Protein AF-V4J5V2-F1 (afdb_monomer)

Solvent-accessible surface area (backbone atoms only — not comparable to full-atom values): 31066 Å² total; per-residue (Å²): 124,78,88,76,58,56,73,91,75,52,97,64,97,74,84,90,82,85,83,85,65,70,58,47,59,83,60,54,62,60,52,34,39,66,46,9,18,59,68,19,64,22,86,40,26,43,93,72,20,24,18,54,57,75,36,84,37,62,94,78,51,59,70,66,56,38,56,50,29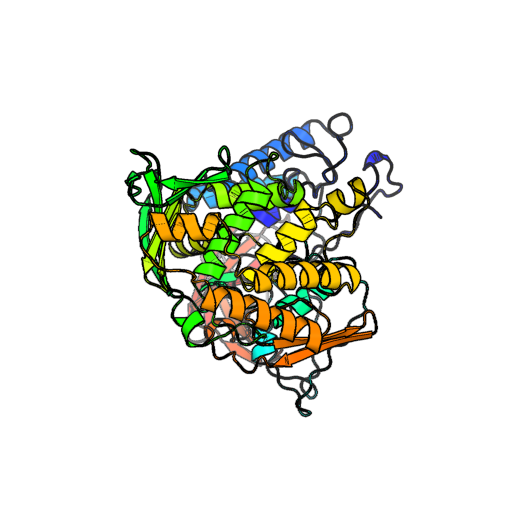,40,55,28,32,58,46,42,52,34,58,76,65,37,69,61,82,42,63,69,55,48,51,52,47,48,50,50,34,45,50,47,31,60,73,71,46,87,58,77,90,85,74,83,81,80,74,79,80,85,71,58,70,86,56,42,41,54,62,35,56,21,83,36,75,44,58,65,38,44,54,12,63,73,48,47,45,23,89,81,76,61,79,85,84,92,71,88,77,77,80,81,53,31,61,28,43,57,41,10,13,71,27,75,62,44,18,47,50,22,16,32,24,19,52,58,57,49,45,57,28,34,32,30,22,46,76,43,66,26,37,47,50,76,44,75,75,47,76,39,89,54,64,69,46,76,53,56,53,79,19,33,31,79,37,56,88,78,71,42,66,43,63,26,63,84,91,42,53,20,13,28,31,32,38,40,35,38,49,57,29,45,77,26,32,24,30,64,54,68,48,73,54,51,56,44,26,47,51,43,48,33,51,50,49,49,42,26,25,60,29,86,85,36,70,52,40,38,74,72,41,16,73,65,35,32,76,44,43,67,32,52,64,26,34,38,69,75,56,79,46,30,39,34,41,29,15,51,49,44,50,81,49,65,64,57,20,40,50,48,47,48,35,38,48,60,45,58,43,7,70,27,86,49,27,27,37,62,46,57,41,60,57,58,53,18,50,48,52,36,30,51,68,67,63,22,24,57,33,62,66,57,7,62,73,72,71,37,45,49,36,22,28,68,39,66,68,48,33,50,50,32,49,52,43,32,54,56,35,33,78,67,32,56,73,58,67,61,61,52,42,49,25,65,70,57,69,47,89,63,79,50,53,70,57,34,26,49,50,24,48,33,54,47,51,39,29,73,73,32,64,32,60,69,46,23,52,12,61,19,31,65,59,39,77,46,84,84,78,48,74,43,72,44,72,26,90,51,49,60,58,73,68,57,66,66,59,71,46,56,27,60,50,43,46,78,47,72,59,70,56,99,81,70,74,74,58,64,62,32,77,40,43,32,36,32,32,32,26,42,60,98,56,92,56,70,46,63,32,50,68,32,37,36,41,40,34,39,20,40,86,90,65,50,77,77,48,77,47,77,45,57,19,38,87,74,2,37,39,72,48,69,39,57,69,84,57,71,95,78,76,66,46,61,39,35,34,35,35,40,92,75,22,61,60,66,59,74,46,115

Secondary structure (DSSP, 8-state):
--TTS-GGG-S-S-----------TT--HHHHHHH-STTS-SSS--SS--BTTTB--GGGS-HHHHHHHHHHHHHHHHHHTT--SSHHHHHHHHHHHHHHHHHH-SS-------------TTT-B----BTTTBT-SHHHHHH-B-TTS---------------TTT---SHHHHHHHHHH---SEEE-TTT--EEESS-EEEEEEE-SSS-EEPPTTSEEEETTTTEEEEPPTT-EESEEEEEE-HHHHTT-B-TTSPBP-HHHHHHHHHHHHHHHS-TTSTT--HHHHHHHHHHHTTEEEEEE-SSSEEEEEES---SSHHHHHHHHHHHHH--TTSSTTTT----HHHHHHHHHHHHTTSEESSHHHHHHHT-EE--TT-HHHHHHHHHHHHHHHHHT---HHHHHHHHHH------HHHHHHHHHHHHHHHHHHS-----SSSEEEEEEETTTEEEEEE-TT--PPPPGGGGSPPEEEEEEEE--TT----TT-EEEEEEEEEETTS--EEE-SS-EEEEEEE-TTS-EEEEEEEE--TTSEEEEEPPTTPPSS--EEEEEEEBTTB-----B-

Sequence (578 aa):
MVYGMPPNETSWSVLVEAWGGTYGYYDWGLPASFYGAFFGNLPASDAYGLAWGIWNTTSMQEPQLFNELNIIDNLSVILAYSNFTSAEQYYKYVNIITYYGIVTAIRLGLAQGLVPIFVNSQMAQGLIPNFIEGLVTPFSYLTAKAPSGQLIIGVRHLARGSMNPVAGWTDAYSVATASGAFLPIDYSVPGNGYLVPVGITYKLVNISVNASIPVSTSALVFNATSMQVGHVPPGTYAKVDVIVNFAPLMQHDRFVDGQPITLADIIEQYLLTCNVSLNPSSPIYDPEAAAVYAPDVQLILGFRVINSTAIEIWSNNWWFDPTVAALGTIADFIGPLGYALPGGGMMPWPLYVAMSQVVAHGLAAWSRGVASEEQVHWLDLVNPTDVGNILKFLQQDAASAYIPAGLLQVQQLSGVQLVNSTFATQAYQDAINYINTYGNAVVGEGPFMLVSYQPPQYAKLVRNPYFNVSVPSVLAVPPIIYSVHLNLPLLGMVPAGGTLTGTVYGTVDGTNQTSTQSGVFVIAQFVSPEGAVLAQENVTSGADGSFTLTVPKSLTPGSYYVVLYAYTPDNILLNPAK

Radius of gyration: 25.86 Å; Cα contacts (8 Å, |Δi|>4): 1233; chains: 1; bounding box: 62×62×73 Å

Nearest PDB structures (foldseek):
  5jtw-assembly1_A  TM=5.787E-01  e=5.120E-01  Homo sapiens
  8fn9-assembly2_D  TM=5.410E-01  e=1.085E+00  Homo sapiens
  4h4n-assembly1_A  TM=5.887E-01  e=1.419E+00  Bacillus anthracis str. Ames
  5gni-assembly1_B  TM=4.444E-01  e=9.746E-01  Homo sapiens
  7y5r-assembly1_A  TM=4.760E-01  e=1.028E+00  Chelicerata

Mean predicted aligned error: 6.81 Å

Foldseek 3Di:
DCLPDQVVPDPDPDDDDDDAAADALLDLPVLCLQQAQQVLNASADEPRADNNRPHHCCVPDDPVSRVLNCLLVVLVVCVLLVVDQAPVRSVVSSVSSNVSSVVSCSDDDPDDDPPPPDDDCQAKDLFFQAPRLGRLALRNLVRIDGPVRDHDDDDDDDDDFFLDQQATCPDPVSQSVLRFLFDDQWFAQRFRNYIDGFLKDKDWPDAASDQDAFDDQLFWDQDLVVLAIDGQDPPGGFRTKMKMFNCLLQVQFDWLLRHGDWVLQQQLQQSLLSLQAPDPVRLQHDPLSNSQLVSLLVQWRGKADPATGMMMTGGRQHDNPSVCSHVSRVCNRRFSTQNDPPSTHTAQSLQSVLLSVCSSVLQEHCHPVVCVVSVHHNQHQQDLSNLVSSLVSLVVCLVVLDDDPRQVNSCVSNVYDGDDSVSSNVSSVSQNVQCVQQVGNSTYGGQWDFRYDDPPPDTDIDGRPRHGRDGDVSNSFAYKDKDKAKDAPPVNDADQQGKIKIFIWIDGPPDPDIATDFFKKKKKFWADPVGHGPDIDIDTAHPRRMDMDTRHNPDDPDDTDIWMFIGDSSHDPTDTDD

pLDDT: mean 89.4, std 10.05, range [47.69, 98.88]

Structure (mmCIF, N/CA/C/O backbone):
data_AF-V4J5V2-F1
#
_entry.id   AF-V4J5V2-F1
#
loop_
_atom_site.group_PDB
_atom_site.id
_atom_site.type_symbol
_atom_site.label_atom_id
_atom_site.label_alt_id
_atom_site.label_comp_id
_atom_site.label_asym_id
_atom_site.label_entity_id
_atom_site.label_seq_id
_atom_site.pdbx_PDB_ins_code
_atom_site.Cartn_x
_atom_site.Cartn_y
_atom_site.Cartn_z
_atom_site.occupancy
_atom_site.B_iso_or_equiv
_atom_site.auth_seq_id
_atom_site.auth_comp_id
_atom_site.auth_asym_id
_atom_site.auth_atom_id
_atom_site.pdbx_PDB_model_num
ATOM 1 N N . MET A 1 1 ? 25.811 -8.923 11.978 1.00 47.69 1 MET A N 1
ATOM 2 C CA . MET A 1 1 ? 24.708 -8.113 11.424 1.00 47.69 1 MET A CA 1
ATOM 3 C C . MET A 1 1 ? 25.364 -6.908 10.778 1.00 47.69 1 MET A C 1
ATOM 5 O O . MET A 1 1 ? 26.209 -6.322 11.438 1.00 47.69 1 MET A O 1
ATOM 9 N N . VAL A 1 2 ? 25.106 -6.630 9.500 1.00 61.91 2 VAL A N 1
ATOM 10 C CA . VAL A 1 2 ? 25.843 -5.593 8.750 1.00 61.91 2 VAL A CA 1
ATOM 11 C C . VAL A 1 2 ? 25.286 -4.198 9.051 1.00 61.91 2 VAL A C 1
ATOM 13 O O . VAL A 1 2 ? 26.046 -3.308 9.398 1.00 61.91 2 VAL A O 1
ATOM 16 N N . TYR A 1 3 ? 23.958 -4.065 9.075 1.00 64.94 3 TYR A N 1
ATOM 17 C CA . TYR A 1 3 ? 23.212 -2.822 9.324 1.00 64.94 3 TYR A CA 1
ATOM 18 C C . TYR A 1 3 ? 23.198 -2.342 10.794 1.00 64.94 3 TYR A C 1
ATOM 20 O O . TYR A 1 3 ? 22.227 -1.749 11.241 1.00 64.94 3 TYR A O 1
ATOM 28 N N . GLY A 1 4 ? 24.220 -2.659 11.594 1.00 63.06 4 GLY A N 1
ATOM 29 C CA . GLY A 1 4 ? 24.228 -2.373 13.042 1.00 63.06 4 GLY A CA 1
ATOM 30 C C . GLY A 1 4 ? 25.574 -1.934 13.613 1.00 63.06 4 GLY A C 1
ATOM 31 O O . GLY A 1 4 ? 25.736 -1.904 14.827 1.00 63.06 4 GLY A O 1
ATOM 32 N N . MET A 1 5 ? 26.548 -1.644 12.755 1.00 72.00 5 MET A N 1
ATOM 33 C CA . MET A 1 5 ? 27.856 -1.096 13.129 1.00 72.00 5 MET A CA 1
ATOM 34 C C . MET A 1 5 ? 28.158 0.092 12.212 1.00 72.00 5 MET A C 1
ATOM 36 O O . MET A 1 5 ? 27.489 0.206 11.192 1.00 72.00 5 MET A O 1
ATOM 40 N N . PRO A 1 6 ? 29.110 0.976 12.528 1.00 79.44 6 PRO A N 1
ATOM 41 C CA . PRO A 1 6 ? 29.580 1.995 11.589 1.00 79.44 6 PRO A CA 1
ATOM 42 C C . PRO A 1 6 ? 30.264 1.355 10.365 1.00 79.44 6 PRO A C 1
ATOM 44 O O . PRO A 1 6 ? 31.018 0.392 10.547 1.00 79.44 6 PRO A O 1
ATOM 47 N N . PRO A 1 7 ? 30.057 1.844 9.121 1.00 80.06 7 PRO A N 1
ATOM 48 C CA . PRO A 1 7 ? 30.630 1.210 7.924 1.00 80.06 7 PRO A CA 1
ATOM 49 C C . PRO A 1 7 ? 32.150 1.018 7.978 1.00 80.06 7 PRO A C 1
ATOM 51 O O . PRO A 1 7 ? 32.673 -0.028 7.586 1.00 80.06 7 PRO A O 1
ATOM 54 N N . ASN A 1 8 ? 32.851 1.996 8.544 1.00 79.31 8 ASN A N 1
ATOM 55 C CA . ASN A 1 8 ? 34.302 2.021 8.720 1.00 79.31 8 ASN A CA 1
ATOM 56 C C . ASN A 1 8 ? 34.832 1.075 9.810 1.00 79.31 8 ASN A C 1
ATOM 58 O O . ASN A 1 8 ? 36.040 0.871 9.897 1.00 79.31 8 ASN A O 1
ATOM 62 N N . GLU A 1 9 ? 33.957 0.534 10.655 1.00 83.06 9 GLU A N 1
ATOM 63 C CA . GLU A 1 9 ? 34.311 -0.425 11.707 1.00 83.06 9 GLU A CA 1
ATOM 64 C C . GLU A 1 9 ? 34.011 -1.868 11.287 1.00 83.06 9 GLU A C 1
ATOM 66 O O . GLU A 1 9 ? 34.252 -2.816 12.038 1.00 83.06 9 GLU A O 1
ATOM 71 N N . THR A 1 10 ? 33.497 -2.065 10.071 1.00 76.25 10 THR A N 1
ATOM 72 C CA . THR A 1 10 ? 33.261 -3.403 9.543 1.00 76.25 10 THR A CA 1
ATOM 73 C C . THR A 1 10 ? 34.571 -4.071 9.121 1.00 76.25 10 THR A C 1
ATOM 75 O O . THR A 1 10 ? 35.476 -3.457 8.564 1.00 76.25 10 THR A O 1
ATO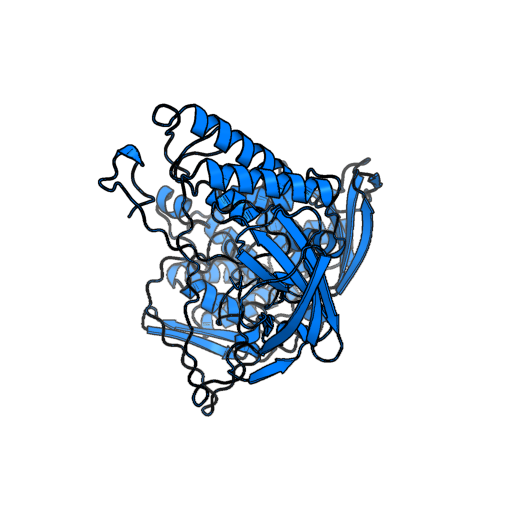M 78 N N . SER A 1 11 ? 34.681 -5.376 9.373 1.00 80.19 11 SER A N 1
ATOM 79 C CA . SER A 1 11 ? 35.852 -6.181 9.000 1.00 80.19 11 SER A CA 1
ATOM 80 C C . SER A 1 11 ? 35.818 -6.685 7.550 1.00 80.19 11 SER A C 1
ATOM 82 O O . SER A 1 11 ? 36.594 -7.572 7.195 1.00 80.19 11 SER A O 1
ATOM 84 N N . TRP A 1 12 ? 34.876 -6.212 6.733 1.00 74.75 12 TRP A N 1
ATOM 85 C CA . TRP A 1 12 ? 34.583 -6.756 5.407 1.00 74.75 12 TRP A CA 1
ATOM 86 C C . TRP A 1 12 ? 34.889 -5.708 4.341 1.00 74.75 12 TRP A C 1
ATOM 88 O O . TRP A 1 12 ? 34.506 -4.555 4.484 1.00 74.75 12 TRP A O 1
ATOM 98 N N . SER A 1 13 ? 35.542 -6.110 3.249 1.00 76.75 13 SER A N 1
ATOM 99 C CA . SER A 1 13 ? 35.800 -5.219 2.103 1.00 76.75 13 SER A CA 1
ATOM 100 C C . SER A 1 13 ? 34.725 -5.308 1.016 1.00 76.75 13 SER A C 1
ATOM 102 O O . SER A 1 13 ? 34.673 -4.455 0.138 1.00 76.75 13 SER A O 1
ATOM 104 N N . VAL A 1 14 ? 33.892 -6.354 1.050 1.00 77.94 14 VAL A N 1
ATOM 105 C CA . VAL A 1 14 ? 32.789 -6.589 0.112 1.00 77.94 14 VAL A CA 1
ATOM 106 C C . VAL A 1 14 ? 31.592 -7.102 0.900 1.00 77.94 14 VAL A C 1
ATOM 108 O O . VAL A 1 14 ? 31.720 -8.033 1.698 1.00 77.94 14 VAL A O 1
ATOM 111 N N . LEU A 1 15 ? 30.433 -6.507 0.642 1.00 77.50 15 LEU A N 1
ATOM 112 C CA . LEU A 1 15 ? 29.146 -6.937 1.161 1.00 77.50 15 LEU A CA 1
ATOM 113 C C . LEU A 1 15 ? 28.312 -7.497 0.009 1.00 77.50 15 LEU A C 1
ATOM 115 O O . LEU A 1 15 ? 28.133 -6.831 -1.006 1.00 77.50 15 LEU A O 1
ATOM 119 N N . VAL A 1 16 ? 27.789 -8.711 0.179 1.00 77.38 16 VAL A N 1
ATOM 120 C CA . VAL A 1 16 ? 26.764 -9.253 -0.717 1.00 77.38 16 VAL A CA 1
ATOM 121 C C . VAL A 1 16 ? 25.415 -9.027 -0.055 1.00 77.38 16 VAL A C 1
ATOM 123 O O . VAL A 1 16 ? 25.124 -9.617 0.986 1.00 77.38 16 VAL A O 1
ATOM 126 N N . GLU A 1 17 ? 24.613 -8.155 -0.652 1.00 74.88 17 GLU A N 1
ATOM 127 C CA . GLU A 1 17 ? 23.240 -7.896 -0.231 1.00 74.88 17 GLU A CA 1
ATOM 128 C C . GLU A 1 17 ? 22.271 -8.665 -1.132 1.00 74.88 17 GLU A C 1
ATOM 130 O O . GLU A 1 17 ? 22.503 -8.819 -2.332 1.00 74.88 17 GLU A O 1
ATOM 135 N N . ALA A 1 18 ? 21.176 -9.140 -0.548 1.00 71.44 18 ALA A N 1
ATOM 136 C CA . ALA A 1 18 ? 20.036 -9.658 -1.286 1.00 71.44 18 ALA A CA 1
ATOM 137 C C . ALA A 1 18 ? 18.828 -8.806 -0.906 1.00 71.44 18 ALA A C 1
ATOM 139 O O . ALA A 1 18 ? 18.354 -8.875 0.228 1.00 71.44 18 ALA A O 1
ATOM 140 N N . TRP A 1 19 ? 18.370 -7.993 -1.850 1.00 66.56 19 TRP A N 1
ATOM 141 C CA . TRP A 1 19 ? 17.182 -7.166 -1.697 1.00 66.56 19 TRP A CA 1
ATOM 142 C C . TRP A 1 19 ? 16.011 -7.859 -2.390 1.00 66.56 19 TRP A C 1
ATOM 144 O O . TRP A 1 19 ? 16.126 -8.278 -3.541 1.00 66.56 19 TRP A O 1
ATOM 154 N N . GLY A 1 20 ? 14.904 -8.015 -1.667 1.00 59.72 20 GLY A N 1
ATOM 155 C CA . GLY A 1 20 ? 13.596 -8.280 -2.262 1.00 59.72 20 GLY A CA 1
ATOM 156 C C . GLY A 1 20 ? 12.879 -6.948 -2.447 1.00 59.72 20 GLY A C 1
ATOM 157 O O . GLY A 1 20 ? 13.029 -6.064 -1.607 1.00 59.72 20 GLY A O 1
ATOM 158 N N . GLY A 1 21 ? 12.141 -6.785 -3.540 1.00 55.75 21 GLY A N 1
ATOM 159 C CA . GLY A 1 21 ? 11.439 -5.541 -3.820 1.00 55.75 21 GLY A CA 1
ATOM 160 C C . GLY A 1 21 ? 10.375 -5.718 -4.891 1.00 55.75 21 GLY A C 1
ATOM 161 O O . GLY A 1 21 ? 10.559 -6.463 -5.852 1.00 55.75 21 GLY A O 1
ATOM 162 N N . THR A 1 22 ? 9.275 -5.009 -4.685 1.00 59.44 22 THR A N 1
ATOM 163 C CA . THR A 1 22 ? 8.136 -4.907 -5.587 1.00 59.44 22 THR A CA 1
ATOM 164 C C . THR A 1 22 ? 8.516 -3.984 -6.746 1.00 59.44 22 THR A C 1
ATOM 166 O O . THR A 1 22 ? 8.637 -2.784 -6.542 1.00 59.44 22 THR A O 1
ATOM 169 N N . TYR A 1 23 ? 8.728 -4.520 -7.954 1.00 68.50 23 TYR A N 1
ATOM 170 C CA . TYR A 1 23 ? 8.938 -3.701 -9.155 1.00 68.50 23 TYR A CA 1
ATOM 171 C C . TYR A 1 23 ? 7.642 -2.974 -9.542 1.00 68.50 23 TYR A C 1
ATOM 173 O O . TYR A 1 23 ? 6.656 -3.616 -9.913 1.00 68.50 23 TYR A O 1
ATOM 181 N N . GLY A 1 24 ? 7.639 -1.644 -9.466 1.00 73.25 24 GLY A N 1
ATOM 182 C CA . GLY A 1 24 ? 6.516 -0.822 -9.923 1.00 73.25 24 GLY A CA 1
ATOM 183 C C . GLY A 1 24 ? 6.585 -0.494 -11.419 1.00 73.25 24 GLY A C 1
ATOM 184 O O . GLY A 1 24 ? 7.662 -0.452 -12.013 1.00 73.25 24 GLY A O 1
ATOM 185 N N . TYR A 1 25 ? 5.443 -0.184 -12.041 1.00 81.75 25 TYR A N 1
ATOM 186 C CA . TYR A 1 25 ? 5.426 0.302 -13.431 1.00 81.75 25 TYR A CA 1
ATOM 187 C C . TYR A 1 25 ? 6.135 1.663 -13.589 1.00 81.75 25 TYR A C 1
ATOM 189 O O . TYR A 1 25 ? 6.857 1.896 -14.558 1.00 81.75 25 TYR A O 1
ATOM 197 N N . TYR A 1 26 ? 5.954 2.560 -12.611 1.00 86.19 26 TYR A N 1
ATOM 198 C CA . TYR A 1 26 ? 6.655 3.843 -12.493 1.00 86.19 26 TYR A CA 1
ATOM 199 C C . TYR A 1 26 ? 7.559 3.830 -11.258 1.00 86.19 26 TYR A C 1
ATOM 201 O O . TYR A 1 26 ? 7.261 4.458 -10.246 1.00 86.19 26 TYR A O 1
ATOM 209 N N . ASP A 1 27 ? 8.665 3.093 -11.332 1.00 82.50 27 ASP A N 1
ATOM 210 C CA . ASP A 1 27 ? 9.524 2.871 -10.168 1.00 82.50 27 ASP A CA 1
ATOM 211 C C . ASP A 1 27 ? 10.752 3.789 -10.149 1.00 82.50 27 ASP A C 1
ATOM 213 O O . ASP A 1 27 ? 11.781 3.527 -10.774 1.00 82.50 27 ASP A O 1
ATOM 217 N N . TRP A 1 28 ? 10.630 4.899 -9.424 1.00 88.00 28 TRP A N 1
ATOM 218 C CA . TRP A 1 28 ? 11.773 5.735 -9.055 1.00 88.00 28 TRP A CA 1
ATOM 219 C C . TRP A 1 28 ? 12.369 5.349 -7.692 1.00 88.00 28 TRP A C 1
ATOM 221 O O . TRP A 1 28 ? 13.532 5.660 -7.420 1.00 88.00 28 TRP A O 1
ATOM 231 N N . GLY A 1 29 ? 11.576 4.684 -6.845 1.00 85.81 29 GLY A N 1
ATOM 232 C CA . GLY A 1 29 ? 11.907 4.376 -5.458 1.00 85.81 29 GLY A CA 1
ATOM 233 C C . GLY A 1 29 ? 13.026 3.347 -5.338 1.00 85.81 29 GLY A C 1
ATOM 234 O O . GLY A 1 29 ? 13.886 3.479 -4.467 1.00 85.81 29 GLY A O 1
ATOM 235 N N . LEU A 1 30 ? 13.092 2.363 -6.239 1.00 82.50 30 LEU A N 1
ATOM 236 C CA . LEU A 1 30 ? 14.195 1.399 -6.274 1.00 82.50 30 LEU A CA 1
ATOM 237 C C . LEU A 1 30 ? 15.545 2.069 -6.584 1.00 82.50 30 LEU A C 1
ATOM 239 O O . LEU A 1 30 ? 16.453 1.945 -5.760 1.00 82.50 30 LEU A O 1
ATOM 243 N N . PRO A 1 31 ? 15.717 2.827 -7.688 1.00 86.44 31 PRO A N 1
ATOM 244 C CA . PRO A 1 31 ? 16.944 3.589 -7.910 1.00 86.44 31 PRO A CA 1
ATOM 245 C C . PRO A 1 31 ? 17.305 4.510 -6.735 1.00 86.44 31 PRO A C 1
ATOM 247 O O . PRO A 1 31 ? 18.463 4.539 -6.321 1.00 86.44 31 PRO A O 1
ATOM 250 N N . ALA A 1 32 ? 16.326 5.214 -6.159 1.00 88.62 32 ALA A N 1
ATOM 251 C CA . ALA A 1 32 ? 16.546 6.105 -5.022 1.00 88.62 32 ALA A CA 1
ATOM 252 C C . ALA A 1 32 ? 16.991 5.360 -3.750 1.00 88.62 32 ALA A C 1
ATOM 254 O O . ALA A 1 32 ? 17.926 5.781 -3.083 1.00 88.62 32 ALA A O 1
ATOM 255 N N . SER A 1 33 ? 16.373 4.228 -3.416 1.00 84.00 33 SER A N 1
ATOM 256 C CA . SER A 1 33 ? 16.721 3.440 -2.223 1.00 84.00 33 SER A CA 1
ATOM 257 C C . SER A 1 33 ? 18.022 2.650 -2.381 1.00 84.00 33 SER A C 1
ATOM 259 O O . SER A 1 33 ? 18.732 2.403 -1.399 1.00 84.00 33 SER A O 1
ATOM 261 N N . PHE A 1 34 ? 18.361 2.252 -3.608 1.00 83.94 34 PHE A N 1
ATOM 262 C CA . PHE A 1 34 ? 19.594 1.529 -3.889 1.00 83.94 34 PHE A CA 1
ATOM 263 C C . PHE A 1 34 ? 20.800 2.447 -4.021 1.00 83.94 34 PHE A C 1
ATOM 265 O O . PHE A 1 34 ? 21.888 2.034 -3.621 1.00 83.94 34 PHE A O 1
ATOM 272 N N . TYR A 1 35 ? 20.627 3.661 -4.535 1.00 88.75 35 TYR A N 1
ATOM 273 C CA . TYR A 1 35 ? 21.740 4.554 -4.849 1.00 88.75 35 TYR A CA 1
ATOM 274 C C . TYR A 1 35 ? 21.732 5.884 -4.092 1.00 88.75 35 TYR A C 1
ATOM 276 O O . TYR A 1 35 ? 22.700 6.626 -4.214 1.00 88.75 35 TYR A O 1
ATOM 284 N N . GLY A 1 36 ? 20.709 6.159 -3.283 1.00 89.56 36 GLY A N 1
ATOM 285 C CA . GLY A 1 36 ? 20.589 7.340 -2.427 1.00 89.56 36 GLY A CA 1
ATOM 286 C C . GLY A 1 36 ? 20.605 7.014 -0.930 1.00 89.56 36 GLY A C 1
ATOM 287 O O . GLY A 1 36 ? 20.279 5.902 -0.500 1.00 89.56 36 GLY A O 1
ATOM 288 N N . ALA A 1 37 ? 21.042 7.976 -0.120 1.00 89.12 37 ALA A N 1
ATOM 289 C CA . ALA A 1 37 ? 21.047 7.905 1.337 1.00 89.12 37 ALA A CA 1
ATOM 290 C C . ALA A 1 37 ? 19.705 8.347 1.948 1.00 89.12 37 ALA A C 1
ATOM 292 O O . ALA A 1 37 ? 19.459 8.028 3.110 1.00 89.12 37 ALA A O 1
ATOM 293 N N . PHE A 1 38 ? 18.815 8.985 1.179 1.00 87.00 38 PHE A N 1
ATOM 294 C CA . PHE A 1 38 ? 17.488 9.456 1.603 1.00 87.00 38 PHE A CA 1
ATOM 295 C C . PHE A 1 38 ? 16.664 8.394 2.348 1.00 87.00 38 PHE A C 1
ATOM 297 O O . PHE A 1 38 ? 16.069 8.686 3.380 1.00 87.00 38 PHE A O 1
ATOM 304 N N . PHE A 1 39 ? 16.680 7.144 1.877 1.00 79.50 39 PHE A N 1
ATOM 305 C CA . PHE A 1 39 ? 15.971 6.029 2.523 1.00 79.50 39 PHE A CA 1
ATOM 306 C C . PHE A 1 39 ? 16.739 5.383 3.689 1.00 79.50 39 PHE A C 1
ATOM 308 O O . PHE A 1 39 ? 16.282 4.396 4.256 1.00 79.50 39 PHE A O 1
ATOM 315 N N . GLY A 1 40 ? 17.943 5.861 4.011 1.00 83.00 40 GLY A N 1
ATOM 316 C CA . GLY A 1 40 ? 18.799 5.282 5.048 1.00 83.00 40 GLY A CA 1
ATOM 317 C C . GLY A 1 40 ? 19.324 3.881 4.720 1.00 83.00 40 GLY A C 1
ATOM 318 O O . GLY A 1 40 ? 19.866 3.214 5.590 1.00 83.00 40 GLY A O 1
ATOM 319 N N . ASN A 1 41 ? 19.194 3.406 3.479 1.00 81.38 41 ASN A N 1
ATOM 320 C CA . ASN A 1 41 ? 19.585 2.045 3.100 1.00 81.38 41 ASN A CA 1
ATOM 321 C C . ASN A 1 41 ? 21.054 1.927 2.670 1.00 81.38 41 ASN A C 1
ATOM 323 O O . ASN A 1 41 ? 21.573 0.813 2.571 1.00 81.38 41 ASN A O 1
ATOM 327 N N . LEU A 1 42 ? 21.732 3.041 2.381 1.00 85.88 42 LEU A N 1
ATOM 328 C CA . LEU A 1 42 ? 23.111 3.050 1.893 1.00 85.88 42 LEU A CA 1
ATOM 329 C C . LEU A 1 42 ? 24.156 3.048 3.020 1.00 85.88 42 LEU A C 1
ATOM 331 O O . LEU A 1 42 ? 23.935 3.660 4.060 1.00 85.88 42 LEU A O 1
ATOM 335 N N . PRO A 1 43 ? 25.350 2.462 2.800 1.00 87.38 43 PRO A N 1
ATOM 336 C CA . PRO A 1 43 ? 26.503 2.585 3.696 1.00 87.38 43 PRO A CA 1
ATOM 337 C C . PRO A 1 43 ? 27.254 3.927 3.536 1.00 87.38 43 PRO A C 1
ATOM 339 O O . PRO A 1 43 ? 28.475 3.968 3.673 1.00 87.38 43 PRO A O 1
ATOM 342 N N . ALA A 1 44 ? 26.556 5.013 3.201 1.00 90.31 44 ALA A N 1
ATOM 343 C CA . ALA A 1 44 ? 27.122 6.344 2.989 1.00 90.31 44 ALA A CA 1
ATOM 344 C C . ALA A 1 44 ? 26.116 7.422 3.414 1.00 90.31 44 ALA A C 1
ATOM 346 O O . ALA A 1 44 ? 24.918 7.155 3.465 1.00 90.31 44 ALA A O 1
ATOM 347 N N . SER A 1 45 ? 26.610 8.620 3.728 1.00 91.94 45 SER A N 1
ATOM 348 C CA . SER A 1 45 ? 25.786 9.759 4.149 1.00 91.94 45 SER A CA 1
ATOM 349 C C . SER A 1 45 ? 25.781 10.847 3.088 1.00 91.94 45 SER A C 1
ATOM 351 O O . SER A 1 45 ? 26.744 10.994 2.330 1.00 91.94 45 SER A O 1
ATOM 353 N N . ASP A 1 46 ? 24.734 11.654 3.083 1.00 93.75 46 ASP A N 1
ATOM 354 C CA . ASP A 1 46 ? 24.657 12.876 2.295 1.00 93.75 46 ASP A CA 1
ATOM 355 C C . ASP A 1 46 ? 23.923 13.986 3.078 1.00 93.75 46 ASP A C 1
ATOM 357 O O . ASP A 1 46 ? 23.923 13.966 4.312 1.00 93.75 46 ASP A O 1
ATOM 361 N N . ALA A 1 47 ? 23.366 15.004 2.412 1.00 93.75 47 ALA A N 1
ATOM 362 C CA . ALA A 1 47 ? 22.606 16.045 3.109 1.00 93.75 47 ALA A CA 1
ATOM 363 C C . ALA A 1 47 ? 21.202 15.597 3.559 1.00 93.75 47 ALA A C 1
ATOM 365 O O . ALA A 1 47 ? 20.583 16.297 4.363 1.00 93.75 47 ALA A O 1
ATOM 366 N N . TYR A 1 48 ? 20.698 14.476 3.044 1.00 90.69 48 TYR A N 1
ATOM 367 C CA . TYR A 1 48 ? 19.337 13.986 3.252 1.00 90.69 48 TYR A CA 1
ATOM 368 C C . TYR A 1 48 ? 19.286 12.787 4.198 1.00 90.69 48 TYR A C 1
ATOM 370 O O . TYR A 1 48 ? 18.294 12.627 4.908 1.00 90.69 48 TYR A O 1
ATOM 378 N N . GLY A 1 49 ? 20.339 11.969 4.249 1.00 88.38 49 GLY A N 1
ATOM 379 C CA . GLY A 1 49 ? 20.361 10.760 5.062 1.00 88.38 49 GLY A CA 1
ATOM 380 C C . GLY A 1 49 ? 21.725 10.387 5.633 1.00 88.38 49 GLY A C 1
ATOM 381 O O . GLY A 1 49 ? 22.787 10.833 5.194 1.00 88.38 49 GLY A O 1
ATOM 382 N N . LEU A 1 50 ? 21.674 9.536 6.656 1.00 89.25 50 LEU A N 1
ATOM 383 C CA . LEU A 1 50 ? 22.841 8.945 7.304 1.00 89.25 50 LEU A CA 1
ATOM 384 C C . LEU A 1 50 ? 23.100 7.538 6.763 1.00 89.25 50 LEU A C 1
ATOM 386 O O . LEU A 1 50 ? 22.174 6.843 6.335 1.00 89.25 50 LEU A O 1
ATOM 390 N N . ALA A 1 51 ? 24.347 7.079 6.866 1.00 87.56 51 ALA A N 1
ATOM 391 C CA . ALA A 1 51 ? 24.694 5.711 6.516 1.00 87.56 51 ALA A CA 1
ATOM 392 C C . ALA A 1 51 ? 23.923 4.727 7.407 1.00 87.56 51 ALA A C 1
ATOM 394 O O . ALA A 1 51 ? 23.981 4.802 8.641 1.00 87.56 51 ALA A O 1
ATOM 395 N N . TRP A 1 52 ? 23.189 3.813 6.775 1.00 82.94 52 TRP A N 1
ATOM 396 C CA . TRP A 1 52 ? 22.264 2.880 7.428 1.00 82.94 52 TRP A CA 1
ATOM 397 C C . TRP A 1 52 ? 21.228 3.567 8.332 1.00 82.94 52 TRP A C 1
ATOM 399 O O . TRP A 1 52 ? 20.778 2.978 9.311 1.00 82.94 52 TRP A O 1
ATOM 409 N N . GLY A 1 53 ? 20.915 4.837 8.050 1.00 82.81 53 GLY A N 1
ATOM 410 C CA . GLY A 1 53 ? 20.010 5.677 8.835 1.00 82.81 53 GLY A CA 1
ATOM 411 C C . GLY A 1 53 ? 20.570 6.150 10.181 1.00 82.81 53 GLY A C 1
ATOM 412 O O . GLY A 1 53 ? 19.891 6.891 10.883 1.00 82.81 53 GLY A O 1
ATOM 413 N N . ILE A 1 54 ? 21.795 5.757 10.555 1.00 84.00 54 ILE A N 1
ATOM 414 C CA . ILE A 1 54 ? 22.307 5.924 11.928 1.00 84.00 54 ILE A CA 1
ATOM 415 C C . ILE A 1 54 ? 23.646 6.672 11.965 1.00 84.00 54 ILE A C 1
ATOM 417 O O . ILE A 1 54 ? 23.877 7.488 12.858 1.00 84.00 54 ILE A O 1
ATOM 421 N N . TRP A 1 55 ? 24.553 6.416 11.019 1.00 87.75 55 TRP A N 1
ATOM 422 C CA . TRP A 1 55 ? 25.948 6.852 11.130 1.00 87.75 55 TRP A CA 1
ATOM 423 C C . TRP A 1 55 ? 26.293 7.963 10.150 1.00 87.75 55 TRP A C 1
ATOM 425 O O . TRP A 1 55 ? 26.157 7.799 8.944 1.00 87.75 55 TRP A O 1
ATOM 435 N N . ASN A 1 56 ? 26.820 9.080 10.653 1.00 91.38 56 ASN A N 1
ATOM 436 C CA . ASN A 1 56 ? 27.329 10.142 9.791 1.00 91.38 56 ASN A CA 1
ATOM 437 C C . ASN A 1 56 ? 28.748 9.816 9.301 1.00 91.38 56 ASN A C 1
ATOM 439 O O . ASN A 1 56 ? 29.719 9.936 10.048 1.00 91.38 56 ASN A O 1
ATOM 443 N N . THR A 1 57 ? 28.861 9.443 8.030 1.00 90.19 57 THR A N 1
ATOM 444 C CA . THR A 1 57 ? 30.118 9.073 7.360 1.00 90.19 57 THR A CA 1
ATOM 445 C C . THR A 1 57 ? 30.691 10.180 6.482 1.00 90.19 57 THR A C 1
ATOM 447 O O . THR A 1 57 ? 31.675 9.948 5.784 1.00 90.19 57 THR A O 1
ATOM 450 N N . THR A 1 58 ? 30.121 11.389 6.510 1.00 91.31 58 THR A N 1
ATOM 451 C CA . THR A 1 58 ? 30.486 12.490 5.597 1.00 91.31 58 THR A CA 1
ATOM 452 C C . THR A 1 58 ? 31.983 12.812 5.616 1.00 91.31 58 THR A C 1
ATOM 454 O O . THR A 1 58 ? 32.582 13.057 4.576 1.00 91.31 58 THR A O 1
ATOM 457 N N . SER A 1 59 ? 32.617 12.778 6.792 1.00 89.88 59 SER A N 1
ATOM 458 C CA . SER A 1 59 ? 34.057 13.042 6.951 1.00 89.88 59 SER A CA 1
ATOM 459 C C . SER A 1 59 ? 34.961 11.877 6.530 1.00 89.88 59 SER A C 1
ATOM 461 O O . SER A 1 59 ? 36.181 12.027 6.519 1.00 89.88 59 SER A O 1
ATOM 463 N N . MET A 1 60 ? 34.378 10.718 6.222 1.00 86.38 60 MET A N 1
ATOM 464 C CA . MET A 1 60 ? 35.071 9.457 5.951 1.00 86.38 60 MET A CA 1
ATOM 465 C C . MET A 1 60 ? 34.946 8.993 4.498 1.00 86.38 60 MET A C 1
ATOM 467 O O . MET A 1 60 ? 35.586 8.015 4.118 1.00 86.38 60 MET A O 1
ATOM 471 N N . GLN A 1 61 ? 34.106 9.658 3.707 1.00 88.62 61 GLN A N 1
ATOM 472 C CA . GLN A 1 61 ? 33.830 9.314 2.318 1.00 88.62 61 GLN A CA 1
ATOM 473 C C . GLN A 1 61 ? 34.478 10.311 1.355 1.00 88.62 61 GLN A C 1
ATOM 475 O O . GLN A 1 61 ? 34.742 11.461 1.708 1.00 88.62 61 GLN A O 1
ATOM 480 N N . GLU A 1 62 ? 34.716 9.873 0.118 1.00 89.75 62 GLU A N 1
ATOM 481 C CA . GLU A 1 62 ? 35.234 10.747 -0.933 1.00 89.75 62 GLU A CA 1
ATOM 482 C C . GLU A 1 62 ? 34.284 11.940 -1.162 1.00 89.75 62 GLU A C 1
ATOM 484 O O . GLU A 1 62 ? 33.069 11.741 -1.285 1.00 89.75 62 GLU A O 1
ATOM 489 N N . PRO A 1 63 ? 34.790 13.184 -1.279 1.00 92.50 63 PRO A N 1
ATOM 490 C CA . PRO A 1 63 ? 33.937 14.352 -1.509 1.00 92.50 63 PRO A CA 1
ATOM 491 C C . PRO A 1 63 ? 33.077 14.235 -2.772 1.00 92.50 63 PRO A C 1
ATOM 493 O O . PRO A 1 63 ? 31.954 14.733 -2.812 1.00 92.50 63 PRO A O 1
ATOM 496 N N . GLN A 1 64 ? 33.593 13.561 -3.805 1.00 92.75 64 GLN A N 1
ATOM 497 C CA . GLN A 1 64 ? 32.839 13.293 -5.028 1.00 92.75 64 GLN A CA 1
ATOM 498 C C . GLN A 1 64 ? 31.603 12.436 -4.747 1.00 92.75 64 GLN A C 1
ATOM 500 O O . GLN A 1 64 ? 30.519 12.781 -5.207 1.00 92.75 64 GLN A O 1
ATOM 505 N N . LEU A 1 65 ? 31.752 11.384 -3.938 1.00 91.94 65 LEU A N 1
ATOM 506 C CA . LEU A 1 65 ? 30.645 10.513 -3.575 1.00 91.94 65 LEU A CA 1
ATOM 507 C C . LEU A 1 65 ? 29.539 11.294 -2.851 1.00 91.94 65 LEU A C 1
ATOM 509 O O . LEU A 1 65 ? 28.373 11.186 -3.212 1.00 91.94 65 LEU A O 1
ATOM 513 N N . PHE A 1 66 ? 29.900 12.137 -1.879 1.00 92.94 66 PHE A N 1
ATOM 514 C CA . PHE A 1 66 ? 28.927 12.998 -1.195 1.00 92.94 66 PHE A CA 1
ATOM 515 C C . PHE A 1 66 ? 28.150 13.888 -2.181 1.00 92.94 66 PHE A C 1
ATOM 517 O O . PHE A 1 66 ? 26.932 14.011 -2.085 1.00 92.94 66 PHE A O 1
ATOM 524 N N . ASN A 1 67 ? 28.832 14.497 -3.153 1.00 93.62 67 ASN A N 1
ATOM 525 C CA . ASN A 1 67 ? 28.182 15.356 -4.145 1.00 93.62 67 ASN A CA 1
ATOM 526 C C . ASN A 1 67 ? 27.246 14.579 -5.084 1.00 93.62 67 ASN A C 1
ATOM 528 O O . ASN A 1 67 ? 26.179 15.082 -5.422 1.00 93.62 67 ASN A O 1
ATOM 532 N N . GLU A 1 68 ? 27.629 13.374 -5.504 1.00 94.62 68 GLU A N 1
ATOM 533 C CA . GLU A 1 68 ? 26.820 12.531 -6.392 1.00 94.62 68 GLU A CA 1
ATOM 534 C C . GLU A 1 68 ? 25.568 11.989 -5.688 1.00 94.62 68 GLU A C 1
ATOM 536 O O . GLU A 1 68 ? 24.484 12.043 -6.269 1.00 94.62 68 GLU A O 1
ATOM 541 N N . LEU A 1 69 ? 25.682 11.575 -4.420 1.00 93.75 69 LEU A N 1
ATOM 542 C CA . LEU A 1 69 ? 24.525 11.189 -3.601 1.00 93.75 69 LEU A CA 1
ATOM 543 C C . LEU A 1 69 ? 23.536 12.346 -3.439 1.00 93.75 69 LEU A C 1
ATOM 545 O O . LEU A 1 69 ? 22.347 12.164 -3.673 1.00 93.75 69 LEU A O 1
ATOM 549 N N . ASN A 1 70 ? 24.029 13.564 -3.191 1.00 95.19 70 ASN A N 1
ATOM 550 C CA . ASN A 1 70 ? 23.157 14.738 -3.128 1.00 95.19 70 ASN A CA 1
ATOM 551 C C . ASN A 1 70 ? 22.425 15.013 -4.451 1.00 95.19 70 ASN A C 1
ATOM 553 O O . ASN A 1 70 ? 21.318 15.542 -4.426 1.00 95.19 70 ASN A O 1
ATOM 557 N N . ILE A 1 71 ? 23.007 14.694 -5.615 1.00 96.00 71 ILE A N 1
ATOM 558 C CA . ILE A 1 71 ? 22.286 14.809 -6.897 1.00 96.00 71 ILE A CA 1
ATOM 559 C C . ILE A 1 71 ? 21.139 13.799 -6.940 1.00 96.00 71 ILE A C 1
ATOM 561 O O . ILE A 1 71 ? 20.028 14.164 -7.331 1.00 96.00 71 ILE A O 1
ATOM 565 N N . ILE A 1 72 ? 21.412 12.554 -6.544 1.00 95.31 72 ILE A N 1
ATOM 566 C CA . ILE A 1 72 ? 20.418 11.481 -6.492 1.00 95.31 72 ILE A CA 1
ATOM 567 C C . ILE A 1 72 ? 19.277 11.880 -5.558 1.00 95.31 72 ILE A C 1
ATOM 569 O O . ILE A 1 72 ? 18.137 11.969 -6.006 1.00 95.31 72 ILE A O 1
ATOM 573 N N . ASP A 1 73 ? 19.573 12.201 -4.303 1.00 94.69 73 ASP A N 1
ATOM 574 C CA . ASP A 1 73 ? 18.544 12.403 -3.285 1.00 94.69 73 ASP A CA 1
ATOM 575 C C . ASP A 1 73 ? 17.763 13.702 -3.453 1.00 94.69 73 ASP A C 1
ATOM 577 O O . ASP A 1 73 ? 16.557 13.728 -3.208 1.00 94.69 73 ASP A O 1
ATOM 581 N N . ASN A 1 74 ? 18.375 14.752 -4.000 1.00 96.12 74 ASN A N 1
ATOM 582 C CA . ASN A 1 74 ? 17.634 15.963 -4.346 1.00 96.12 74 ASN A CA 1
ATOM 583 C C . ASN A 1 74 ? 16.581 15.685 -5.442 1.00 96.12 74 ASN A C 1
ATOM 585 O O . ASN A 1 74 ? 15.469 16.212 -5.388 1.00 96.12 74 ASN A O 1
ATOM 589 N N . LEU A 1 75 ? 16.888 14.812 -6.412 1.00 96.50 75 LEU A N 1
ATOM 590 C CA . LEU A 1 75 ? 15.911 14.355 -7.407 1.00 96.50 75 LEU A CA 1
ATOM 591 C C . LEU A 1 75 ? 14.906 13.352 -6.824 1.00 96.50 75 LEU A C 1
ATOM 593 O O . LEU A 1 75 ? 13.724 13.445 -7.151 1.00 96.50 75 LEU A O 1
ATOM 597 N N . SER A 1 76 ? 15.336 12.441 -5.949 1.00 93.31 76 SER A N 1
ATOM 598 C CA . SER A 1 76 ? 14.455 11.500 -5.241 1.00 93.31 76 SER A CA 1
ATOM 599 C C . SER A 1 76 ? 13.379 12.241 -4.450 1.00 93.31 76 SER A C 1
ATOM 601 O O . SER A 1 76 ? 12.206 11.905 -4.554 1.00 93.31 76 SER A O 1
ATOM 603 N N . VAL A 1 77 ? 13.746 13.310 -3.740 1.00 90.50 77 VAL A N 1
ATOM 604 C CA . VAL A 1 77 ? 12.805 14.169 -3.004 1.00 90.50 77 VAL A CA 1
ATOM 605 C C . VAL A 1 77 ? 11.829 14.875 -3.952 1.00 90.50 77 VAL A C 1
ATOM 607 O O . VAL A 1 77 ? 10.634 14.955 -3.667 1.00 90.50 77 VAL A O 1
ATOM 610 N N . ILE A 1 78 ? 12.300 15.361 -5.106 1.00 92.06 78 ILE A N 1
ATOM 611 C CA . ILE A 1 78 ? 11.419 15.936 -6.136 1.00 92.06 78 ILE A CA 1
ATOM 612 C C . ILE A 1 78 ? 10.396 14.901 -6.626 1.00 92.06 78 ILE A C 1
ATOM 614 O O . ILE A 1 78 ? 9.228 15.248 -6.803 1.00 92.06 78 ILE A O 1
ATOM 618 N N . LEU A 1 79 ? 10.813 13.653 -6.843 1.00 91.12 79 LEU A N 1
ATOM 619 C CA . LEU A 1 79 ? 9.933 12.573 -7.292 1.00 91.12 79 LEU A CA 1
ATOM 620 C C . LEU A 1 79 ? 8.956 12.136 -6.192 1.00 91.12 79 LEU A C 1
ATOM 622 O O . LEU A 1 79 ? 7.765 12.036 -6.477 1.00 91.12 79 LEU A O 1
ATOM 626 N N . ALA A 1 80 ? 9.424 11.982 -4.950 1.00 84.75 80 ALA A N 1
ATOM 627 C CA . ALA A 1 80 ? 8.606 11.630 -3.787 1.00 84.75 80 ALA A CA 1
ATOM 628 C C . ALA A 1 80 ? 7.439 12.604 -3.579 1.00 84.75 80 ALA A C 1
ATOM 630 O O . ALA A 1 80 ? 6.305 12.189 -3.380 1.00 84.75 80 ALA A O 1
ATOM 631 N N . TYR A 1 81 ? 7.691 13.909 -3.711 1.00 83.81 81 TYR A N 1
ATOM 632 C CA . TYR A 1 81 ? 6.658 14.940 -3.569 1.00 83.81 81 TYR A CA 1
ATOM 633 C C . TYR A 1 81 ? 5.914 15.269 -4.869 1.00 83.81 81 TYR A C 1
ATOM 635 O O . TYR A 1 81 ? 5.220 16.286 -4.944 1.00 83.81 81 TYR A O 1
ATOM 643 N N . SER A 1 82 ? 6.070 14.451 -5.914 1.00 86.12 82 SER A N 1
ATOM 644 C CA . SER A 1 82 ? 5.428 14.662 -7.216 1.00 86.12 82 SER A CA 1
ATOM 645 C C . SER A 1 82 ? 5.667 16.069 -7.803 1.00 86.12 82 SER A C 1
ATOM 647 O O . SER A 1 82 ? 4.789 16.693 -8.408 1.00 86.12 82 SER A O 1
ATOM 649 N N . ASN A 1 83 ? 6.880 16.603 -7.622 1.00 89.56 83 ASN A N 1
ATOM 650 C CA . ASN A 1 83 ? 7.298 17.941 -8.058 1.00 89.56 83 ASN A CA 1
ATOM 651 C C . ASN A 1 83 ? 7.869 17.947 -9.490 1.00 89.56 83 ASN A C 1
ATOM 653 O O . ASN A 1 83 ? 8.895 18.560 -9.789 1.00 89.56 83 ASN A O 1
ATOM 657 N N . PHE A 1 84 ? 7.170 17.284 -10.405 1.00 92.44 84 PHE A N 1
ATOM 658 C CA . PHE A 1 84 ? 7.409 17.322 -11.848 1.00 92.44 84 PHE A CA 1
ATOM 659 C C . PHE A 1 84 ? 6.131 17.770 -12.568 1.00 92.44 84 PHE A C 1
ATOM 661 O O . PHE A 1 84 ? 5.070 17.906 -11.966 1.00 92.44 84 PHE A O 1
ATOM 668 N N . THR A 1 85 ? 6.237 18.069 -13.860 1.00 93.88 85 THR A N 1
ATOM 669 C CA . THR A 1 85 ? 5.146 18.665 -14.653 1.00 93.88 85 THR A CA 1
ATOM 670 C C . THR A 1 85 ? 4.823 17.889 -15.927 1.00 93.88 85 THR A C 1
ATOM 672 O O . THR A 1 85 ? 3.852 18.198 -16.615 1.00 93.88 85 THR A O 1
ATOM 675 N N . SER A 1 86 ? 5.617 16.863 -16.249 1.00 94.44 86 SER A N 1
ATOM 676 C CA . SER A 1 86 ? 5.419 16.001 -17.413 1.00 94.44 86 SER A CA 1
ATOM 677 C C . SER A 1 86 ? 6.095 14.639 -17.234 1.00 94.44 86 SER A C 1
ATOM 679 O O . SER A 1 86 ? 7.007 14.485 -16.419 1.00 94.44 86 SER A O 1
ATOM 681 N N . ALA A 1 87 ? 5.686 13.665 -18.052 1.00 94.19 87 ALA A N 1
ATOM 682 C CA . ALA A 1 87 ? 6.345 12.362 -18.139 1.00 94.19 87 ALA A CA 1
ATOM 683 C C . ALA A 1 87 ? 7.817 12.480 -18.573 1.00 94.19 87 ALA A C 1
ATOM 685 O O . ALA A 1 87 ? 8.684 11.805 -18.030 1.00 94.19 87 ALA A O 1
ATOM 686 N N . GLU A 1 88 ? 8.124 13.376 -19.517 1.00 95.31 88 GLU A N 1
ATOM 687 C CA . GLU A 1 88 ? 9.499 13.615 -19.976 1.00 95.31 88 GLU A CA 1
ATOM 688 C C . GLU A 1 88 ? 10.402 14.076 -18.825 1.00 95.31 88 GLU A C 1
ATOM 690 O O . GLU A 1 88 ? 11.518 13.581 -18.666 1.00 95.31 88 GLU A O 1
ATOM 695 N N . GLN A 1 89 ? 9.905 14.991 -17.990 1.00 95.62 89 GLN A N 1
ATOM 696 C CA . GLN A 1 89 ? 10.639 15.480 -16.829 1.00 95.62 89 GLN A CA 1
ATOM 697 C C . GLN A 1 89 ? 10.840 14.377 -15.783 1.00 95.62 89 GLN A C 1
ATOM 699 O O . GLN A 1 89 ? 11.953 14.227 -15.283 1.00 95.62 89 GLN A O 1
ATOM 704 N N . TYR A 1 90 ? 9.801 13.583 -15.508 1.00 94.88 90 TYR A N 1
ATOM 705 C CA . TYR A 1 90 ? 9.888 12.415 -14.630 1.00 94.88 90 TYR A CA 1
ATOM 706 C C . TYR A 1 90 ? 10.991 11.451 -15.093 1.00 94.88 90 TYR A C 1
ATOM 708 O O . TYR A 1 90 ? 11.941 11.187 -14.356 1.00 94.88 90 TYR A O 1
ATOM 716 N N . TYR A 1 91 ? 10.936 10.996 -16.349 1.00 94.06 91 TYR A N 1
ATOM 717 C CA . TYR A 1 91 ? 11.924 10.052 -16.876 1.00 94.06 91 TYR A CA 1
ATOM 718 C C . TYR A 1 91 ? 13.325 10.650 -16.949 1.00 94.06 91 TYR A C 1
ATOM 720 O O . TYR A 1 91 ? 14.304 9.944 -16.720 1.00 94.06 91 TYR A O 1
ATOM 728 N N . LYS A 1 92 ? 13.453 11.953 -17.216 1.00 96.06 92 LYS A N 1
ATOM 729 C CA . LYS A 1 92 ? 14.744 12.641 -17.141 1.00 96.06 92 LYS A CA 1
ATOM 730 C C . LYS A 1 92 ? 15.353 12.526 -15.742 1.00 96.06 92 LYS A C 1
ATOM 732 O O . LYS A 1 92 ? 16.544 12.247 -15.640 1.00 96.06 92 LYS A O 1
ATOM 737 N N . TYR A 1 93 ? 14.568 12.721 -14.686 1.00 96.69 93 TYR A N 1
ATOM 738 C CA . TYR A 1 93 ? 15.053 12.606 -13.309 1.00 96.69 93 TYR A CA 1
ATOM 739 C C . TYR A 1 93 ? 15.431 11.171 -12.948 1.00 96.69 93 TYR A C 1
ATOM 741 O O . TYR A 1 93 ? 16.543 10.953 -12.472 1.00 96.69 93 TYR A O 1
ATOM 749 N N . VAL A 1 94 ? 14.584 10.193 -13.275 1.00 94.19 94 VAL A N 1
ATOM 750 C CA . VAL A 1 94 ? 14.883 8.766 -13.050 1.00 94.19 94 VAL A CA 1
ATOM 751 C C . VAL A 1 94 ? 16.152 8.332 -13.794 1.00 94.19 94 VAL A C 1
ATOM 753 O O . VAL A 1 94 ? 16.999 7.642 -13.225 1.00 94.19 94 VAL A O 1
ATOM 756 N N . ASN A 1 95 ? 16.342 8.786 -15.037 1.00 93.50 95 ASN A N 1
ATOM 757 C CA . ASN A 1 95 ? 17.551 8.501 -15.812 1.00 93.50 95 ASN A CA 1
ATOM 758 C C . ASN A 1 95 ? 18.808 9.109 -15.179 1.00 93.50 95 ASN A C 1
ATOM 760 O O . ASN A 1 95 ? 19.854 8.466 -15.186 1.00 93.50 95 ASN A O 1
ATOM 764 N N . ILE A 1 96 ? 18.724 10.321 -14.621 1.00 95.69 96 ILE A N 1
ATOM 765 C CA . ILE A 1 96 ? 19.856 10.952 -13.925 1.00 95.69 96 ILE A CA 1
ATOM 766 C C . ILE A 1 96 ? 20.189 10.181 -12.643 1.00 95.69 96 ILE A C 1
ATOM 768 O O . ILE A 1 96 ? 21.357 9.857 -12.439 1.00 95.69 96 ILE A O 1
ATOM 772 N N . ILE A 1 97 ? 19.186 9.839 -11.824 1.00 94.38 97 ILE A N 1
ATOM 773 C CA . ILE A 1 97 ? 19.376 9.028 -10.609 1.00 94.38 97 ILE A CA 1
ATOM 774 C C . ILE A 1 97 ? 20.056 7.701 -10.959 1.00 94.38 97 ILE A C 1
ATOM 776 O O . ILE A 1 97 ? 21.066 7.340 -10.363 1.00 94.38 97 ILE A O 1
ATOM 780 N N . THR A 1 98 ? 19.539 7.005 -11.972 1.00 91.12 98 THR A N 1
ATOM 781 C CA . THR A 1 98 ? 20.070 5.709 -12.413 1.00 91.12 98 THR A CA 1
ATOM 782 C C . THR A 1 98 ? 21.493 5.840 -12.953 1.00 91.12 98 THR A C 1
ATOM 784 O O . THR A 1 98 ? 22.355 5.031 -12.619 1.00 91.12 98 THR A O 1
ATOM 787 N N . TYR A 1 99 ? 21.770 6.874 -13.755 1.00 91.75 99 TYR A N 1
ATOM 788 C CA . TYR A 1 99 ? 23.108 7.142 -14.278 1.00 91.75 99 TYR A CA 1
ATOM 789 C C . TYR A 1 99 ? 24.118 7.342 -13.147 1.00 91.75 99 TYR A C 1
ATOM 791 O O . TYR A 1 99 ? 25.130 6.642 -13.124 1.00 91.75 99 TYR A O 1
ATOM 799 N N . TYR A 1 100 ? 23.831 8.246 -12.202 1.00 92.56 100 TYR A N 1
ATOM 800 C CA . TYR A 1 100 ? 24.713 8.490 -11.059 1.00 92.56 100 TYR A CA 1
ATOM 801 C C . TYR A 1 100 ? 24.857 7.242 -10.192 1.00 92.56 100 TYR A C 1
ATOM 803 O O . TYR A 1 100 ? 25.977 6.860 -9.880 1.00 92.56 100 TYR A O 1
ATOM 811 N N . GLY A 1 101 ? 23.772 6.516 -9.926 1.00 89.94 101 GLY A N 1
ATOM 812 C CA . GLY A 1 101 ? 23.836 5.249 -9.202 1.00 89.94 101 GLY A CA 1
ATOM 813 C C . GLY A 1 101 ? 24.797 4.227 -9.817 1.00 89.94 101 GLY A C 1
ATOM 814 O O . GLY A 1 101 ? 25.572 3.591 -9.099 1.00 89.94 101 GLY A O 1
ATOM 815 N N . ILE A 1 102 ? 24.812 4.121 -11.150 1.00 87.19 102 ILE A N 1
ATOM 816 C CA . ILE A 1 102 ? 25.719 3.227 -11.882 1.00 87.19 102 ILE A CA 1
ATOM 817 C C . ILE A 1 102 ? 27.168 3.733 -11.845 1.00 87.19 102 ILE A C 1
ATOM 819 O O . ILE A 1 102 ? 28.072 2.932 -11.607 1.00 87.19 102 ILE A O 1
ATOM 823 N N . VAL A 1 103 ? 27.419 5.026 -12.088 1.00 86.38 103 VAL A N 1
ATOM 824 C CA . VAL A 1 103 ? 28.801 5.545 -12.188 1.00 86.38 103 VAL A CA 1
ATOM 825 C C . VAL A 1 103 ? 29.469 5.769 -10.830 1.00 86.38 103 VAL A C 1
ATOM 827 O O . VAL A 1 103 ? 30.685 5.616 -10.735 1.00 86.38 103 VAL A O 1
ATOM 830 N N . THR A 1 104 ? 28.699 6.072 -9.783 1.00 85.50 104 THR A N 1
ATOM 831 C CA . THR A 1 104 ? 29.181 6.203 -8.398 1.00 85.50 104 THR A CA 1
ATOM 832 C C . THR A 1 104 ? 29.561 4.841 -7.801 1.00 85.50 104 THR A C 1
ATOM 834 O O . THR A 1 104 ? 30.478 4.749 -6.988 1.00 85.50 104 THR A O 1
ATOM 837 N N . ALA A 1 105 ? 28.884 3.767 -8.227 1.00 73.31 105 ALA A N 1
ATOM 838 C CA . ALA A 1 105 ? 29.250 2.367 -7.992 1.00 73.31 105 ALA A CA 1
ATOM 839 C C . ALA A 1 105 ? 29.405 1.902 -6.520 1.00 73.31 105 ALA A C 1
ATOM 841 O O . ALA A 1 105 ? 30.110 0.923 -6.273 1.00 73.31 105 ALA A O 1
ATOM 842 N N . ILE A 1 106 ? 28.716 2.508 -5.534 1.00 80.81 106 ILE A N 1
ATOM 843 C CA . ILE A 1 106 ? 28.669 1.941 -4.159 1.00 80.81 106 ILE A CA 1
ATOM 844 C C . ILE A 1 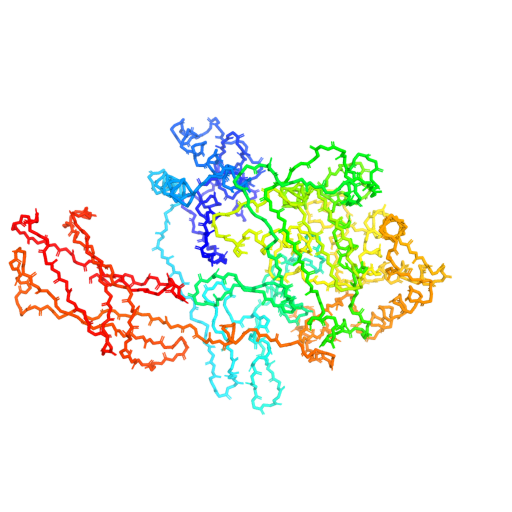106 ? 28.049 0.537 -4.170 1.00 80.81 106 ILE A C 1
ATOM 846 O O . ILE A 1 106 ? 28.488 -0.352 -3.439 1.00 80.81 106 ILE A O 1
ATOM 850 N N . ARG A 1 107 ? 27.024 0.335 -5.003 1.00 83.00 107 ARG A N 1
ATOM 851 C CA . ARG A 1 107 ? 26.388 -0.963 -5.229 1.00 83.00 107 ARG A CA 1
ATOM 852 C C . ARG A 1 107 ? 26.605 -1.398 -6.667 1.00 83.00 107 ARG A C 1
ATOM 854 O O . ARG A 1 107 ? 26.223 -0.701 -7.602 1.00 83.00 107 ARG A O 1
ATOM 861 N N . LEU A 1 108 ? 27.168 -2.590 -6.829 1.00 76.31 108 LEU A N 1
ATOM 862 C CA . LEU A 1 108 ? 27.275 -3.265 -8.117 1.00 76.31 108 LEU A CA 1
ATOM 863 C C . LEU A 1 108 ? 26.167 -4.316 -8.211 1.00 76.31 108 LEU A C 1
ATOM 865 O O . LEU A 1 108 ? 26.147 -5.273 -7.438 1.00 76.31 108 LEU A O 1
ATOM 869 N N . GLY A 1 109 ? 25.249 -4.151 -9.163 1.00 75.81 109 GLY A N 1
ATOM 870 C CA . GLY A 1 109 ? 24.264 -5.182 -9.483 1.00 75.81 109 GLY A CA 1
ATOM 871 C C . GLY A 1 109 ? 24.949 -6.360 -10.178 1.00 75.81 109 GLY A C 1
ATOM 872 O O . GLY A 1 109 ? 25.371 -6.232 -11.323 1.00 75.81 109 GLY A O 1
ATOM 873 N N . LEU A 1 110 ? 25.096 -7.495 -9.487 1.00 62.66 110 LEU A N 1
ATOM 874 C CA . LEU A 1 110 ? 25.833 -8.662 -10.001 1.00 62.66 110 LEU A CA 1
ATOM 875 C C . LEU A 1 110 ? 24.944 -9.673 -10.741 1.00 62.66 110 LEU A C 1
ATOM 877 O O . LEU A 1 110 ? 25.408 -10.324 -11.673 1.00 62.66 110 LEU A O 1
ATOM 881 N N . ALA A 1 111 ? 23.690 -9.831 -10.314 1.00 56.22 111 ALA A N 1
ATOM 882 C CA . ALA A 1 111 ? 22.695 -10.702 -10.936 1.00 56.22 111 ALA A CA 1
ATOM 883 C C . ALA A 1 111 ? 21.303 -10.413 -10.353 1.00 56.22 111 ALA A C 1
ATOM 885 O O . ALA A 1 111 ? 21.188 -10.052 -9.182 1.00 56.22 111 ALA A O 1
ATOM 886 N N . GLN A 1 112 ? 20.248 -10.650 -11.135 1.00 59.12 112 GLN A N 1
ATOM 887 C CA . GLN A 1 112 ? 18.900 -10.823 -10.599 1.00 59.12 112 GLN A CA 1
ATOM 888 C C . GLN A 1 112 ? 18.708 -12.307 -10.274 1.00 59.12 112 GLN A C 1
ATOM 890 O O . GLN A 1 112 ? 18.800 -13.167 -11.152 1.00 59.12 112 GLN A O 1
ATOM 895 N N . GLY A 1 113 ? 18.468 -12.624 -9.004 1.00 52.78 113 GLY A N 1
ATOM 896 C CA . GLY A 1 113 ? 18.062 -13.967 -8.616 1.00 52.78 113 GLY A CA 1
ATOM 897 C C . GLY A 1 113 ? 16.612 -14.198 -9.018 1.00 52.78 113 GLY A C 1
ATOM 898 O O . GLY A 1 113 ? 15.711 -13.806 -8.285 1.00 52.78 113 GLY A O 1
ATOM 899 N N . LEU A 1 114 ? 16.370 -14.871 -10.143 1.00 54.28 114 LEU A N 1
ATOM 900 C CA . LEU A 1 114 ? 15.102 -15.568 -10.344 1.00 54.28 114 LEU A CA 1
ATOM 901 C C . LEU A 1 114 ? 15.125 -16.747 -9.375 1.00 54.28 114 LEU A C 1
ATOM 903 O O . LEU A 1 114 ? 15.660 -17.794 -9.719 1.00 54.28 114 LEU A O 1
ATOM 907 N N . VAL A 1 115 ? 14.671 -16.578 -8.132 1.00 51.97 115 VAL A N 1
ATOM 908 C CA . VAL A 1 115 ? 14.511 -17.722 -7.225 1.00 51.97 115 VAL A CA 1
ATOM 909 C C . VAL A 1 115 ? 13.384 -18.567 -7.815 1.00 51.97 115 VAL A C 1
ATOM 911 O O . VAL A 1 115 ? 12.234 -18.130 -7.763 1.00 51.97 115 VAL A O 1
ATOM 914 N N . PRO A 1 116 ? 13.658 -19.748 -8.404 1.00 56.06 116 PRO A N 1
ATOM 915 C CA . PRO A 1 116 ? 12.581 -20.571 -8.916 1.00 56.06 116 PRO A CA 1
ATOM 916 C C . PRO A 1 116 ? 11.783 -21.073 -7.714 1.00 56.06 116 PRO A C 1
ATOM 918 O O . PRO A 1 116 ? 12.271 -21.877 -6.914 1.00 56.06 116 PRO A O 1
ATOM 921 N N . ILE A 1 117 ? 10.554 -20.586 -7.558 1.00 64.81 117 ILE A N 1
ATOM 922 C CA . ILE A 1 117 ? 9.636 -21.170 -6.590 1.00 64.81 117 ILE A CA 1
ATOM 923 C C . ILE A 1 117 ? 9.070 -22.430 -7.239 1.00 64.81 117 ILE A C 1
ATOM 925 O O . ILE A 1 117 ? 8.223 -22.378 -8.128 1.00 64.81 117 ILE A O 1
ATOM 929 N N . PHE A 1 118 ? 9.587 -23.585 -6.827 1.00 67.75 118 PHE A N 1
ATOM 930 C CA . PHE A 1 118 ? 9.146 -24.864 -7.367 1.00 67.75 118 PHE A CA 1
ATOM 931 C C . PHE A 1 118 ? 7.788 -25.247 -6.789 1.00 67.75 118 PHE A C 1
ATOM 933 O O . PHE A 1 118 ? 7.658 -25.542 -5.600 1.00 67.75 118 PHE A O 1
ATOM 940 N N . VAL A 1 119 ? 6.784 -25.306 -7.658 1.00 73.94 119 VAL A N 1
ATOM 941 C CA . VAL A 1 119 ? 5.457 -25.818 -7.323 1.00 73.94 119 VAL A CA 1
ATOM 942 C C . VAL A 1 119 ? 5.308 -27.206 -7.928 1.00 73.94 119 VAL A C 1
ATOM 944 O O . VAL A 1 119 ? 5.394 -27.386 -9.142 1.00 73.94 119 VAL A O 1
ATOM 947 N N . ASN A 1 120 ? 5.042 -28.207 -7.090 1.00 81.06 120 ASN A N 1
ATOM 948 C CA . ASN A 1 120 ? 4.591 -29.496 -7.594 1.00 81.06 120 ASN A CA 1
ATOM 949 C C . ASN A 1 120 ? 3.133 -29.351 -8.057 1.00 81.06 120 ASN A C 1
ATOM 951 O O . ASN A 1 120 ? 2.228 -29.252 -7.229 1.00 81.06 120 ASN A O 1
ATOM 955 N N . SER A 1 121 ? 2.904 -29.374 -9.371 1.00 76.38 121 SER A N 1
ATOM 956 C CA . SER A 1 121 ? 1.574 -29.209 -9.981 1.00 76.38 121 SER A CA 1
ATOM 957 C C . SER A 1 121 ? 0.570 -30.318 -9.630 1.00 76.38 121 SER A C 1
ATOM 959 O O . SER A 1 121 ? -0.634 -30.158 -9.843 1.00 76.38 121 SER A O 1
ATOM 961 N N . GLN A 1 122 ? 1.041 -31.435 -9.061 1.00 82.56 122 GLN A N 1
ATOM 962 C CA . GLN A 1 122 ? 0.188 -32.476 -8.476 1.00 82.56 122 GLN A CA 1
ATOM 963 C C . GLN A 1 122 ? -0.267 -32.138 -7.047 1.00 82.56 122 GLN A C 1
ATOM 965 O O . GLN A 1 122 ? -1.221 -32.734 -6.557 1.00 82.56 122 GLN A O 1
ATOM 970 N N . MET A 1 123 ? 0.405 -31.207 -6.363 1.00 84.06 123 MET A N 1
ATOM 971 C CA . MET A 1 123 ? 0.096 -30.792 -4.988 1.00 84.06 123 MET A CA 1
ATOM 972 C C . MET A 1 123 ? -0.665 -29.466 -4.934 1.00 84.06 123 MET A C 1
ATOM 974 O O . MET A 1 123 ? -1.553 -29.317 -4.097 1.00 84.06 123 MET A O 1
ATOM 978 N N . ALA A 1 124 ? -0.337 -28.524 -5.820 1.00 87.38 124 ALA A N 1
ATOM 979 C CA . ALA A 1 124 ? -0.980 -27.219 -5.889 1.00 87.38 124 ALA A CA 1
ATOM 980 C C . ALA A 1 124 ? -1.128 -26.745 -7.340 1.00 87.38 124 ALA A C 1
ATOM 982 O O . ALA A 1 124 ? -0.218 -26.894 -8.154 1.00 87.38 124 ALA A O 1
ATOM 983 N N . GLN A 1 125 ? -2.278 -26.157 -7.653 1.00 87.19 125 GLN A N 1
ATOM 984 C CA . GLN A 1 125 ? -2.593 -25.531 -8.937 1.00 87.19 125 GLN A CA 1
ATOM 985 C C . GLN A 1 125 ? -3.223 -24.162 -8.704 1.00 87.19 125 GLN A C 1
ATOM 987 O O . GLN A 1 125 ? -3.718 -23.889 -7.613 1.00 87.19 125 GLN A O 1
ATOM 992 N N . GLY A 1 126 ? -3.240 -23.319 -9.736 1.00 85.81 126 GLY A N 1
ATOM 993 C CA . GLY A 1 126 ? -3.879 -22.006 -9.666 1.00 85.81 126 GLY A CA 1
ATOM 994 C C . GLY A 1 126 ? -3.137 -20.996 -8.792 1.00 85.81 126 GLY A C 1
ATOM 995 O O . GLY A 1 126 ? -3.741 -20.014 -8.400 1.00 85.81 126 GLY A O 1
ATOM 996 N N . LEU A 1 127 ? -1.859 -21.215 -8.473 1.00 86.94 127 LEU A N 1
ATOM 997 C CA . LEU A 1 127 ? -1.009 -20.147 -7.944 1.00 86.94 127 LEU A CA 1
ATOM 998 C C . LEU A 1 127 ? -0.719 -19.155 -9.073 1.00 86.94 127 LEU A C 1
ATOM 1000 O O . LEU A 1 127 ? -0.509 -19.583 -10.209 1.00 86.94 127 LEU A O 1
ATOM 1004 N N . ILE A 1 128 ? -0.728 -17.862 -8.764 1.00 84.19 128 ILE A N 1
ATOM 1005 C CA . ILE A 1 128 ? -0.487 -16.786 -9.726 1.00 84.19 128 ILE A CA 1
ATOM 1006 C C . ILE A 1 128 ? 0.928 -16.268 -9.482 1.00 84.19 128 ILE A C 1
ATOM 1008 O O . ILE A 1 128 ? 1.162 -15.618 -8.459 1.00 84.19 128 ILE A O 1
ATOM 1012 N N . PRO A 1 129 ? 1.876 -16.563 -10.388 1.00 78.25 129 PRO A N 1
ATOM 1013 C CA . PRO A 1 129 ? 3.191 -15.957 -10.343 1.00 78.25 129 PRO A CA 1
ATOM 1014 C C . PRO A 1 129 ? 3.083 -14.445 -10.427 1.00 78.25 129 PRO A C 1
ATOM 1016 O O . PRO A 1 129 ? 2.427 -13.910 -11.319 1.00 78.25 129 PRO A O 1
ATOM 1019 N N . ASN A 1 130 ? 3.736 -13.773 -9.487 1.00 75.50 130 ASN A N 1
ATOM 1020 C CA . ASN A 1 130 ? 3.910 -12.339 -9.508 1.00 75.50 130 ASN A CA 1
ATOM 1021 C C . ASN A 1 130 ? 5.408 -12.034 -9.500 1.00 75.50 130 ASN A C 1
ATOM 1023 O O . ASN A 1 130 ? 6.113 -12.407 -8.562 1.00 75.50 130 ASN A O 1
ATOM 1027 N N . PHE A 1 131 ? 5.898 -11.355 -10.539 1.00 70.75 131 PHE A N 1
ATOM 1028 C CA . PHE A 1 131 ? 7.313 -10.979 -10.643 1.00 70.75 131 PHE A CA 1
ATOM 1029 C C . PHE A 1 131 ? 7.747 -9.960 -9.588 1.00 70.75 131 PHE A C 1
ATOM 1031 O O . PHE A 1 131 ? 8.937 -9.722 -9.399 1.00 70.75 131 PHE A O 1
ATOM 1038 N N . ILE A 1 132 ? 6.766 -9.381 -8.911 1.00 68.19 132 ILE A N 1
ATOM 1039 C CA . ILE A 1 132 ? 6.897 -8.322 -7.931 1.00 68.19 132 ILE A CA 1
ATOM 1040 C C . ILE A 1 132 ? 6.990 -8.920 -6.517 1.00 68.19 132 ILE A C 1
ATOM 1042 O O . ILE A 1 132 ? 7.889 -8.578 -5.760 1.00 68.19 132 ILE A O 1
ATOM 1046 N N . GLU A 1 133 ? 6.099 -9.861 -6.178 1.00 69.19 133 GLU A N 1
ATOM 1047 C CA . GLU A 1 133 ? 5.898 -10.343 -4.794 1.00 69.19 133 GLU A CA 1
ATOM 1048 C C . GLU A 1 133 ? 6.054 -11.870 -4.623 1.00 69.19 133 GLU A C 1
ATOM 1050 O O . GLU A 1 133 ? 5.987 -12.401 -3.512 1.00 69.19 133 GLU A O 1
ATOM 1055 N N . GLY A 1 134 ? 6.265 -12.619 -5.708 1.00 77.06 134 GLY A N 1
ATOM 1056 C CA . GLY A 1 134 ? 6.345 -14.081 -5.690 1.00 77.06 134 GLY A CA 1
ATOM 1057 C C . GLY A 1 134 ? 4.974 -14.768 -5.730 1.00 77.06 134 GLY A C 1
ATOM 1058 O O . GLY A 1 134 ? 4.086 -14.361 -6.472 1.00 77.06 134 GLY A O 1
ATOM 1059 N N . LEU A 1 135 ? 4.809 -15.871 -4.982 1.00 79.19 135 LEU A N 1
ATOM 1060 C CA . LEU A 1 135 ? 3.594 -16.712 -5.017 1.00 79.19 135 LEU A CA 1
ATOM 1061 C C . LEU A 1 135 ? 2.644 -16.523 -3.830 1.00 79.19 135 LEU A C 1
ATOM 1063 O O . LEU A 1 135 ? 1.550 -17.082 -3.844 1.00 79.19 135 LEU A O 1
ATOM 1067 N N . VAL A 1 136 ? 3.036 -15.794 -2.784 1.00 81.12 136 VAL A N 1
ATOM 1068 C CA . VAL A 1 136 ? 2.212 -15.639 -1.570 1.00 81.12 136 VAL A CA 1
ATOM 1069 C C . VAL A 1 136 ? 1.459 -14.313 -1.620 1.00 81.12 136 VAL A C 1
ATOM 1071 O O . VAL A 1 136 ? 1.666 -13.413 -0.812 1.00 81.12 136 VAL A O 1
ATOM 1074 N N . THR A 1 137 ? 0.589 -14.205 -2.620 1.00 82.19 137 THR A N 1
ATOM 1075 C CA . THR A 1 137 ? -0.235 -13.023 -2.896 1.00 82.19 137 THR A CA 1
ATOM 1076 C C . THR A 1 137 ? -1.703 -13.288 -2.545 1.00 82.19 137 THR A C 1
ATOM 1078 O O . THR A 1 137 ? -2.127 -14.453 -2.580 1.00 82.19 137 THR A O 1
ATOM 1081 N N . PRO A 1 138 ? -2.520 -12.248 -2.277 1.00 83.00 138 PRO A N 1
ATOM 1082 C CA . PRO A 1 138 ? -3.968 -12.409 -2.089 1.00 83.00 138 PRO A CA 1
ATOM 1083 C C . PRO A 1 138 ? -4.639 -13.190 -3.224 1.00 83.00 138 PRO A C 1
ATOM 1085 O O . PRO A 1 138 ? -5.500 -14.042 -3.000 1.00 83.00 138 PRO A O 1
ATOM 1088 N N . PHE A 1 139 ? -4.181 -12.978 -4.457 1.00 85.50 139 PHE A N 1
ATOM 1089 C CA . PHE A 1 139 ? -4.731 -13.643 -5.635 1.00 85.50 139 PHE A CA 1
ATOM 1090 C C . PHE A 1 139 ? -4.348 -15.117 -5.693 1.00 85.50 139 PHE A C 1
ATOM 1092 O O . PHE A 1 139 ? -5.211 -15.949 -5.960 1.00 85.50 139 PHE A O 1
ATOM 1099 N N . SER A 1 140 ? -3.108 -15.470 -5.346 1.00 87.00 140 SER A N 1
ATOM 1100 C CA . SER A 1 140 ? -2.733 -16.878 -5.203 1.00 87.00 140 SER A CA 1
ATOM 1101 C C . SER A 1 140 ? -3.574 -17.579 -4.139 1.00 87.00 140 SER A C 1
ATOM 1103 O O . SER A 1 140 ? -4.008 -18.704 -4.369 1.00 87.00 140 SER A O 1
ATOM 1105 N N . TYR A 1 141 ? -3.888 -16.925 -3.017 1.00 87.06 141 TYR A N 1
ATOM 1106 C CA . TYR A 1 141 ? -4.812 -17.481 -2.023 1.00 87.06 141 TYR A CA 1
ATOM 1107 C C . TYR A 1 141 ? -6.226 -17.708 -2.584 1.00 87.06 141 TYR A C 1
ATOM 1109 O O . TYR A 1 141 ? -6.840 -18.741 -2.302 1.00 87.06 141 TYR A O 1
ATOM 1117 N N . LEU A 1 142 ? -6.738 -16.789 -3.408 1.00 86.69 142 LEU A N 1
ATOM 1118 C CA . LEU A 1 142 ? -8.061 -16.896 -4.035 1.00 86.69 142 LEU A CA 1
ATOM 1119 C C . LEU A 1 142 ? -8.171 -18.055 -5.030 1.00 86.69 142 LEU A C 1
ATOM 1121 O O . LEU A 1 142 ? -9.207 -18.729 -5.088 1.00 86.69 142 LEU A O 1
ATOM 1125 N N . THR A 1 143 ? -7.127 -18.278 -5.828 1.00 87.38 143 THR A N 1
ATOM 1126 C CA . THR A 1 143 ? -7.162 -19.213 -6.960 1.00 87.38 143 THR A CA 1
ATOM 1127 C C . THR A 1 143 ? -6.492 -20.555 -6.678 1.00 87.38 143 THR A C 1
ATOM 1129 O O . THR A 1 143 ? -6.736 -21.510 -7.426 1.00 87.38 143 THR A O 1
ATOM 1132 N N . ALA A 1 144 ? -5.708 -20.666 -5.599 1.00 88.56 144 ALA A N 1
ATOM 1133 C CA . ALA A 1 144 ? -5.022 -21.894 -5.221 1.00 88.56 144 ALA A CA 1
ATOM 1134 C C . ALA A 1 144 ? -5.985 -23.067 -5.005 1.00 88.56 144 ALA A C 1
ATOM 1136 O O . ALA A 1 144 ? -7.016 -22.976 -4.333 1.00 88.56 144 ALA A O 1
ATOM 1137 N N . LYS A 1 145 ? -5.592 -24.222 -5.539 1.00 88.62 145 LYS A N 1
ATOM 1138 C CA . LYS A 1 145 ? -6.295 -25.496 -5.396 1.00 88.62 145 LYS A CA 1
ATOM 1139 C C . LYS A 1 145 ? -5.302 -26.583 -5.025 1.00 88.62 145 LYS A C 1
ATOM 1141 O O . LYS A 1 145 ? -4.291 -26.754 -5.699 1.00 88.62 145 LYS A O 1
ATOM 1146 N N . ALA A 1 146 ? -5.637 -27.350 -3.996 1.00 90.31 146 ALA A N 1
ATOM 1147 C CA . ALA A 1 146 ? -4.942 -28.576 -3.626 1.00 90.31 146 ALA A CA 1
ATOM 1148 C C . ALA A 1 146 ? -5.926 -29.756 -3.724 1.00 90.31 146 ALA A C 1
ATOM 1150 O O . ALA A 1 146 ? -7.088 -29.583 -3.344 1.00 90.31 146 ALA A O 1
ATOM 1151 N N . PRO A 1 147 ? -5.508 -30.956 -4.178 1.00 88.81 147 PRO A N 1
ATOM 1152 C CA . PRO A 1 147 ? -6.407 -32.112 -4.290 1.00 88.81 147 PRO A CA 1
ATOM 1153 C C . PRO A 1 147 ? -7.109 -32.500 -2.981 1.00 88.81 147 PRO A C 1
ATOM 1155 O O . PRO A 1 147 ? -8.232 -32.993 -3.004 1.00 88.81 147 PRO A O 1
ATOM 1158 N N . SER A 1 148 ? -6.464 -32.260 -1.837 1.00 89.25 148 SER A N 1
ATOM 1159 C CA . SER A 1 148 ? -7.011 -32.511 -0.496 1.00 89.25 148 SER A CA 1
ATOM 1160 C C . SER A 1 148 ? -7.990 -31.434 -0.009 1.00 89.25 148 SER A C 1
ATOM 1162 O O . SER A 1 148 ? -8.570 -31.588 1.063 1.00 89.25 148 SER A O 1
ATOM 1164 N N . GLY A 1 149 ? -8.127 -30.315 -0.728 1.00 88.44 149 GLY A N 1
ATOM 1165 C CA . GLY A 1 149 ? -8.787 -29.102 -0.234 1.00 88.44 149 GLY A CA 1
ATOM 1166 C C . GLY A 1 149 ? -7.960 -28.308 0.788 1.00 88.44 149 GLY A C 1
ATOM 1167 O O . GLY A 1 149 ? -8.406 -27.256 1.236 1.00 88.44 149 GLY A O 1
ATOM 1168 N N . GLN A 1 150 ? -6.755 -28.774 1.137 1.00 89.69 150 GLN A N 1
ATOM 1169 C CA . GLN A 1 150 ? -5.836 -28.108 2.057 1.00 89.69 150 GLN A CA 1
ATOM 1170 C C . GLN A 1 150 ? -4.480 -27.887 1.382 1.00 89.69 150 GLN A C 1
ATOM 1172 O O . GLN A 1 150 ? -3.796 -28.844 1.020 1.00 89.69 150 GLN A O 1
ATOM 1177 N N . LEU A 1 151 ? -4.069 -26.625 1.266 1.00 88.31 151 LEU A N 1
ATOM 1178 C CA . LEU A 1 151 ? -2.723 -26.261 0.836 1.00 88.31 151 LEU A CA 1
ATOM 1179 C C . LEU A 1 151 ? -1.807 -26.148 2.062 1.00 88.31 151 LEU A C 1
ATOM 1181 O O . LEU A 1 151 ? -2.107 -25.400 2.990 1.00 88.31 151 LEU A O 1
ATOM 1185 N N . ILE A 1 152 ? -0.699 -26.893 2.072 1.00 86.81 152 ILE A N 1
ATOM 1186 C CA . ILE A 1 152 ? 0.326 -26.821 3.122 1.00 86.81 152 ILE A CA 1
ATOM 1187 C C . ILE A 1 152 ? 1.559 -26.145 2.528 1.00 86.81 152 ILE A C 1
ATOM 1189 O O . ILE A 1 152 ? 2.174 -26.680 1.606 1.00 86.81 152 ILE A O 1
ATOM 1193 N N . ILE A 1 153 ? 1.917 -24.981 3.067 1.00 81.81 153 ILE A N 1
ATOM 1194 C CA . ILE A 1 153 ? 3.069 -24.195 2.620 1.00 81.81 153 ILE A CA 1
ATOM 1195 C C . ILE A 1 153 ? 4.190 -24.374 3.645 1.00 81.81 153 ILE A C 1
ATOM 1197 O O . ILE A 1 153 ? 4.083 -23.932 4.788 1.00 81.81 153 ILE A O 1
ATOM 1201 N N . GLY A 1 154 ? 5.258 -25.064 3.247 1.00 79.75 154 GLY A N 1
ATOM 1202 C CA . GLY A 1 154 ? 6.441 -25.238 4.084 1.00 79.75 154 GLY A CA 1
ATOM 1203 C C . GLY A 1 154 ? 7.347 -24.015 3.999 1.00 79.75 154 GLY A C 1
ATOM 1204 O O . GLY A 1 154 ? 7.873 -23.717 2.930 1.00 79.75 154 GLY A O 1
ATOM 1205 N N . VAL A 1 155 ? 7.566 -23.336 5.124 1.00 74.44 155 VAL A N 1
ATOM 1206 C CA . VAL A 1 155 ? 8.504 -22.211 5.232 1.00 74.44 155 VAL A CA 1
ATOM 1207 C C . VAL A 1 155 ? 9.466 -22.452 6.390 1.00 74.44 155 VAL A C 1
ATOM 1209 O O . VAL A 1 155 ? 9.085 -22.971 7.438 1.00 74.44 155 VAL A O 1
ATOM 1212 N N . ARG A 1 156 ? 10.735 -22.071 6.235 1.00 74.62 156 ARG A N 1
ATOM 1213 C CA . ARG A 1 156 ? 11.659 -22.018 7.374 1.00 74.62 156 ARG A CA 1
ATOM 1214 C C . ARG A 1 156 ? 11.274 -20.806 8.207 1.00 74.62 156 ARG A C 1
ATOM 1216 O O . ARG A 1 156 ? 11.463 -19.723 7.691 1.00 74.62 156 ARG A O 1
ATOM 1223 N N . HIS A 1 157 ? 10.777 -20.954 9.434 1.00 72.19 157 HIS A N 1
ATOM 1224 C CA . HIS A 1 157 ? 10.302 -19.827 10.249 1.00 72.19 157 HIS A CA 1
ATOM 1225 C C . HIS A 1 157 ? 11.442 -19.106 10.994 1.00 72.19 157 HIS A C 1
ATOM 1227 O O . HIS A 1 157 ? 12.149 -19.715 11.797 1.00 72.19 157 HIS A O 1
ATOM 1233 N N . LEU A 1 158 ? 11.617 -17.811 10.724 1.00 70.00 158 LEU A N 1
ATOM 1234 C CA . LEU A 1 158 ? 12.589 -16.902 11.349 1.00 70.00 158 LEU A CA 1
ATOM 1235 C C . LEU A 1 158 ? 11.923 -15.544 11.655 1.00 70.00 158 LEU A C 1
ATOM 1237 O O . LEU A 1 158 ? 12.542 -14.499 11.449 1.00 70.00 158 LEU A O 1
ATOM 1241 N N . ALA A 1 159 ? 10.649 -15.553 12.070 1.00 70.38 159 ALA A N 1
ATOM 1242 C CA . ALA A 1 159 ? 9.873 -14.328 12.247 1.00 70.38 159 ALA A CA 1
ATOM 1243 C C . ALA A 1 159 ? 10.495 -13.397 13.287 1.00 70.38 159 ALA A C 1
ATOM 1245 O O . ALA A 1 159 ? 10.991 -13.827 14.334 1.00 70.38 159 ALA A O 1
ATOM 1246 N N . ARG A 1 160 ? 10.486 -12.109 12.952 1.00 73.75 160 ARG A N 1
ATOM 1247 C CA . ARG A 1 160 ? 10.974 -11.028 13.808 1.00 73.75 160 ARG A CA 1
ATOM 1248 C C . ARG A 1 160 ? 10.087 -9.786 13.778 1.00 73.75 160 ARG A C 1
ATOM 1250 O O . ARG A 1 160 ? 10.414 -8.876 14.526 1.00 73.75 160 ARG A O 1
ATOM 1257 N N . GLY A 1 161 ? 9.051 -9.730 12.943 1.00 81.44 161 GLY A N 1
ATOM 1258 C CA . GLY A 1 161 ? 8.099 -8.626 12.873 1.00 81.44 161 GLY A CA 1
ATOM 1259 C C . GLY A 1 161 ? 6.875 -8.857 13.756 1.00 81.44 161 GLY A C 1
ATOM 1260 O O . GLY A 1 161 ? 6.637 -9.967 14.237 1.00 81.44 161 GLY A O 1
ATOM 1261 N N . SER A 1 162 ? 6.117 -7.787 13.970 1.00 91.06 162 SER A N 1
ATOM 1262 C CA . SER A 1 162 ? 4.807 -7.798 14.625 1.00 91.06 162 SER A CA 1
ATOM 1263 C C . SER A 1 162 ? 3.677 -7.745 13.592 1.00 91.06 162 SER A C 1
ATOM 1265 O O . SER A 1 162 ? 3.918 -7.442 12.426 1.00 91.06 162 SER A O 1
ATOM 1267 N N . MET A 1 163 ? 2.438 -8.024 13.993 1.00 91.88 163 MET A N 1
ATOM 1268 C CA . MET A 1 163 ? 1.257 -7.992 13.119 1.00 91.88 163 MET A CA 1
ATOM 1269 C C . MET A 1 163 ? 0.365 -6.751 13.325 1.00 91.88 163 MET A C 1
ATOM 1271 O O . MET A 1 163 ? -0.848 -6.861 13.189 1.00 91.88 163 MET A O 1
ATOM 1275 N N . ASN A 1 164 ? 0.908 -5.581 13.694 1.00 93.38 164 ASN A N 1
ATOM 1276 C CA . ASN A 1 164 ? 0.108 -4.346 13.808 1.00 93.38 164 ASN A CA 1
ATOM 1277 C C . ASN A 1 164 ? 0.093 -3.520 12.502 1.00 93.38 164 ASN A C 1
ATOM 1279 O O . ASN A 1 164 ? 1.088 -3.510 11.780 1.00 93.38 164 ASN A O 1
ATOM 1283 N N . PRO A 1 165 ? -0.996 -2.788 12.199 1.00 91.56 165 PRO A N 1
ATOM 1284 C CA . PRO A 1 165 ? -1.147 -2.077 10.926 1.00 91.56 165 PRO A CA 1
ATOM 1285 C C . PRO A 1 165 ? -0.331 -0.777 10.823 1.00 91.56 165 PRO A C 1
ATOM 1287 O O . PRO A 1 165 ? -0.240 -0.211 9.741 1.00 91.56 165 PRO A O 1
ATOM 1290 N N . VAL A 1 166 ? 0.248 -0.261 11.913 1.00 93.31 166 VAL A N 1
ATOM 1291 C CA . VAL A 1 166 ? 0.936 1.041 11.893 1.00 93.31 166 VAL A CA 1
ATOM 1292 C C . VAL A 1 166 ? 2.414 0.899 11.565 1.00 93.31 166 VAL A C 1
ATOM 1294 O O . VAL A 1 166 ? 2.907 1.627 10.718 1.00 93.31 166 VAL A O 1
ATOM 1297 N N . ALA A 1 167 ? 3.136 -0.009 12.208 1.00 90.88 167 ALA A N 1
ATOM 1298 C CA . ALA A 1 167 ? 4.552 -0.240 11.921 1.00 90.88 167 ALA A CA 1
ATOM 1299 C C . ALA A 1 167 ? 4.927 -1.711 12.134 1.00 90.88 167 ALA A C 1
ATOM 1301 O O . ALA A 1 167 ? 5.999 -2.024 12.644 1.00 90.88 167 ALA A O 1
ATOM 1302 N N . GLY A 1 168 ? 4.010 -2.619 11.789 1.00 90.12 168 GLY A N 1
ATOM 1303 C CA . GLY A 1 168 ? 4.220 -4.065 11.756 1.00 90.12 168 GLY A CA 1
ATOM 1304 C C . GLY A 1 168 ? 4.344 -4.607 10.329 1.00 90.12 168 GLY A C 1
ATOM 1305 O O . GLY A 1 168 ? 4.688 -3.888 9.396 1.00 90.12 168 GLY A O 1
ATOM 1306 N N . TRP A 1 169 ? 4.097 -5.907 10.173 1.00 87.69 169 TRP A N 1
ATOM 1307 C CA . TRP A 1 169 ? 4.109 -6.652 8.908 1.00 87.69 169 TRP A CA 1
ATOM 1308 C C . TRP A 1 169 ? 5.434 -6.609 8.148 1.00 87.69 169 TRP A C 1
ATOM 1310 O O . TRP A 1 169 ? 5.476 -6.731 6.934 1.00 87.69 169 TRP A O 1
ATOM 1320 N N . THR A 1 170 ? 6.545 -6.460 8.860 1.00 83.31 170 THR A N 1
ATOM 1321 C CA . THR A 1 170 ? 7.856 -6.171 8.259 1.00 83.31 170 THR A CA 1
ATOM 1322 C C . THR A 1 170 ? 8.689 -7.405 7.916 1.00 83.31 170 THR A C 1
ATOM 1324 O O . THR A 1 170 ? 9.803 -7.282 7.407 1.00 83.31 170 THR A O 1
ATOM 1327 N N . ASP A 1 171 ? 8.184 -8.609 8.187 1.00 81.44 171 ASP A N 1
ATOM 1328 C CA . ASP A 1 171 ? 8.872 -9.859 7.870 1.00 81.44 171 ASP A CA 1
ATOM 1329 C C . ASP A 1 171 ? 8.048 -10.738 6.922 1.00 81.44 171 ASP A C 1
ATOM 1331 O O . ASP A 1 171 ? 6.823 -10.686 6.892 1.00 81.44 171 ASP A O 1
ATOM 1335 N N . ALA A 1 172 ? 8.726 -11.608 6.169 1.00 78.62 172 ALA A N 1
ATOM 1336 C CA . ALA A 1 172 ? 8.084 -12.443 5.154 1.00 78.62 172 ALA A CA 1
ATOM 1337 C C . ALA A 1 172 ? 6.968 -13.367 5.695 1.00 78.62 172 ALA A C 1
ATOM 1339 O O . ALA A 1 172 ? 6.099 -13.777 4.929 1.00 78.62 172 ALA A O 1
ATOM 1340 N N . TYR A 1 173 ? 6.974 -13.725 6.985 1.00 81.94 173 TYR A N 1
ATOM 1341 C CA . TYR A 1 173 ? 5.972 -14.615 7.588 1.00 81.94 173 TYR A CA 1
ATOM 1342 C C . TYR A 1 173 ? 4.713 -13.851 7.995 1.00 81.94 173 TYR A C 1
ATOM 1344 O O . TYR A 1 173 ? 3.599 -14.340 7.777 1.00 81.94 173 TYR A O 1
ATOM 1352 N N . SER A 1 174 ? 4.886 -12.659 8.568 1.00 86.00 174 SER A N 1
ATOM 1353 C CA . SER A 1 174 ? 3.774 -11.757 8.853 1.00 86.00 174 SER A CA 1
ATOM 1354 C C . SER A 1 174 ? 3.147 -11.265 7.546 1.00 86.00 174 SER A C 1
ATOM 1356 O O . SER A 1 174 ? 1.940 -11.431 7.382 1.00 86.00 174 SER A O 1
ATOM 1358 N N . VAL A 1 175 ? 3.945 -10.852 6.555 1.00 84.12 175 VAL A N 1
ATOM 1359 C CA . VAL A 1 175 ? 3.490 -10.533 5.183 1.00 84.12 175 VAL A CA 1
ATOM 1360 C C . VAL A 1 175 ? 2.691 -11.678 4.559 1.00 84.12 175 VAL A C 1
ATOM 1362 O O . VAL A 1 175 ? 1.581 -11.465 4.085 1.00 84.12 175 VAL A O 1
ATOM 1365 N N . ALA A 1 176 ? 3.197 -12.914 4.611 1.00 83.69 176 ALA A N 1
ATOM 1366 C CA . ALA A 1 176 ? 2.488 -14.071 4.062 1.00 83.69 176 ALA A CA 1
ATOM 1367 C C . ALA A 1 176 ? 1.111 -14.300 4.707 1.00 83.69 176 ALA A C 1
ATOM 1369 O O . ALA A 1 176 ? 0.186 -14.766 4.037 1.00 83.69 176 ALA A O 1
ATOM 1370 N N . THR A 1 177 ? 0.984 -13.994 6.002 1.00 88.38 177 THR A N 1
ATOM 1371 C CA . THR A 1 177 ? -0.284 -14.070 6.738 1.00 88.38 177 THR A CA 1
ATOM 1372 C C . THR A 1 177 ? -1.206 -12.918 6.334 1.00 88.38 177 THR A C 1
ATOM 1374 O O . THR A 1 177 ? -2.372 -13.162 6.024 1.00 88.38 177 THR A O 1
ATOM 1377 N N . ALA A 1 178 ? -0.676 -11.693 6.255 1.00 89.19 178 ALA A N 1
ATOM 1378 C CA . ALA A 1 178 ? -1.402 -10.510 5.805 1.00 89.19 178 ALA A CA 1
ATOM 1379 C C . ALA A 1 178 ? -1.969 -10.674 4.388 1.00 89.19 178 ALA A C 1
ATOM 1381 O O . ALA A 1 178 ? -3.146 -10.407 4.178 1.00 89.19 178 ALA A O 1
ATOM 1382 N N . SER A 1 179 ? -1.192 -11.232 3.454 1.00 87.81 179 SER A N 1
ATOM 1383 C CA . SER A 1 179 ? -1.632 -11.526 2.083 1.00 87.81 179 SER A CA 1
ATOM 1384 C C . SER A 1 179 ? -2.903 -12.382 2.019 1.00 87.81 179 SER A C 1
ATOM 1386 O O . SER A 1 179 ? -3.605 -12.352 1.017 1.00 87.81 179 SER A O 1
ATOM 1388 N N . GLY A 1 180 ? -3.185 -13.203 3.036 1.00 90.00 180 GLY A N 1
ATOM 1389 C CA . GLY A 1 180 ? -4.433 -13.967 3.113 1.00 90.00 180 GLY A CA 1
ATOM 1390 C C . GLY A 1 180 ? -5.536 -13.249 3.892 1.00 90.00 180 GLY A C 1
ATOM 1391 O O . GLY A 1 180 ? -6.712 -13.421 3.573 1.00 90.00 180 GLY A O 1
ATOM 1392 N N . ALA A 1 181 ? -5.153 -12.481 4.914 1.00 92.75 181 ALA A N 1
ATOM 1393 C CA . ALA A 1 181 ? -6.058 -11.818 5.848 1.00 92.75 181 ALA A CA 1
ATOM 1394 C C . ALA A 1 181 ? -6.640 -10.497 5.332 1.00 92.75 181 ALA A C 1
ATOM 1396 O O . ALA A 1 181 ? -7.688 -10.085 5.821 1.00 92.75 181 ALA A O 1
ATOM 1397 N N . PHE A 1 182 ? -5.993 -9.870 4.350 1.00 91.00 182 PHE A N 1
ATOM 1398 C CA . PHE A 1 182 ? -6.344 -8.549 3.836 1.00 91.00 182 PHE A CA 1
ATOM 1399 C C . PHE A 1 182 ? -6.504 -8.552 2.315 1.00 91.00 182 PHE A C 1
ATOM 1401 O O . PHE A 1 182 ? -5.857 -9.334 1.608 1.00 91.00 182 PHE A O 1
ATOM 1408 N N . LEU A 1 183 ? -7.359 -7.662 1.809 1.00 87.88 183 LEU A N 1
ATOM 1409 C CA . LEU A 1 183 ? -7.516 -7.397 0.380 1.00 87.88 183 LEU A CA 1
ATOM 1410 C C . LEU A 1 183 ? -7.127 -5.939 0.101 1.00 87.88 183 LEU A C 1
ATOM 1412 O O . LEU A 1 183 ? -7.873 -5.040 0.477 1.00 87.88 183 LEU A O 1
ATOM 1416 N N . PRO A 1 184 ? -6.002 -5.672 -0.580 1.00 86.12 184 PRO A N 1
ATOM 1417 C CA . PRO A 1 184 ? -5.652 -4.302 -0.920 1.00 86.12 184 PRO A CA 1
ATOM 1418 C C . PRO A 1 184 ? -6.660 -3.732 -1.933 1.00 86.12 184 PRO A C 1
ATOM 1420 O O . PRO A 1 184 ? -7.177 -4.451 -2.790 1.00 86.12 184 PRO A O 1
ATOM 1423 N N . ILE A 1 185 ? -6.955 -2.438 -1.802 1.00 86.44 185 ILE A N 1
ATOM 1424 C CA . ILE A 1 185 ? -7.951 -1.681 -2.592 1.00 86.44 185 ILE A CA 1
ATOM 1425 C C . ILE A 1 185 ? -7.476 -1.309 -4.000 1.00 86.44 185 ILE A C 1
ATOM 1427 O O . ILE A 1 185 ? -8.269 -0.946 -4.872 1.00 86.44 185 ILE A O 1
ATOM 1431 N N . ASP A 1 186 ? -6.181 -1.434 -4.240 1.00 88.38 186 ASP A N 1
ATOM 1432 C CA . ASP A 1 186 ? -5.570 -1.523 -5.550 1.00 88.38 186 ASP A CA 1
ATOM 1433 C C . ASP A 1 186 ? -4.515 -2.628 -5.521 1.00 88.38 186 ASP A C 1
ATOM 1435 O O . ASP A 1 186 ? -4.170 -3.170 -4.469 1.00 88.38 186 ASP A O 1
ATOM 1439 N N . TYR A 1 187 ? -4.061 -3.043 -6.696 1.00 86.88 187 TYR A N 1
ATOM 1440 C CA . TYR A 1 187 ? -2.965 -3.987 -6.774 1.00 86.88 187 TYR A CA 1
ATOM 1441 C C . TYR A 1 187 ? -2.207 -3.875 -8.085 1.00 86.88 187 TYR A C 1
ATOM 1443 O O . TYR A 1 187 ? -2.763 -3.530 -9.132 1.00 86.88 187 TYR A O 1
ATOM 1451 N N . SER A 1 188 ? -0.931 -4.231 -8.023 1.00 85.19 188 SER A N 1
ATOM 1452 C CA . SER A 1 188 ? -0.039 -4.285 -9.169 1.00 85.19 188 SER A CA 1
ATOM 1453 C C . SER A 1 188 ? -0.325 -5.507 -10.035 1.00 85.19 188 SER A C 1
ATOM 1455 O O . SER A 1 188 ? -0.295 -6.649 -9.569 1.00 85.19 188 SER A O 1
ATOM 1457 N N . VAL A 1 189 ? -0.559 -5.284 -11.325 1.00 86.19 189 VAL A N 1
ATOM 1458 C CA . VAL A 1 189 ? -0.698 -6.358 -12.308 1.00 86.19 189 VAL A CA 1
ATOM 1459 C C . VAL A 1 189 ? 0.578 -7.216 -12.308 1.00 86.19 189 VAL A C 1
ATOM 1461 O O . VAL A 1 189 ? 1.664 -6.677 -12.536 1.00 86.19 189 VAL A O 1
ATOM 1464 N N . PRO A 1 190 ? 0.475 -8.546 -12.100 1.00 81.44 190 PRO A N 1
ATOM 1465 C CA . PRO A 1 190 ? 1.638 -9.409 -11.873 1.00 81.44 190 PRO A CA 1
ATOM 1466 C C . PRO A 1 190 ? 2.738 -9.362 -12.946 1.00 81.44 190 PRO A C 1
ATOM 1468 O O . PRO A 1 190 ? 3.901 -9.632 -12.652 1.00 81.44 190 PRO A O 1
ATOM 1471 N N . GLY A 1 191 ? 2.371 -9.051 -14.194 1.00 77.56 191 GLY A N 1
ATOM 1472 C CA . GLY A 1 191 ? 3.292 -9.021 -15.333 1.00 77.56 191 GLY A CA 1
ATOM 1473 C C . GLY A 1 191 ? 4.000 -7.692 -15.576 1.00 77.56 191 GLY A C 1
ATOM 1474 O O . GLY A 1 191 ? 5.065 -7.697 -16.192 1.00 77.56 191 GLY A O 1
ATOM 1475 N N . ASN A 1 192 ? 3.445 -6.563 -15.128 1.00 79.19 192 ASN A N 1
ATOM 1476 C CA . ASN A 1 192 ? 4.011 -5.244 -15.435 1.00 79.19 192 ASN A CA 1
ATOM 1477 C C . ASN A 1 192 ? 4.072 -4.248 -14.274 1.00 79.19 192 ASN A C 1
ATOM 1479 O O . ASN A 1 192 ? 4.659 -3.185 -14.443 1.00 79.19 192 ASN A O 1
ATOM 1483 N N . GLY A 1 193 ? 3.459 -4.544 -13.133 1.00 82.12 193 GLY A N 1
ATOM 1484 C CA . GLY A 1 193 ? 3.416 -3.620 -12.004 1.00 82.12 193 GLY A CA 1
ATOM 1485 C C . GLY A 1 193 ? 2.480 -2.429 -12.176 1.00 82.12 193 GLY A C 1
ATOM 1486 O O . GLY A 1 193 ? 2.582 -1.479 -11.404 1.00 82.12 193 GLY A O 1
ATOM 1487 N N . TYR A 1 194 ? 1.599 -2.432 -13.182 1.00 87.06 194 TYR A N 1
ATOM 1488 C CA . TYR A 1 194 ? 0.615 -1.364 -13.358 1.00 87.06 194 TYR A CA 1
ATOM 1489 C C . TYR A 1 194 ? -0.521 -1.528 -12.350 1.00 87.06 194 TYR A C 1
ATOM 1491 O O . TYR A 1 194 ? -1.034 -2.633 -12.172 1.00 87.06 194 TYR A O 1
ATOM 1499 N N . LEU A 1 195 ? -0.918 -0.440 -11.696 1.00 86.94 195 LEU A N 1
ATOM 1500 C CA . LEU A 1 195 ? -1.937 -0.472 -10.650 1.00 86.94 195 LEU A CA 1
ATOM 1501 C C . LEU A 1 195 ? -3.341 -0.595 -11.245 1.00 86.94 195 LEU A C 1
ATOM 1503 O O . LEU A 1 195 ? -3.700 0.107 -12.193 1.00 86.94 195 LEU A O 1
ATOM 1507 N N . VAL A 1 196 ? -4.159 -1.460 -10.651 1.00 91.00 196 VAL A N 1
ATOM 1508 C CA . VAL A 1 196 ? -5.590 -1.570 -10.953 1.00 91.00 196 VAL A CA 1
ATOM 1509 C C . VAL A 1 196 ? -6.417 -1.572 -9.666 1.00 91.00 196 VAL A C 1
ATOM 1511 O O . VAL A 1 196 ? -5.987 -2.159 -8.676 1.00 91.00 196 VAL A O 1
ATOM 1514 N N . PRO A 1 197 ? -7.610 -0.9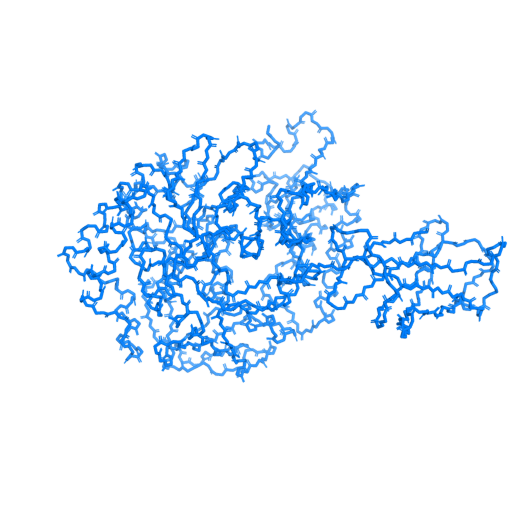50 -9.654 1.00 93.31 197 PRO A N 1
ATOM 1515 C CA . PRO A 1 197 ? -8.471 -0.938 -8.474 1.00 93.31 197 PRO A CA 1
ATOM 1516 C C . PRO A 1 197 ? -9.040 -2.330 -8.175 1.00 93.31 197 PRO A C 1
ATOM 1518 O O . PRO A 1 197 ? -9.400 -3.081 -9.086 1.00 93.31 197 PRO A O 1
ATOM 1521 N N . VAL A 1 198 ? -9.211 -2.638 -6.893 1.00 90.94 198 VAL A N 1
ATOM 1522 C CA . VAL A 1 198 ? -9.776 -3.889 -6.378 1.00 90.94 198 VAL A CA 1
ATOM 1523 C C . VAL A 1 198 ? -10.847 -3.554 -5.338 1.00 90.94 198 VAL A C 1
ATOM 1525 O O . VAL A 1 198 ? -10.629 -2.766 -4.429 1.00 90.94 198 VAL A O 1
ATOM 1528 N N . GLY A 1 199 ? -12.058 -4.097 -5.491 1.00 91.00 199 GLY A N 1
ATOM 1529 C CA . GLY A 1 199 ? -13.166 -3.825 -4.558 1.00 91.00 199 GLY A CA 1
ATOM 1530 C C . GLY A 1 199 ? -13.727 -2.391 -4.593 1.00 91.00 199 GLY A C 1
ATOM 1531 O O . GLY A 1 199 ? -14.710 -2.099 -3.914 1.00 91.00 199 GLY A O 1
ATOM 1532 N N . ILE A 1 200 ? -13.183 -1.497 -5.419 1.00 94.31 200 ILE A N 1
ATOM 1533 C CA . ILE A 1 200 ? -13.630 -0.104 -5.527 1.00 94.31 200 ILE A CA 1
ATOM 1534 C C . ILE A 1 200 ? -13.906 0.302 -6.974 1.00 94.31 200 ILE A C 1
ATOM 1536 O O . ILE A 1 200 ? -13.447 -0.316 -7.934 1.00 94.31 200 ILE A O 1
ATOM 1540 N N . THR A 1 201 ? -14.650 1.392 -7.128 1.00 96.88 201 THR A N 1
ATOM 1541 C CA . THR A 1 201 ? -14.731 2.150 -8.383 1.00 96.88 201 THR A CA 1
ATOM 1542 C C . THR A 1 201 ? -14.388 3.602 -8.100 1.00 96.88 201 THR A C 1
ATOM 1544 O O . THR A 1 201 ? -14.637 4.085 -6.996 1.00 96.88 201 THR A O 1
ATOM 1547 N N . TYR A 1 202 ? -13.841 4.314 -9.081 1.00 97.81 202 TYR A N 1
ATOM 1548 C CA . TYR A 1 202 ? -13.521 5.726 -8.916 1.00 97.81 202 TYR A CA 1
ATOM 1549 C C . TYR A 1 202 ? -13.844 6.538 -10.167 1.00 97.81 202 TYR A C 1
ATOM 1551 O O . TYR A 1 202 ? -13.987 6.014 -11.274 1.00 97.81 202 TYR A O 1
ATOM 1559 N N . LYS A 1 203 ? -13.952 7.848 -9.972 1.00 98.31 203 LYS A N 1
ATOM 1560 C CA . LYS A 1 203 ? -14.038 8.857 -11.019 1.00 98.31 203 LYS A CA 1
ATOM 1561 C C . LYS A 1 203 ? -13.019 9.942 -10.711 1.00 98.31 203 LYS A C 1
ATOM 1563 O O . LYS A 1 203 ? -13.172 10.660 -9.728 1.00 98.31 203 LYS A O 1
ATOM 1568 N N . LEU A 1 204 ? -12.033 10.104 -11.588 1.00 98.38 204 LEU A N 1
ATOM 1569 C CA . LEU A 1 204 ? -11.195 11.297 -11.593 1.00 98.38 204 LEU A CA 1
ATOM 1570 C C . LEU A 1 204 ? -12.053 12.479 -12.064 1.00 98.38 204 LEU A C 1
ATOM 1572 O O . LEU A 1 204 ? -12.479 12.526 -13.220 1.00 98.38 204 LEU A O 1
ATOM 1576 N N . VAL A 1 205 ? -12.382 13.386 -11.149 1.00 98.44 205 VAL A N 1
ATOM 1577 C CA . VAL A 1 205 ? -13.232 14.551 -11.418 1.00 98.44 205 VAL A CA 1
ATOM 1578 C C . VAL A 1 205 ? -12.432 15.609 -12.160 1.00 98.44 205 VAL A C 1
ATOM 1580 O O . VAL A 1 205 ? -12.917 16.153 -13.154 1.00 98.44 205 VAL A O 1
ATOM 1583 N N . ASN A 1 206 ? -11.215 15.893 -11.691 1.00 98.19 206 ASN A N 1
ATOM 1584 C CA . ASN A 1 206 ? -10.327 16.871 -12.301 1.00 98.19 206 ASN A CA 1
ATOM 1585 C C . ASN A 1 206 ? -8.856 16.583 -11.947 1.00 98.19 206 ASN A C 1
ATOM 1587 O O . ASN A 1 206 ? -8.553 16.039 -10.886 1.00 98.19 206 ASN A O 1
ATOM 1591 N N . ILE A 1 207 ? -7.946 16.955 -12.845 1.00 97.50 207 ILE A N 1
ATOM 1592 C CA . ILE A 1 207 ? -6.499 16.853 -12.657 1.00 97.50 207 ILE A CA 1
ATOM 1593 C C . ILE A 1 207 ? -5.806 18.041 -13.322 1.00 97.50 207 ILE A C 1
ATOM 1595 O O . ILE A 1 207 ? -6.096 18.401 -14.463 1.00 97.50 207 ILE A O 1
ATOM 1599 N N . SER A 1 208 ? -4.873 18.657 -12.609 1.00 96.50 208 SER A N 1
ATOM 1600 C CA . SER A 1 208 ? -4.106 19.805 -13.076 1.00 96.50 208 SER A CA 1
ATOM 1601 C C . SER A 1 208 ? -2.693 19.754 -12.512 1.00 96.50 208 SER A C 1
ATOM 1603 O O . SER A 1 208 ? -2.499 19.523 -11.325 1.00 96.50 208 SER A O 1
ATOM 1605 N N . VAL A 1 209 ? -1.704 20.053 -13.356 1.00 94.56 209 VAL A N 1
ATOM 1606 C CA . VAL A 1 209 ? -0.289 20.153 -12.954 1.00 94.56 209 VAL A CA 1
ATOM 1607 C C . VAL A 1 209 ? -0.096 21.196 -11.844 1.00 94.56 209 VAL A C 1
ATOM 1609 O O . VAL A 1 209 ? 0.700 21.021 -10.924 1.00 94.56 209 VAL A O 1
ATOM 1612 N N . ASN A 1 210 ? -0.852 22.293 -11.926 1.00 94.38 210 ASN A N 1
ATOM 1613 C CA . ASN A 1 210 ? -0.844 23.372 -10.942 1.00 94.38 210 ASN A CA 1
ATOM 1614 C C . ASN A 1 210 ? -2.023 23.222 -9.977 1.00 94.38 210 ASN A C 1
ATOM 1616 O O . ASN A 1 210 ? -3.097 22.789 -10.395 1.00 94.38 210 ASN A O 1
ATOM 1620 N N . ALA A 1 211 ? -1.853 23.656 -8.727 1.00 95.56 211 ALA A N 1
ATOM 1621 C CA . ALA A 1 211 ? -2.932 23.707 -7.744 1.00 95.56 211 ALA A CA 1
ATOM 1622 C C . ALA A 1 211 ? -3.986 24.751 -8.164 1.00 95.56 211 ALA A C 1
ATOM 1624 O O . ALA A 1 211 ? -3.865 25.936 -7.860 1.00 95.56 211 ALA A O 1
ATOM 1625 N N . SER A 1 212 ? -4.979 24.317 -8.941 1.00 97.50 212 SER A N 1
ATOM 1626 C CA . SER A 1 212 ? -5.984 25.178 -9.583 1.00 97.50 212 SER A CA 1
ATOM 1627 C C . SER A 1 212 ? -7.418 24.687 -9.382 1.00 97.50 212 SER A C 1
ATOM 1629 O O . SER A 1 212 ? -8.364 25.404 -9.706 1.00 97.50 212 SER A O 1
ATOM 1631 N N . ILE A 1 213 ? -7.595 23.492 -8.815 1.00 98.44 213 ILE A N 1
ATOM 1632 C CA . ILE A 1 213 ? -8.905 22.907 -8.545 1.00 98.44 213 ILE A CA 1
ATOM 1633 C C . ILE A 1 213 ? -9.398 23.458 -7.205 1.00 98.44 213 ILE A C 1
ATOM 1635 O O . ILE A 1 213 ? -8.759 23.191 -6.190 1.00 98.44 213 ILE A O 1
ATOM 1639 N N . PRO A 1 214 ? -10.486 24.242 -7.150 1.00 98.06 214 PRO A N 1
ATOM 1640 C CA . PRO A 1 214 ? -10.962 24.792 -5.887 1.00 98.06 214 PRO A CA 1
ATOM 1641 C C . PRO A 1 214 ? -11.476 23.675 -4.974 1.00 98.06 214 PRO A C 1
ATOM 1643 O O . PRO A 1 214 ? -12.365 22.917 -5.361 1.00 98.06 214 PRO A O 1
ATOM 1646 N N . VAL A 1 215 ? -10.961 23.612 -3.746 1.00 98.38 215 VAL A N 1
ATOM 1647 C CA . VAL A 1 215 ? -11.475 22.693 -2.723 1.00 98.38 215 VAL A CA 1
ATOM 1648 C C . VAL A 1 215 ? -12.679 23.340 -2.045 1.00 98.38 215 VAL A C 1
ATOM 1650 O O . VAL A 1 215 ? -12.650 24.518 -1.676 1.00 98.38 215 VAL A O 1
ATOM 1653 N N . SER A 1 216 ? -13.769 22.588 -1.890 1.00 95.25 216 SER A N 1
ATOM 1654 C CA . SER A 1 216 ? -14.972 23.107 -1.235 1.00 95.25 216 SER A CA 1
ATOM 1655 C C . SER A 1 216 ? -14.679 23.503 0.214 1.00 95.25 216 SER A C 1
ATOM 1657 O O . SER A 1 216 ? -14.141 22.706 0.970 1.00 95.25 216 SER A O 1
ATOM 1659 N N . THR A 1 217 ? -15.137 24.674 0.660 1.00 95.62 217 THR A N 1
ATOM 1660 C CA . THR A 1 217 ? -15.062 25.060 2.085 1.00 95.62 217 THR A CA 1
ATOM 1661 C C . THR A 1 217 ? -15.966 24.219 2.987 1.00 95.62 217 THR A C 1
ATOM 1663 O O . THR A 1 217 ? -15.839 24.275 4.203 1.00 95.62 217 THR A O 1
ATOM 1666 N N . SER A 1 218 ? -16.887 23.439 2.407 1.00 95.12 218 SER A N 1
ATOM 1667 C CA . SER A 1 218 ? -17.660 22.429 3.141 1.00 95.12 218 SER A CA 1
ATOM 1668 C C . SER A 1 218 ? -16.911 21.105 3.307 1.00 95.12 218 SER A C 1
ATOM 1670 O O . SER A 1 218 ? -17.314 20.293 4.137 1.00 95.12 218 SER A O 1
ATOM 1672 N N . ALA A 1 219 ? -15.827 20.888 2.550 1.00 98.25 219 ALA A N 1
ATOM 1673 C CA . ALA A 1 219 ? -14.969 19.725 2.726 1.00 98.25 219 ALA A CA 1
ATOM 1674 C C . ALA A 1 219 ? -14.300 19.762 4.103 1.00 98.25 219 ALA A C 1
ATOM 1676 O O . ALA A 1 219 ? -14.169 20.818 4.733 1.00 98.25 219 ALA A O 1
ATOM 1677 N N . LEU A 1 220 ? -13.900 18.588 4.563 1.00 98.50 220 LEU A N 1
ATOM 1678 C CA . LEU A 1 220 ? -13.300 18.344 5.861 1.00 98.50 220 LEU A CA 1
ATOM 1679 C C . LEU A 1 220 ? -11.805 18.088 5.708 1.00 98.50 220 LEU A C 1
ATOM 1681 O O . LEU A 1 220 ? -11.359 17.586 4.681 1.00 98.50 220 LEU A O 1
ATOM 1685 N N . VAL A 1 221 ? -11.034 18.414 6.735 1.00 97.06 221 VAL A N 1
ATOM 1686 C CA . VAL A 1 221 ? -9.598 18.133 6.812 1.00 97.06 221 VAL A CA 1
ATOM 1687 C C . VAL A 1 221 ? -9.205 17.902 8.267 1.00 97.06 221 VAL A C 1
ATOM 1689 O O . VAL A 1 221 ? -9.764 18.525 9.177 1.00 97.06 221 VAL A O 1
ATOM 1692 N N . PHE A 1 222 ? -8.254 17.000 8.501 1.00 96.38 222 PHE A N 1
ATOM 1693 C CA . PHE A 1 222 ? -7.662 16.829 9.821 1.00 96.38 222 PHE A CA 1
ATOM 1694 C C . PHE A 1 222 ? -6.645 17.944 10.094 1.00 96.38 222 PHE A C 1
ATOM 1696 O O . PHE A 1 222 ? -5.694 18.139 9.341 1.00 96.38 222 PHE A O 1
ATOM 1703 N N . ASN A 1 223 ? -6.830 18.684 11.185 1.00 95.06 223 ASN A N 1
ATOM 1704 C CA . ASN A 1 223 ? -5.878 19.691 11.637 1.00 95.06 223 ASN A CA 1
ATOM 1705 C C . ASN A 1 223 ? -4.941 19.076 12.680 1.00 95.06 223 ASN A C 1
ATOM 1707 O O . ASN A 1 223 ? -5.333 18.872 13.830 1.00 95.06 223 ASN A O 1
ATOM 1711 N N . ALA A 1 224 ? -3.693 18.825 12.284 1.00 92.00 224 ALA A N 1
ATOM 1712 C CA . ALA A 1 224 ? -2.683 18.205 13.136 1.00 92.00 224 ALA A CA 1
ATOM 1713 C C . ALA A 1 224 ? -2.336 19.033 14.384 1.00 92.00 224 ALA A C 1
ATOM 1715 O O . ALA A 1 224 ? -2.034 18.460 15.426 1.00 92.00 224 ALA A O 1
ATOM 1716 N N . THR A 1 225 ? -2.428 20.366 14.328 1.00 91.56 225 THR A N 1
ATOM 1717 C CA . THR A 1 225 ? -2.142 21.248 15.473 1.00 91.56 225 THR A CA 1
ATOM 1718 C C . THR A 1 225 ? -3.204 21.125 16.559 1.00 91.56 225 THR A C 1
ATOM 1720 O O . THR A 1 225 ? -2.870 21.034 17.737 1.00 91.56 225 THR A O 1
ATOM 1723 N N . SER A 1 226 ? -4.486 21.134 16.182 1.00 93.38 226 SER A N 1
ATOM 1724 C CA . SER A 1 226 ? -5.591 20.987 17.137 1.00 93.38 226 SER A CA 1
ATOM 1725 C C . SER A 1 226 ? -5.978 19.532 17.404 1.00 93.38 226 SER A C 1
ATOM 1727 O O . SER A 1 226 ? -6.767 19.296 18.314 1.00 93.38 226 SER A O 1
ATOM 1729 N N . MET A 1 227 ? -5.462 18.583 16.614 1.00 92.25 227 MET A N 1
ATOM 1730 C CA . MET A 1 227 ? -5.838 17.161 16.600 1.00 92.25 227 MET A CA 1
ATOM 1731 C C . MET A 1 227 ? -7.354 16.960 16.446 1.00 92.25 227 MET A C 1
ATOM 1733 O O . MET A 1 227 ? -7.987 16.193 17.171 1.00 92.25 227 MET A O 1
ATOM 1737 N N . GLN A 1 228 ? -7.963 17.722 15.534 1.00 95.12 228 GLN A N 1
ATOM 1738 C CA . GLN A 1 228 ? -9.412 17.720 15.302 1.00 95.12 228 GLN A CA 1
ATOM 1739 C C . GLN A 1 228 ? -9.726 17.805 13.816 1.00 95.12 228 GLN A C 1
ATOM 1741 O O . GLN A 1 228 ? -8.971 18.401 13.045 1.00 95.12 228 GLN A O 1
ATOM 1746 N N . VAL A 1 229 ? -10.877 17.264 13.431 1.00 97.56 229 VAL A N 1
ATOM 1747 C CA . VAL A 1 229 ? -11.428 17.464 12.093 1.00 97.56 229 VAL A CA 1
ATOM 1748 C C . VAL A 1 229 ? -12.152 18.804 12.047 1.00 97.56 229 VAL A C 1
ATOM 1750 O O . VAL A 1 229 ? -12.964 19.123 12.916 1.00 97.56 229 VAL A O 1
ATOM 1753 N N . GLY A 1 230 ? -11.864 19.584 11.013 1.00 97.19 230 GLY A N 1
ATOM 1754 C CA . GLY A 1 230 ? -12.520 20.856 10.743 1.00 97.19 230 GLY A CA 1
ATOM 1755 C C . GLY A 1 230 ? -12.815 21.029 9.261 1.00 97.19 230 GLY A C 1
ATOM 1756 O O . GLY A 1 230 ? -12.545 20.146 8.452 1.00 97.19 230 GLY A O 1
ATOM 1757 N N . HIS A 1 231 ? -13.368 22.183 8.904 1.00 97.88 231 HIS A N 1
ATOM 1758 C CA . HIS A 1 231 ? -13.558 22.544 7.506 1.00 97.88 231 HIS A CA 1
ATOM 1759 C C . HIS A 1 231 ? -12.252 22.994 6.856 1.00 97.88 231 HIS A C 1
ATOM 1761 O O . HIS A 1 231 ? -11.410 23.633 7.494 1.00 97.88 231 HIS A O 1
ATOM 1767 N N . VAL A 1 232 ? -12.121 22.708 5.563 1.00 97.56 232 VAL A N 1
ATOM 1768 C CA . VAL A 1 232 ? -11.014 23.201 4.743 1.00 97.56 232 VAL A CA 1
ATOM 1769 C C . VAL A 1 232 ? -11.002 24.740 4.749 1.00 97.56 232 VAL A C 1
ATOM 1771 O O . VAL A 1 232 ? -12.054 25.363 4.554 1.00 97.56 232 VAL A O 1
ATOM 1774 N N . PRO A 1 233 ? -9.833 25.384 4.943 1.00 95.69 233 PRO A N 1
ATOM 1775 C CA . PRO A 1 233 ? -9.717 26.837 4.871 1.00 95.69 233 PRO A CA 1
ATOM 1776 C C . PRO A 1 233 ? -10.200 27.416 3.525 1.00 95.69 233 PRO A C 1
ATOM 1778 O O . PRO A 1 233 ? -9.988 26.811 2.473 1.00 95.69 233 PRO A O 1
ATOM 1781 N N . PRO A 1 234 ? -10.818 28.612 3.508 1.00 96.44 234 PRO A N 1
ATOM 1782 C CA . PRO A 1 234 ? -11.144 29.296 2.261 1.00 96.44 234 PRO A CA 1
ATOM 1783 C C . PRO A 1 234 ? -9.904 29.559 1.401 1.00 96.44 234 PRO A C 1
ATOM 1785 O O . PRO A 1 234 ? -8.862 29.965 1.911 1.00 96.44 234 PRO A O 1
ATOM 1788 N N . GLY A 1 235 ? -10.042 29.397 0.084 1.00 97.12 235 GLY A N 1
ATOM 1789 C CA . GLY A 1 235 ? -8.948 29.636 -0.861 1.00 97.12 235 GLY A CA 1
ATOM 1790 C C . GLY A 1 235 ? -7.950 28.482 -0.991 1.00 97.12 235 GLY A C 1
ATOM 1791 O O . GLY A 1 235 ? -6.879 28.691 -1.554 1.00 97.12 235 GLY A O 1
ATOM 1792 N N . THR A 1 236 ? -8.284 27.283 -0.508 1.00 98.31 236 THR A N 1
ATOM 1793 C CA . THR A 1 236 ? -7.515 26.063 -0.787 1.00 98.31 236 THR A CA 1
ATOM 1794 C C . THR A 1 236 ? -7.741 25.591 -2.226 1.00 98.31 236 THR A C 1
ATOM 1796 O O . THR A 1 236 ? -8.882 25.488 -2.686 1.00 98.31 236 THR A O 1
ATOM 1799 N N . TYR A 1 237 ? -6.650 25.267 -2.923 1.00 98.31 237 TYR A N 1
ATOM 1800 C CA . TYR A 1 237 ? -6.668 24.702 -4.273 1.00 98.31 237 TYR A CA 1
ATOM 1801 C C . TYR A 1 237 ? -5.838 23.421 -4.330 1.00 98.31 237 TYR A C 1
ATOM 1803 O O . TYR A 1 237 ? -4.763 23.355 -3.738 1.00 98.31 237 TYR A O 1
ATOM 1811 N N . ALA A 1 238 ? -6.330 22.437 -5.074 1.00 98.00 238 ALA A N 1
ATOM 1812 C CA . ALA A 1 238 ? -5.741 21.119 -5.254 1.00 98.00 238 ALA A CA 1
ATOM 1813 C C . ALA A 1 238 ? -5.248 20.894 -6.688 1.00 98.00 238 ALA A C 1
ATOM 1815 O O . ALA A 1 238 ? -5.593 21.640 -7.616 1.00 98.00 238 ALA A O 1
ATOM 1816 N N . LYS A 1 239 ? -4.444 19.842 -6.863 1.00 97.75 239 LYS A N 1
ATOM 1817 C CA . LYS A 1 239 ? -4.0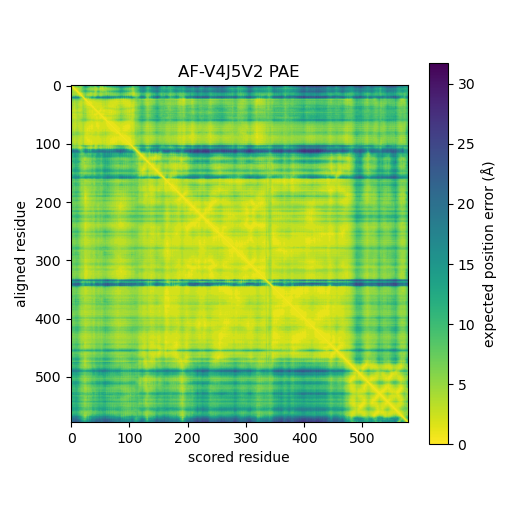08 19.340 -8.174 1.00 97.75 239 LYS A CA 1
ATOM 1818 C C . LYS A 1 239 ? -4.843 18.160 -8.666 1.00 97.75 239 LYS A C 1
ATOM 1820 O O . LYS A 1 239 ? -4.959 17.981 -9.876 1.00 97.75 239 LYS A O 1
ATOM 1825 N N . VAL A 1 240 ? -5.427 17.380 -7.759 1.00 98.31 240 VAL A N 1
ATOM 1826 C CA . VAL A 1 240 ? -6.253 16.207 -8.072 1.00 98.31 240 VAL A CA 1
ATOM 1827 C C . VAL A 1 240 ? -7.566 16.271 -7.299 1.00 98.31 240 VAL A C 1
ATOM 1829 O O . VAL A 1 240 ? -7.595 16.710 -6.150 1.00 98.31 240 VAL A O 1
ATO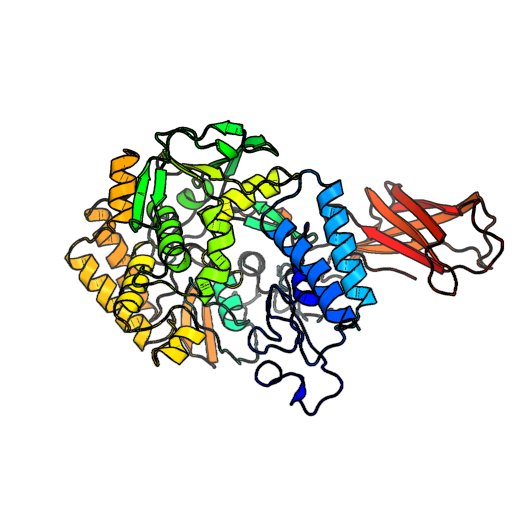M 1832 N N . ASP A 1 241 ? -8.642 15.845 -7.951 1.00 98.62 241 ASP A N 1
ATOM 1833 C CA . ASP A 1 241 ? -9.977 15.662 -7.383 1.00 98.62 241 ASP A CA 1
ATOM 1834 C C . ASP A 1 241 ? -10.523 14.309 -7.845 1.00 98.62 241 ASP A C 1
ATOM 1836 O O . ASP A 1 241 ? -10.667 14.064 -9.051 1.00 98.62 241 ASP A O 1
ATOM 1840 N N . VAL A 1 242 ? -10.794 13.419 -6.895 1.00 98.62 242 VAL A N 1
ATOM 1841 C CA . VAL A 1 242 ? -11.266 12.060 -7.155 1.00 98.62 242 VAL A CA 1
ATOM 1842 C C . VAL A 1 242 ? -12.466 11.726 -6.282 1.00 98.62 242 VAL A C 1
ATOM 1844 O O . VAL A 1 242 ? -12.482 11.978 -5.083 1.00 98.62 242 VAL A O 1
ATOM 1847 N N . ILE A 1 243 ? -13.468 11.090 -6.883 1.00 98.62 243 ILE A N 1
ATOM 1848 C CA . ILE A 1 243 ? -14.564 10.448 -6.159 1.00 98.62 243 ILE A CA 1
ATOM 1849 C C . ILE A 1 243 ? -14.313 8.949 -6.166 1.00 98.62 243 ILE A C 1
ATOM 1851 O O . ILE A 1 243 ? -14.236 8.347 -7.237 1.00 98.62 243 ILE A O 1
ATOM 1855 N N . VAL A 1 244 ? -14.244 8.340 -4.988 1.00 98.31 244 VAL A N 1
ATOM 1856 C CA . VAL A 1 244 ? -14.149 6.890 -4.803 1.00 98.31 244 VAL A CA 1
ATOM 1857 C C . VAL A 1 244 ? -15.458 6.347 -4.236 1.00 98.31 244 VAL A C 1
ATOM 1859 O O . VAL A 1 244 ? -16.095 6.967 -3.384 1.00 98.31 244 VAL A O 1
ATOM 1862 N N . ASN A 1 245 ? -15.884 5.190 -4.737 1.00 97.75 245 ASN A N 1
ATOM 1863 C CA . ASN A 1 245 ? -17.061 4.464 -4.281 1.00 97.75 245 ASN A CA 1
ATOM 1864 C C . ASN A 1 245 ? -16.677 3.036 -3.875 1.00 97.75 245 ASN A C 1
ATOM 1866 O O . ASN A 1 245 ? -16.287 2.217 -4.713 1.00 97.75 245 ASN A O 1
ATOM 1870 N N . PHE A 1 246 ? -16.870 2.752 -2.591 1.00 96.06 246 PHE A N 1
ATOM 1871 C CA . PHE A 1 246 ? -16.568 1.495 -1.910 1.00 96.06 246 PHE A CA 1
ATOM 1872 C C . PHE A 1 246 ? -17.723 0.493 -1.940 1.00 96.06 246 PHE A C 1
ATOM 1874 O O . PHE A 1 246 ? -17.617 -0.589 -1.369 1.00 96.06 246 PHE A O 1
ATOM 1881 N N . ALA A 1 247 ? -18.837 0.821 -2.606 1.00 96.56 247 ALA A N 1
ATOM 1882 C CA . ALA A 1 247 ? -19.977 -0.083 -2.726 1.00 96.56 247 ALA A CA 1
ATOM 1883 C C . ALA A 1 247 ? -19.608 -1.508 -3.200 1.00 96.56 247 ALA A C 1
ATOM 1885 O O . ALA A 1 247 ? -20.154 -2.442 -2.616 1.00 96.56 247 ALA A O 1
ATOM 1886 N N . PRO A 1 248 ? -18.702 -1.725 -4.183 1.00 95.06 248 PRO A N 1
ATOM 1887 C CA . PRO A 1 248 ? -18.356 -3.084 -4.606 1.00 95.06 248 PRO A CA 1
ATOM 1888 C C . PRO A 1 248 ? -17.723 -3.933 -3.491 1.00 95.06 248 PRO A C 1
ATOM 1890 O O . PRO A 1 248 ? -18.010 -5.122 -3.417 1.00 95.06 248 PRO A O 1
ATOM 1893 N N . LEU A 1 249 ? -16.923 -3.337 -2.603 1.00 93.44 249 LEU A N 1
ATOM 1894 C CA . LEU A 1 249 ? -16.378 -3.989 -1.410 1.00 93.44 249 LEU A CA 1
ATOM 1895 C C . LEU A 1 249 ? -17.477 -4.184 -0.356 1.00 93.44 249 LEU A C 1
ATOM 1897 O O . LEU A 1 249 ? -17.795 -5.305 0.024 1.00 93.44 249 LEU A O 1
ATOM 1901 N N . MET A 1 250 ? -18.131 -3.097 0.059 1.00 95.12 250 MET A N 1
ATOM 1902 C CA . MET A 1 250 ? -19.081 -3.091 1.183 1.00 95.12 250 MET A CA 1
ATOM 1903 C C . MET A 1 250 ? -20.334 -3.953 0.955 1.00 95.12 250 MET A C 1
ATOM 1905 O O . MET A 1 250 ? -20.977 -4.383 1.911 1.00 95.12 250 MET A O 1
ATOM 1909 N N . GLN A 1 251 ? -20.727 -4.188 -0.301 1.00 95.38 251 GLN A N 1
ATOM 1910 C CA . GLN A 1 251 ? -21.885 -5.027 -0.642 1.00 95.38 251 GLN A CA 1
ATOM 1911 C C . GLN A 1 251 ? -21.546 -6.516 -0.746 1.00 95.38 251 GLN A C 1
ATOM 1913 O O . GLN A 1 251 ? -22.453 -7.353 -0.691 1.00 95.38 251 GLN A O 1
ATOM 1918 N N . HIS A 1 252 ? -20.271 -6.849 -0.938 1.00 93.62 252 HIS A N 1
ATOM 1919 C CA . HIS A 1 252 ? -19.822 -8.203 -1.255 1.00 93.62 252 HIS A CA 1
ATOM 1920 C C . HIS A 1 252 ? -18.816 -8.762 -0.254 1.00 93.62 252 HIS A C 1
ATOM 1922 O O . HIS A 1 252 ? -18.316 -9.863 -0.470 1.00 93.62 252 HIS A O 1
ATOM 1928 N N . ASP A 1 253 ? -18.559 -8.043 0.835 1.00 94.50 253 ASP A N 1
ATOM 1929 C CA . ASP A 1 253 ? -17.647 -8.486 1.873 1.00 94.50 253 ASP A CA 1
ATOM 1930 C C . ASP A 1 253 ? -18.055 -8.037 3.273 1.00 94.50 253 ASP A C 1
ATOM 1932 O O . ASP A 1 253 ? -18.902 -7.156 3.468 1.00 94.50 253 ASP A O 1
ATOM 1936 N N . ARG A 1 254 ? -17.429 -8.680 4.252 1.00 96.31 254 ARG A N 1
ATOM 1937 C CA . ARG A 1 254 ? -17.465 -8.355 5.674 1.00 96.31 254 ARG A CA 1
ATOM 1938 C C . ARG A 1 254 ? -16.099 -8.660 6.259 1.00 96.31 254 ARG A C 1
ATOM 1940 O O . ARG A 1 254 ? -15.400 -9.563 5.796 1.00 96.31 254 ARG A O 1
ATOM 1947 N N . PHE A 1 255 ? -15.781 -7.979 7.348 1.00 97.62 255 PHE A N 1
ATOM 1948 C CA . PHE A 1 255 ? -14.660 -8.396 8.170 1.00 97.62 255 PHE A CA 1
ATOM 1949 C C . PHE A 1 255 ? -14.860 -9.838 8.655 1.00 97.62 255 PHE A C 1
ATOM 1951 O O . PHE A 1 255 ? -15.987 -10.332 8.774 1.00 97.62 255 PHE A O 1
ATOM 1958 N N . VAL A 1 256 ? -13.762 -10.536 8.934 1.00 97.12 256 VAL A N 1
ATOM 1959 C CA . VAL A 1 256 ? -13.773 -11.964 9.303 1.00 97.12 256 VAL A CA 1
ATOM 1960 C C . VAL A 1 256 ? -14.507 -12.277 10.616 1.00 97.12 256 VAL A C 1
ATOM 1962 O O . VAL A 1 256 ? -14.800 -13.439 10.900 1.00 97.12 256 VAL A O 1
ATOM 1965 N N . ASP A 1 257 ? -14.847 -11.260 11.405 1.00 97.44 257 ASP A N 1
ATOM 1966 C CA . ASP A 1 257 ? -15.706 -11.356 12.588 1.00 97.44 257 ASP A CA 1
ATOM 1967 C C . ASP A 1 257 ? -17.210 -11.177 12.288 1.00 97.44 257 ASP A C 1
ATOM 1969 O O . ASP A 1 257 ? -18.044 -11.371 13.170 1.00 97.44 257 ASP A O 1
ATOM 1973 N N . GLY A 1 258 ? -17.574 -10.896 11.033 1.00 96.94 258 GLY A N 1
ATOM 1974 C CA . GLY A 1 258 ? -18.947 -10.739 10.546 1.00 96.94 258 GLY A CA 1
ATOM 1975 C C . GLY A 1 258 ? -19.437 -9.293 10.453 1.00 96.94 258 GLY A C 1
ATOM 1976 O O . GLY A 1 258 ? -20.529 -9.058 9.906 1.00 96.94 258 GLY A O 1
ATOM 1977 N N . GLN A 1 259 ? -18.652 -8.320 10.920 1.00 97.25 259 GLN A N 1
ATOM 1978 C CA . GLN A 1 259 ? -19.022 -6.909 10.851 1.00 97.25 259 GLN A CA 1
ATOM 1979 C C . GLN A 1 259 ? -19.129 -6.429 9.394 1.00 97.25 259 GLN A C 1
ATOM 1981 O O . GLN A 1 259 ? -18.276 -6.763 8.566 1.00 97.25 259 GLN A O 1
ATOM 1986 N N . PRO A 1 260 ? -20.169 -5.650 9.034 1.00 96.75 260 PRO A N 1
ATOM 1987 C CA . PRO A 1 260 ? -20.194 -4.993 7.734 1.00 96.75 260 PRO A CA 1
ATOM 1988 C C . PRO A 1 260 ? -19.060 -3.968 7.647 1.00 96.75 260 PRO A C 1
ATOM 1990 O O . PRO A 1 260 ? -18.810 -3.246 8.608 1.00 96.75 260 PRO A O 1
ATOM 1993 N N . ILE A 1 261 ? -18.434 -3.863 6.477 1.00 96.19 261 ILE A N 1
ATOM 1994 C CA . ILE A 1 261 ? -17.462 -2.804 6.190 1.00 96.19 261 ILE A CA 1
ATOM 1995 C C . ILE A 1 261 ? -18.231 -1.505 5.920 1.00 96.19 261 ILE A C 1
ATOM 1997 O O . ILE A 1 261 ? -19.189 -1.494 5.140 1.00 96.19 261 ILE A O 1
ATOM 2001 N N . THR A 1 262 ? -17.832 -0.406 6.555 1.00 96.62 262 THR A N 1
ATOM 2002 C CA . THR A 1 262 ? -18.506 0.896 6.474 1.00 96.62 262 THR A CA 1
ATOM 2003 C C . THR A 1 262 ? -17.511 2.036 6.253 1.00 96.62 262 THR A C 1
ATOM 2005 O O . THR A 1 262 ? -16.302 1.872 6.388 1.00 96.62 262 THR A O 1
ATOM 2008 N N . LEU A 1 263 ? -18.005 3.239 5.934 1.00 96.31 263 LEU A N 1
ATOM 2009 C CA . LEU A 1 263 ? -17.129 4.416 5.863 1.00 96.31 263 LEU A CA 1
ATOM 2010 C C . LEU A 1 263 ? -16.520 4.796 7.221 1.00 96.31 263 LEU A C 1
ATOM 2012 O O . LEU A 1 263 ? -15.530 5.518 7.234 1.00 96.31 263 LEU A O 1
ATOM 2016 N N . ALA A 1 264 ? -17.072 4.328 8.347 1.00 96.94 264 ALA A N 1
ATOM 2017 C CA . ALA A 1 264 ? -16.468 4.567 9.655 1.00 96.94 264 ALA A CA 1
ATOM 2018 C C . ALA A 1 264 ? -15.081 3.918 9.763 1.00 96.94 264 ALA A C 1
ATOM 2020 O O . ALA A 1 264 ? -14.173 4.533 10.306 1.00 96.94 264 ALA A O 1
ATOM 2021 N N . ASP A 1 265 ? -14.907 2.730 9.179 1.00 96.25 265 ASP A N 1
ATOM 2022 C CA . ASP A 1 265 ? -13.638 1.995 9.163 1.00 96.25 265 ASP A CA 1
ATOM 2023 C C . ASP A 1 265 ? -12.570 2.750 8.364 1.00 96.25 265 ASP A C 1
ATOM 2025 O O . ASP A 1 265 ? -11.466 2.979 8.848 1.00 96.25 265 ASP A O 1
ATOM 2029 N N . ILE A 1 266 ? -12.949 3.243 7.183 1.00 95.06 266 ILE A N 1
ATOM 2030 C CA . ILE A 1 266 ? -12.071 4.013 6.289 1.00 95.06 266 ILE A CA 1
ATOM 2031 C C . ILE A 1 266 ? -11.680 5.357 6.911 1.00 95.06 266 ILE A C 1
ATOM 2033 O O . ILE A 1 266 ? -10.524 5.770 6.860 1.00 95.06 266 ILE A O 1
ATOM 2037 N N . ILE A 1 267 ? -12.652 6.062 7.492 1.00 96.56 267 ILE A N 1
ATOM 2038 C CA . ILE A 1 267 ? -12.410 7.370 8.103 1.00 96.56 267 ILE A CA 1
ATOM 2039 C C . ILE A 1 267 ? -11.562 7.210 9.367 1.00 96.56 267 ILE A C 1
ATOM 2041 O O . ILE A 1 267 ? -10.652 8.007 9.571 1.00 96.56 267 ILE A O 1
ATOM 2045 N N . GLU A 1 268 ? -11.811 6.195 10.197 1.00 96.31 268 GLU A N 1
ATOM 2046 C CA . GLU A 1 268 ? -10.983 5.955 11.383 1.00 96.31 268 GLU A CA 1
ATOM 2047 C C . GLU A 1 268 ? -9.557 5.555 11.002 1.00 96.31 268 GLU A C 1
ATOM 2049 O O . GLU A 1 268 ? -8.619 6.037 11.630 1.00 96.31 268 GLU A O 1
ATOM 2054 N N . GLN A 1 269 ? -9.370 4.762 9.942 1.00 94.44 269 GLN A N 1
ATOM 2055 C CA . GLN A 1 269 ? -8.043 4.452 9.406 1.00 94.44 269 GLN A CA 1
ATOM 2056 C C . GLN A 1 269 ? -7.285 5.729 9.010 1.00 94.44 269 GLN A C 1
ATOM 2058 O O . GLN A 1 269 ? -6.169 5.937 9.485 1.00 94.44 269 GLN A O 1
ATOM 2063 N N . TYR A 1 270 ? -7.912 6.627 8.239 1.00 95.62 270 TYR A N 1
ATOM 2064 C CA . TYR A 1 270 ? -7.336 7.933 7.886 1.00 95.62 270 TYR A CA 1
ATOM 2065 C C . TYR A 1 270 ? -6.971 8.763 9.129 1.00 95.62 270 TYR A C 1
ATOM 2067 O O . TYR A 1 270 ? -5.866 9.301 9.238 1.00 95.62 270 TYR A O 1
ATOM 2075 N N . LEU A 1 271 ? -7.884 8.853 10.102 1.00 96.06 271 LEU A N 1
ATOM 2076 C CA . LEU A 1 271 ? -7.667 9.623 11.328 1.00 96.06 271 LEU A CA 1
ATOM 2077 C C . LEU A 1 271 ? -6.560 9.025 12.201 1.00 96.06 271 LEU A C 1
ATOM 2079 O O . LEU A 1 271 ? -5.766 9.780 12.770 1.00 96.06 271 LEU A O 1
ATOM 2083 N N . LEU A 1 272 ? -6.480 7.699 12.306 1.00 95.62 272 LEU A N 1
ATOM 2084 C CA . LEU A 1 272 ? -5.395 7.004 12.990 1.00 95.62 272 LEU A CA 1
ATOM 2085 C C . LEU A 1 272 ? -4.058 7.363 12.344 1.00 95.62 272 LEU A C 1
ATOM 2087 O O . LEU A 1 272 ? -3.147 7.788 13.055 1.00 95.62 272 LEU A O 1
ATOM 2091 N N . THR A 1 273 ? -3.959 7.277 11.016 1.00 94.81 273 THR A N 1
ATOM 2092 C CA . THR A 1 273 ? -2.749 7.666 10.285 1.00 94.81 273 THR A CA 1
ATOM 2093 C C . THR A 1 273 ? -2.345 9.096 10.598 1.00 94.81 273 THR A C 1
ATOM 2095 O O . THR A 1 273 ? -1.199 9.335 10.969 1.00 94.81 273 THR A O 1
ATOM 2098 N N . CYS A 1 274 ? -3.270 10.052 10.515 1.00 95.56 274 CYS A N 1
ATOM 2099 C CA . CYS A 1 274 ? -2.959 11.438 10.842 1.00 95.56 274 CYS A CA 1
ATOM 2100 C C . CYS A 1 274 ? -2.444 11.605 12.281 1.00 95.56 274 CYS A C 1
ATOM 2102 O O . CYS A 1 274 ? -1.490 12.350 12.513 1.00 95.56 274 CYS A O 1
ATOM 2104 N N . ASN A 1 275 ? -3.057 10.920 13.251 1.00 95.75 275 ASN A N 1
ATOM 2105 C CA . ASN A 1 275 ? -2.652 11.004 14.654 1.00 95.75 275 ASN A CA 1
ATOM 2106 C C . ASN A 1 275 ? -1.291 10.354 14.922 1.00 95.75 275 ASN A C 1
ATOM 2108 O O . ASN A 1 275 ? -0.579 10.823 15.807 1.00 95.75 275 ASN A O 1
ATOM 2112 N N . VAL A 1 276 ? -0.915 9.301 14.198 1.00 95.50 276 VAL A N 1
ATOM 2113 C CA . VAL A 1 276 ? 0.388 8.651 14.395 1.00 95.50 276 VAL A CA 1
ATOM 2114 C C . VAL A 1 276 ? 1.528 9.376 13.673 1.00 95.50 276 VAL A C 1
ATOM 2116 O O . VAL A 1 276 ? 2.670 9.281 14.114 1.00 95.50 276 VAL A O 1
ATOM 2119 N N . SER A 1 277 ? 1.237 10.135 12.607 1.00 94.62 277 SER A N 1
ATOM 2120 C CA . SER A 1 277 ? 2.277 10.658 11.706 1.00 94.62 277 SER A CA 1
ATOM 2121 C C . SER A 1 277 ? 2.452 12.178 11.669 1.00 94.62 277 SER A C 1
ATOM 2123 O O . SER A 1 277 ? 3.554 12.644 11.391 1.00 94.62 277 SER A O 1
ATOM 2125 N N . LEU A 1 278 ? 1.413 12.979 11.936 1.00 94.31 278 LEU A N 1
ATOM 2126 C CA . LEU A 1 278 ? 1.458 14.417 11.616 1.00 94.31 278 LEU A CA 1
ATOM 2127 C C . LEU A 1 278 ? 1.899 15.336 12.759 1.00 94.31 278 LEU A C 1
ATOM 2129 O O . LEU A 1 278 ? 2.323 16.463 12.498 1.00 94.31 278 LEU A O 1
ATOM 2133 N N . ASN A 1 279 ? 1.762 14.919 14.021 1.00 95.06 279 ASN A N 1
ATOM 2134 C CA . ASN A 1 279 ? 2.117 15.769 15.161 1.00 95.06 279 ASN A CA 1
ATOM 2135 C C . ASN A 1 279 ? 2.718 14.966 16.329 1.00 95.06 279 ASN A C 1
ATOM 2137 O O . ASN A 1 279 ? 1.997 14.172 16.934 1.00 95.06 279 ASN A O 1
ATOM 2141 N N . PRO A 1 280 ? 3.971 15.259 16.738 1.00 95.44 280 PRO A N 1
ATOM 2142 C CA . PRO A 1 280 ? 4.620 14.657 17.909 1.00 95.44 280 PRO A CA 1
ATOM 2143 C C . PRO A 1 280 ? 3.893 14.834 19.250 1.00 95.44 280 PRO A C 1
ATOM 2145 O O . PRO A 1 280 ? 4.226 14.166 20.220 1.00 95.44 280 PRO A O 1
ATOM 2148 N N . SER A 1 281 ? 2.923 15.749 19.336 1.00 95.19 281 SER A N 1
ATOM 2149 C CA . SER A 1 281 ? 2.102 15.951 20.541 1.00 95.19 281 SER A CA 1
ATOM 2150 C C . SER A 1 281 ? 0.981 14.916 20.691 1.00 95.19 281 SER A C 1
ATOM 2152 O O . SER A 1 281 ? 0.329 14.877 21.735 1.00 95.19 281 SER A O 1
ATOM 2154 N N . SER A 1 282 ? 0.712 14.121 19.653 1.00 96.62 282 SER A N 1
ATOM 2155 C CA . SER A 1 282 ? -0.259 13.033 19.723 1.00 96.62 282 SER A CA 1
ATOM 2156 C C . SER A 1 282 ? 0.232 11.947 20.688 1.00 96.62 282 SER A C 1
ATOM 2158 O O . SER A 1 282 ? 1.394 11.548 20.607 1.00 96.62 282 SER A O 1
ATOM 2160 N N . PRO A 1 283 ? -0.633 11.411 21.571 1.00 96.06 283 PRO A N 1
ATOM 2161 C CA . PRO A 1 283 ? -0.254 10.362 22.522 1.00 96.06 283 PRO A CA 1
ATOM 2162 C C . PRO A 1 283 ? 0.077 9.021 21.853 1.00 96.06 283 PRO A C 1
ATOM 2164 O O . PRO A 1 283 ? 0.506 8.094 22.528 1.00 96.06 283 PRO A O 1
ATOM 2167 N N . ILE A 1 284 ? -0.170 8.902 20.549 1.00 97.06 284 ILE A N 1
ATOM 2168 C CA . ILE A 1 284 ? 0.109 7.707 19.752 1.00 97.06 284 ILE A CA 1
ATOM 2169 C C . ILE A 1 284 ? 1.047 8.005 18.582 1.00 97.06 284 ILE A C 1
ATOM 2171 O O . ILE A 1 284 ? 1.076 7.226 17.632 1.00 97.06 284 ILE A O 1
ATOM 2175 N N . TYR A 1 285 ? 1.752 9.141 18.615 1.00 97.31 285 TYR A N 1
ATOM 2176 C CA . TYR A 1 285 ? 2.746 9.490 17.605 1.00 97.31 285 TYR A CA 1
ATOM 2177 C C . TYR A 1 285 ? 3.873 8.455 17.569 1.00 97.31 285 TYR A C 1
ATOM 2179 O O . TYR A 1 285 ? 4.353 8.025 18.615 1.00 97.31 285 TYR A O 1
ATOM 2187 N N . ASP A 1 286 ? 4.327 8.105 16.369 1.00 96.06 286 ASP A N 1
ATOM 2188 C CA . ASP A 1 286 ? 5.468 7.217 16.168 1.00 96.06 286 ASP A CA 1
ATOM 2189 C C . ASP A 1 286 ? 6.380 7.798 15.074 1.00 96.06 286 ASP A C 1
ATOM 2191 O O . ASP A 1 286 ? 5.922 8.013 13.951 1.00 96.06 286 ASP A O 1
ATOM 2195 N N . PRO A 1 287 ? 7.661 8.090 15.367 1.00 92.06 287 PRO A N 1
ATOM 2196 C CA . PRO A 1 287 ? 8.569 8.712 14.408 1.00 92.06 287 PRO A CA 1
ATOM 2197 C C . PRO A 1 287 ? 8.912 7.816 13.208 1.00 92.06 287 PRO A C 1
ATOM 2199 O O . PRO A 1 287 ? 9.153 8.351 12.125 1.00 92.06 287 PRO A O 1
ATOM 2202 N N . GLU A 1 288 ? 8.924 6.486 13.362 1.00 89.25 288 GLU A N 1
ATOM 2203 C CA . GLU A 1 288 ? 9.164 5.567 12.240 1.00 89.25 288 GLU A CA 1
ATOM 2204 C C . GLU A 1 288 ? 7.956 5.556 11.301 1.00 89.25 288 GLU A C 1
ATOM 2206 O O . GLU A 1 288 ? 8.116 5.650 10.085 1.00 89.25 288 GLU A O 1
ATOM 2211 N N . ALA A 1 289 ? 6.743 5.502 11.855 1.00 90.56 289 ALA A N 1
ATOM 2212 C CA . ALA A 1 289 ? 5.510 5.614 11.080 1.00 90.56 289 ALA A CA 1
ATOM 2213 C C . ALA A 1 289 ? 5.362 7.005 10.438 1.00 90.56 289 ALA A C 1
ATOM 2215 O O . ALA A 1 289 ? 4.933 7.116 9.291 1.00 90.56 289 ALA A O 1
ATOM 2216 N N . ALA A 1 290 ? 5.747 8.073 11.142 1.00 91.50 290 ALA A N 1
ATOM 2217 C CA . ALA A 1 290 ? 5.704 9.440 10.628 1.00 91.50 290 ALA A CA 1
ATOM 2218 C C . ALA A 1 290 ? 6.580 9.622 9.387 1.00 91.50 290 ALA A C 1
ATOM 2220 O O . ALA A 1 290 ? 6.142 10.241 8.419 1.00 91.50 290 ALA A O 1
ATOM 2221 N N . ALA A 1 291 ? 7.781 9.039 9.384 1.00 85.06 291 ALA A N 1
ATOM 2222 C CA . ALA A 1 291 ? 8.684 9.087 8.237 1.00 85.06 291 ALA A CA 1
ATOM 2223 C C . ALA A 1 291 ? 8.094 8.431 6.976 1.00 85.06 291 ALA A C 1
ATOM 2225 O O . ALA A 1 291 ? 8.444 8.835 5.869 1.00 85.06 291 ALA A O 1
ATOM 2226 N N . VAL A 1 292 ? 7.196 7.453 7.142 1.00 84.12 292 VAL A N 1
ATOM 2227 C CA . VAL A 1 292 ? 6.532 6.757 6.032 1.00 84.12 292 VAL A CA 1
ATOM 2228 C C . VAL A 1 292 ? 5.240 7.462 5.622 1.00 84.12 292 VAL A C 1
ATOM 2230 O O . VAL A 1 292 ? 5.047 7.732 4.446 1.00 84.12 292 VAL A O 1
ATOM 2233 N N . TYR A 1 293 ? 4.364 7.800 6.571 1.00 89.94 293 TYR A N 1
ATOM 2234 C CA . TYR A 1 293 ? 2.989 8.210 6.255 1.00 89.94 293 TYR A CA 1
ATOM 2235 C C . TYR A 1 293 ? 2.777 9.715 6.152 1.00 89.94 293 TYR A C 1
ATOM 2237 O O . TYR A 1 293 ? 1.844 10.153 5.478 1.00 89.94 293 TYR A O 1
ATOM 2245 N N . ALA A 1 294 ? 3.586 10.526 6.843 1.00 90.38 294 ALA A N 1
ATOM 2246 C CA . ALA A 1 294 ? 3.424 11.977 6.804 1.00 90.38 294 ALA A CA 1
ATOM 2247 C C . ALA A 1 294 ? 3.600 12.559 5.388 1.00 90.38 294 ALA A C 1
ATOM 2249 O O . ALA A 1 294 ? 2.795 13.425 5.036 1.00 90.38 294 ALA A O 1
ATOM 2250 N N . PRO A 1 295 ? 4.572 12.100 4.562 1.00 87.44 295 PRO A N 1
ATOM 2251 C CA . PRO A 1 295 ? 4.742 12.577 3.190 1.00 87.44 295 PRO A CA 1
ATOM 2252 C C . PRO A 1 295 ? 3.489 12.464 2.321 1.00 87.44 295 PRO A C 1
ATOM 2254 O O . PRO A 1 295 ? 3.218 13.402 1.571 1.00 87.44 295 PRO A O 1
ATOM 2257 N N . ASP A 1 296 ? 2.727 11.381 2.482 1.00 87.75 296 ASP A N 1
ATOM 2258 C CA . ASP A 1 296 ? 1.550 11.058 1.673 1.00 87.75 296 ASP A CA 1
ATOM 2259 C C . ASP A 1 296 ? 0.288 11.718 2.237 1.00 87.75 296 ASP A C 1
ATOM 2261 O O . ASP A 1 296 ? -0.397 12.481 1.553 1.00 87.75 296 ASP A O 1
ATOM 2265 N N . VAL A 1 297 ? 0.002 11.527 3.530 1.00 91.69 297 VAL A N 1
ATOM 2266 C CA . VAL A 1 297 ? -1.253 12.016 4.128 1.00 91.69 297 VAL A CA 1
ATOM 2267 C C . VAL A 1 297 ? -1.336 13.549 4.149 1.00 91.69 297 VAL A C 1
ATOM 2269 O O . VAL A 1 297 ? -2.430 14.111 4.097 1.00 91.69 297 VAL A O 1
ATOM 2272 N N . GLN A 1 298 ? -0.197 14.255 4.167 1.00 91.50 298 GLN A N 1
ATOM 2273 C CA . GLN A 1 298 ? -0.164 15.721 4.062 1.00 91.50 298 GLN A CA 1
ATOM 2274 C C . GLN A 1 298 ? -0.499 16.238 2.650 1.00 91.50 298 GLN A C 1
ATOM 2276 O O . GLN A 1 298 ? -0.776 17.430 2.485 1.00 91.50 298 GLN A O 1
ATOM 2281 N N . LEU A 1 299 ? -0.464 15.379 1.622 1.00 92.94 299 LEU A N 1
ATOM 2282 C CA . LEU A 1 299 ? -0.909 15.735 0.273 1.00 92.94 299 LEU A CA 1
ATOM 2283 C C . LEU A 1 299 ? -2.432 15.828 0.197 1.00 92.94 299 LEU A C 1
ATOM 2285 O O . LEU A 1 299 ? -2.930 16.493 -0.713 1.00 92.94 299 LEU A O 1
ATOM 2289 N N . ILE A 1 300 ? -3.167 15.220 1.134 1.00 96.06 300 ILE A N 1
ATOM 2290 C CA . ILE A 1 300 ? -4.623 15.336 1.240 1.00 96.06 300 ILE A CA 1
ATOM 2291 C C . ILE A 1 300 ? -4.992 16.728 1.761 1.00 96.06 300 ILE A C 1
ATOM 2293 O O . ILE A 1 300 ? -4.756 17.081 2.915 1.00 96.06 300 ILE A O 1
ATOM 2297 N N . LEU A 1 301 ? -5.629 17.524 0.904 1.00 96.94 301 LEU A N 1
ATOM 2298 C CA . LEU A 1 301 ? -6.052 18.892 1.215 1.00 96.94 301 LEU A CA 1
ATOM 2299 C C . LEU A 1 301 ? -7.479 18.965 1.759 1.00 96.94 301 LEU A C 1
ATOM 2301 O O . LEU A 1 301 ? -7.866 19.973 2.352 1.00 96.94 301 LEU A O 1
ATOM 2305 N N . GLY A 1 302 ? -8.265 17.915 1.541 1.00 97.81 302 GLY A N 1
ATOM 2306 C CA . GLY A 1 302 ? -9.580 17.760 2.133 1.00 97.81 302 GLY A CA 1
ATOM 2307 C C . GLY A 1 302 ? -10.352 16.590 1.544 1.00 97.81 302 GLY A C 1
ATOM 2308 O O . GLY A 1 302 ? -9.995 16.046 0.500 1.00 97.81 302 GLY A O 1
ATOM 2309 N N . PHE A 1 303 ? -11.443 16.231 2.206 1.00 98.56 303 PHE A N 1
ATOM 2310 C CA . PHE A 1 303 ? -12.349 15.178 1.773 1.00 98.56 303 PHE A CA 1
ATOM 2311 C C . PHE A 1 303 ? -13.806 15.539 2.064 1.00 98.56 303 PHE A C 1
ATOM 2313 O O . PHE A 1 303 ? -14.114 16.353 2.936 1.00 98.56 303 PHE A O 1
ATOM 2320 N N . ARG A 1 304 ? -14.736 14.922 1.342 1.00 98.19 304 ARG A N 1
ATOM 2321 C CA . ARG A 1 304 ? -16.176 15.081 1.550 1.00 98.19 304 ARG A CA 1
ATOM 2322 C C . ARG A 1 304 ? -16.860 13.726 1.512 1.00 98.19 304 ARG A C 1
ATOM 2324 O O . ARG A 1 304 ? -16.790 13.019 0.512 1.00 98.19 304 ARG A O 1
ATOM 2331 N N . VAL A 1 305 ? -17.583 13.395 2.579 1.00 98.06 305 VAL A N 1
ATOM 2332 C CA . VAL A 1 305 ? -18.469 12.225 2.595 1.00 98.06 305 VAL A CA 1
ATOM 2333 C C . VAL A 1 305 ? -19.681 12.540 1.718 1.00 98.06 305 VAL A C 1
ATOM 2335 O O . VAL A 1 305 ? -20.446 13.453 2.025 1.00 98.06 305 VAL A O 1
ATOM 2338 N N . ILE A 1 306 ? -19.842 11.823 0.605 1.00 97.12 306 ILE A N 1
ATOM 2339 C CA . ILE A 1 306 ? -20.948 12.052 -0.340 1.00 97.12 306 ILE A CA 1
ATOM 2340 C C . ILE A 1 306 ? -22.210 11.335 0.143 1.00 97.12 306 ILE A C 1
ATOM 2342 O O . ILE A 1 306 ? -23.314 11.874 0.074 1.00 97.12 306 ILE A O 1
ATOM 2346 N N . ASN A 1 307 ? -22.052 10.085 0.571 1.00 96.12 307 ASN A N 1
ATOM 2347 C CA . ASN A 1 307 ? -23.113 9.208 1.061 1.00 96.12 307 ASN A CA 1
ATOM 2348 C C . ASN A 1 307 ? -22.483 8.067 1.882 1.00 96.12 307 ASN A C 1
ATOM 2350 O O . ASN A 1 307 ? -21.322 8.158 2.259 1.00 96.12 307 ASN A O 1
ATOM 2354 N N . SER A 1 308 ? -23.225 6.989 2.147 1.00 94.81 308 SER A N 1
ATOM 2355 C CA . SER A 1 308 ? -22.769 5.862 2.971 1.00 94.81 308 SER A CA 1
ATOM 2356 C C . SER A 1 308 ? -21.679 4.977 2.353 1.00 94.81 308 SER A C 1
ATOM 2358 O O . SER A 1 308 ? -21.174 4.110 3.057 1.00 94.81 308 SER A O 1
ATOM 2360 N N . THR A 1 309 ? -21.342 5.132 1.067 1.00 96.81 309 THR A N 1
ATOM 2361 C CA . THR A 1 309 ? -20.327 4.305 0.382 1.00 96.81 309 THR A CA 1
ATOM 2362 C C . THR A 1 309 ? -19.313 5.103 -0.433 1.00 96.81 309 THR A C 1
ATOM 2364 O O . THR A 1 309 ? -18.424 4.496 -1.024 1.00 96.81 309 THR A O 1
ATOM 2367 N N . ALA A 1 310 ? -19.431 6.431 -0.523 1.00 98.00 310 ALA A N 1
ATOM 2368 C CA . ALA A 1 310 ? -18.590 7.241 -1.400 1.00 98.00 310 ALA A CA 1
ATOM 2369 C C . ALA A 1 310 ? -18.005 8.478 -0.710 1.00 98.00 310 ALA A C 1
ATOM 2371 O O . ALA A 1 310 ? -18.698 9.181 0.035 1.00 98.00 310 ALA A O 1
ATOM 2372 N N . ILE A 1 311 ? -16.743 8.763 -1.030 1.00 98.31 311 ILE A N 1
ATOM 2373 C CA . ILE A 1 311 ? -15.973 9.920 -0.562 1.00 98.31 311 ILE A CA 1
ATOM 2374 C C . ILE A 1 311 ? -15.377 10.632 -1.784 1.00 98.31 311 ILE A C 1
ATOM 2376 O O . ILE A 1 311 ? -14.946 9.992 -2.741 1.00 98.31 311 ILE A O 1
ATOM 2380 N N . GLU A 1 312 ? -15.369 11.958 -1.756 1.00 98.62 312 GLU A N 1
ATOM 2381 C CA . GLU A 1 312 ? -14.587 12.807 -2.660 1.00 98.62 312 GLU A CA 1
ATOM 2382 C C . GLU A 1 312 ? -13.333 13.293 -1.943 1.00 98.62 312 GLU A C 1
ATOM 2384 O O . GLU A 1 312 ? -13.413 13.666 -0.771 1.00 98.62 312 GLU A O 1
ATOM 2389 N N . ILE A 1 313 ? -12.193 13.278 -2.622 1.00 98.56 313 ILE A N 1
ATOM 2390 C CA . ILE A 1 313 ? -10.877 13.543 -2.048 1.00 98.56 313 ILE A CA 1
ATOM 2391 C C . ILE A 1 313 ? -10.150 14.538 -2.950 1.00 98.56 313 ILE A C 1
ATOM 2393 O O . ILE A 1 313 ? -10.063 14.345 -4.164 1.00 98.56 313 ILE A O 1
ATOM 2397 N N . TRP A 1 314 ? -9.592 15.581 -2.338 1.00 98.56 314 TRP A N 1
ATOM 2398 C CA . TRP A 1 314 ? -8.732 16.554 -3.000 1.00 98.56 314 TRP A CA 1
ATOM 2399 C C . TRP A 1 314 ? -7.303 16.419 -2.500 1.00 98.56 314 TRP A C 1
ATOM 2401 O O . TRP A 1 314 ? -7.066 16.434 -1.290 1.00 98.56 314 TRP A O 1
ATOM 2411 N N . SER A 1 315 ? -6.346 16.352 -3.422 1.00 96.88 315 SER A N 1
ATOM 2412 C CA . SER A 1 315 ? -4.937 16.195 -3.067 1.00 96.88 315 SER A CA 1
ATOM 2413 C C . SER A 1 315 ? -3.986 17.000 -3.954 1.00 96.88 315 SER A C 1
ATOM 2415 O O . SER A 1 315 ? -4.351 17.551 -5.002 1.00 96.88 315 SER A O 1
ATOM 2417 N N . ASN A 1 316 ? -2.730 17.048 -3.522 1.00 95.50 316 ASN A N 1
ATOM 2418 C CA . ASN A 1 316 ? -1.593 17.487 -4.323 1.00 95.50 316 ASN A CA 1
ATOM 2419 C C . ASN A 1 316 ? -0.806 16.330 -4.969 1.00 95.50 316 ASN A C 1
ATOM 2421 O O . ASN A 1 316 ? 0.213 16.609 -5.605 1.00 95.50 316 ASN A O 1
ATOM 2425 N N . ASN A 1 317 ? -1.278 15.080 -4.863 1.00 92.44 317 ASN A N 1
ATOM 2426 C CA . ASN A 1 317 ? -0.625 13.893 -5.429 1.00 92.44 317 ASN A CA 1
ATOM 2427 C C . ASN A 1 317 ? -0.860 13.793 -6.947 1.00 92.44 317 ASN A C 1
ATOM 2429 O O . ASN A 1 317 ? -1.647 12.994 -7.453 1.00 92.44 317 ASN A O 1
ATOM 2433 N N . TRP A 1 318 ? -0.222 14.696 -7.687 1.00 94.62 318 TRP A N 1
ATOM 2434 C CA . TRP A 1 318 ? -0.361 14.787 -9.133 1.00 94.62 318 TRP A CA 1
ATOM 2435 C C . TRP A 1 318 ? 0.572 13.825 -9.864 1.00 94.62 318 TRP A C 1
ATOM 2437 O O . TRP A 1 318 ? 1.771 13.815 -9.618 1.00 94.62 318 TRP A O 1
ATOM 2447 N N . TRP A 1 319 ? 0.038 13.136 -10.871 1.00 94.62 319 TRP A N 1
ATOM 2448 C CA . TRP A 1 319 ? 0.812 12.347 -11.825 1.00 94.62 319 TRP A CA 1
ATOM 2449 C C . TRP A 1 319 ? 0.381 12.645 -13.260 1.00 94.62 319 TRP A C 1
ATOM 2451 O O . TRP A 1 319 ? -0.768 12.998 -13.525 1.00 94.62 319 TRP A O 1
ATOM 2461 N N . PHE A 1 320 ? 1.305 12.479 -14.211 1.00 94.38 320 PHE A N 1
ATOM 2462 C CA . PHE A 1 320 ? 0.979 12.588 -15.638 1.00 94.38 320 PHE A CA 1
ATOM 2463 C C . PHE A 1 320 ? 0.085 11.435 -16.117 1.00 94.38 320 PHE A C 1
ATOM 2465 O O . PHE A 1 320 ? -0.636 11.610 -17.097 1.00 94.38 320 PHE A O 1
ATOM 2472 N N . ASP A 1 321 ? 0.139 10.277 -15.447 1.00 94.50 321 ASP A N 1
ATOM 2473 C CA . ASP A 1 321 ? -0.820 9.190 -15.623 1.00 94.50 321 ASP A CA 1
ATOM 2474 C C . ASP A 1 321 ? -2.046 9.459 -14.722 1.00 94.50 321 ASP A C 1
ATOM 2476 O O . ASP A 1 321 ? -1.918 9.453 -13.492 1.00 94.50 321 ASP A O 1
ATOM 2480 N N . PRO A 1 322 ? -3.240 9.685 -15.304 1.00 95.06 322 PRO A N 1
ATOM 2481 C CA . PRO A 1 322 ? -4.459 9.954 -14.544 1.00 95.06 322 PRO A CA 1
ATOM 2482 C C . PRO A 1 322 ? -4.888 8.819 -13.602 1.00 95.06 322 PRO A C 1
ATOM 2484 O O . PRO A 1 322 ? -5.497 9.091 -12.567 1.00 95.06 322 PRO A O 1
ATOM 2487 N N . THR A 1 323 ? -4.604 7.561 -13.947 1.00 94.38 323 THR A N 1
ATOM 2488 C CA . THR A 1 323 ? -4.907 6.395 -13.104 1.00 94.38 323 THR A CA 1
ATOM 2489 C C . THR A 1 323 ? -4.018 6.395 -11.873 1.00 94.38 323 THR A C 1
ATOM 2491 O O . THR A 1 323 ? -4.526 6.243 -10.767 1.00 94.38 323 THR A O 1
ATOM 2494 N N . VAL A 1 324 ? -2.718 6.642 -12.052 1.00 93.19 324 VAL A N 1
ATOM 2495 C CA . VAL A 1 324 ? -1.762 6.731 -10.936 1.00 93.19 324 VAL A CA 1
ATOM 2496 C C . VAL A 1 324 ? -2.112 7.900 -10.021 1.00 93.19 324 VAL A C 1
ATOM 2498 O O . VAL A 1 324 ? -2.128 7.728 -8.810 1.00 93.19 324 VAL A O 1
ATOM 2501 N N . ALA A 1 325 ? -2.486 9.058 -10.575 1.00 95.06 325 ALA A N 1
ATOM 2502 C CA . ALA A 1 325 ? -2.921 10.205 -9.774 1.00 95.06 325 ALA A CA 1
ATOM 2503 C C . ALA A 1 325 ? -4.177 9.890 -8.939 1.00 95.06 325 ALA A C 1
ATOM 2505 O O . ALA A 1 325 ? -4.266 10.255 -7.765 1.00 95.06 325 ALA A O 1
ATOM 2506 N N . ALA A 1 326 ? -5.161 9.218 -9.546 1.00 96.88 326 ALA A N 1
ATOM 2507 C CA . ALA A 1 326 ? -6.412 8.877 -8.881 1.00 96.88 326 ALA A CA 1
ATOM 2508 C C . ALA A 1 326 ? -6.217 7.811 -7.796 1.00 96.88 326 ALA A C 1
ATOM 2510 O O . ALA A 1 326 ? -6.664 8.018 -6.670 1.00 96.88 326 ALA A O 1
ATOM 2511 N N . LEU A 1 327 ? -5.554 6.697 -8.122 1.00 94.38 327 LEU A N 1
ATOM 2512 C CA . LEU A 1 327 ? -5.299 5.615 -7.171 1.00 94.38 327 LEU A CA 1
ATOM 2513 C C . LEU A 1 327 ? -4.327 6.055 -6.077 1.00 94.38 327 LEU A C 1
ATOM 2515 O O . LEU A 1 327 ? -4.619 5.806 -4.919 1.00 94.38 327 LEU A O 1
ATOM 2519 N N . GLY A 1 328 ? -3.274 6.808 -6.409 1.00 92.56 328 GLY A N 1
ATOM 2520 C CA . GLY A 1 328 ? -2.375 7.411 -5.423 1.00 92.56 328 GLY A CA 1
ATOM 2521 C C . GLY A 1 328 ? -3.121 8.315 -4.442 1.00 92.56 328 GLY A C 1
ATOM 2522 O O . GLY A 1 328 ? -2.998 8.148 -3.240 1.00 92.56 328 GLY A O 1
ATOM 2523 N N . THR A 1 329 ? -4.012 9.187 -4.927 1.00 95.44 329 THR A N 1
ATOM 2524 C CA . THR A 1 329 ? -4.847 10.020 -4.038 1.00 95.44 329 THR A CA 1
ATOM 2525 C C . THR A 1 329 ? -5.771 9.193 -3.138 1.00 95.44 329 THR A C 1
ATOM 2527 O O . THR A 1 329 ? -6.021 9.570 -1.993 1.00 95.44 329 THR A O 1
ATOM 2530 N N . ILE A 1 330 ? -6.317 8.085 -3.646 1.00 95.12 330 ILE A N 1
ATOM 2531 C CA . ILE A 1 330 ? -7.150 7.182 -2.845 1.00 95.12 330 ILE A CA 1
ATOM 2532 C C . ILE A 1 330 ? -6.280 6.472 -1.801 1.00 95.12 330 ILE A C 1
ATOM 2534 O O . ILE A 1 330 ? -6.665 6.448 -0.635 1.00 95.12 330 ILE A O 1
ATOM 2538 N N . ALA A 1 331 ? -5.115 5.954 -2.193 1.00 90.88 331 ALA A N 1
ATOM 2539 C CA . ALA A 1 331 ? -4.163 5.265 -1.330 1.00 90.88 331 ALA A CA 1
ATOM 2540 C C . ALA A 1 331 ? -3.626 6.177 -0.215 1.00 90.88 331 ALA A C 1
ATOM 2542 O O . ALA A 1 331 ? -3.651 5.767 0.939 1.00 90.88 331 ALA A O 1
ATOM 2543 N N . ASP A 1 332 ? -3.277 7.433 -0.504 1.00 90.50 332 ASP A N 1
ATOM 2544 C CA . ASP A 1 332 ? -2.861 8.420 0.508 1.00 90.50 332 ASP A CA 1
ATOM 2545 C C . ASP A 1 332 ? -3.955 8.666 1.568 1.00 90.50 332 ASP A C 1
ATOM 2547 O O . ASP A 1 332 ? -3.667 9.034 2.709 1.00 90.50 332 ASP A O 1
ATOM 2551 N N . PHE A 1 333 ? -5.228 8.485 1.192 1.00 92.62 333 PHE A N 1
ATOM 2552 C CA . PHE A 1 333 ? -6.374 8.654 2.084 1.00 92.62 333 PHE A CA 1
ATOM 2553 C C . PHE A 1 333 ? -6.710 7.380 2.874 1.00 92.62 333 PHE A C 1
ATOM 2555 O O . PHE A 1 333 ? -6.932 7.469 4.080 1.00 92.62 333 PHE A O 1
ATOM 2562 N N . ILE A 1 334 ? -6.776 6.209 2.225 1.00 80.56 334 ILE A N 1
ATOM 2563 C CA . ILE A 1 334 ? -7.269 4.959 2.845 1.00 80.56 334 ILE A CA 1
ATOM 2564 C C . ILE A 1 334 ? -6.190 3.932 3.168 1.00 80.56 334 ILE A C 1
ATOM 2566 O O . ILE A 1 334 ? -6.397 3.099 4.040 1.00 80.56 334 ILE A O 1
ATOM 2570 N N . GLY A 1 335 ? -5.062 3.974 2.469 1.00 65.38 335 GLY A N 1
ATOM 2571 C CA . GLY A 1 335 ? -4.001 2.972 2.515 1.00 65.38 335 GLY A CA 1
ATOM 2572 C C . GLY A 1 335 ? -2.638 3.410 3.062 1.00 65.38 335 GLY A C 1
ATOM 2573 O O . GLY A 1 335 ? -1.678 2.713 2.745 1.00 65.38 335 GLY A O 1
ATOM 2574 N N . PRO A 1 336 ? -2.467 4.481 3.868 1.00 60.44 336 PRO A N 1
ATOM 2575 C CA . PRO A 1 336 ? -1.160 4.708 4.469 1.00 60.44 336 PRO A CA 1
ATOM 2576 C C . PRO A 1 336 ? -0.856 3.655 5.545 1.00 60.44 336 PRO A C 1
ATOM 2578 O O . PRO A 1 336 ? 0.297 3.315 5.727 1.00 60.44 336 PRO A O 1
ATOM 2581 N N . LEU A 1 337 ? -1.839 3.069 6.243 1.00 79.44 337 LEU A N 1
ATOM 2582 C CA . LEU A 1 337 ? -1.522 1.986 7.188 1.00 79.44 337 LEU A CA 1
ATOM 2583 C C . LEU A 1 337 ? -1.120 0.715 6.440 1.00 79.44 337 LEU A C 1
ATOM 2585 O O . LEU A 1 337 ? -1.725 0.364 5.435 1.00 79.44 337 LEU A O 1
ATOM 2589 N N . GLY A 1 338 ? -0.116 0.016 6.957 1.00 71.06 338 GLY A N 1
ATOM 2590 C CA . GLY A 1 338 ? 0.392 -1.227 6.395 1.00 71.06 338 GLY A CA 1
ATOM 2591 C C . GLY A 1 338 ? 1.887 -1.400 6.503 1.00 71.06 338 GLY A C 1
ATOM 2592 O O . GLY A 1 338 ? 2.311 -2.545 6.509 1.00 71.06 338 GLY A O 1
ATOM 2593 N N . TYR A 1 339 ? 2.639 -0.302 6.648 1.00 68.62 339 TYR A N 1
ATOM 2594 C CA . TYR A 1 339 ? 4.102 -0.154 6.737 1.00 68.62 339 TYR A CA 1
ATOM 2595 C C . TYR A 1 339 ? 4.901 -0.927 5.674 1.00 68.62 339 TYR A C 1
ATOM 2597 O O . TYR A 1 339 ? 5.603 -0.330 4.864 1.00 68.62 339 TYR A O 1
ATOM 2605 N N . ALA A 1 340 ? 4.765 -2.250 5.639 1.00 60.91 340 ALA A N 1
ATOM 2606 C CA . ALA A 1 340 ? 5.170 -3.135 4.562 1.00 60.91 340 ALA A CA 1
ATOM 2607 C C . ALA A 1 340 ? 3.940 -3.789 3.892 1.00 60.91 340 ALA A C 1
ATOM 2609 O O . ALA A 1 340 ? 3.132 -4.472 4.525 1.00 60.91 340 ALA A O 1
ATOM 2610 N N . LEU A 1 341 ? 3.804 -3.611 2.574 1.00 65.62 341 LEU A N 1
ATOM 2611 C CA . LEU A 1 341 ? 2.768 -4.278 1.777 1.00 65.62 341 LEU A CA 1
ATOM 2612 C C . LEU A 1 341 ? 2.916 -5.808 1.892 1.00 65.62 341 LEU A C 1
ATOM 2614 O O . LEU A 1 341 ? 4.043 -6.306 1.802 1.00 65.62 341 LEU A O 1
ATOM 2618 N N . PRO A 1 342 ? 1.824 -6.575 2.090 1.00 56.88 342 PRO A N 1
ATOM 2619 C CA . PRO A 1 342 ? 0.400 -6.221 2.086 1.00 56.88 342 PRO A CA 1
ATOM 2620 C C . PRO A 1 342 ? -0.230 -6.103 3.493 1.00 56.88 342 PRO A C 1
ATOM 2622 O O . PRO A 1 342 ? -1.427 -6.327 3.654 1.00 56.88 342 PRO A O 1
ATOM 2625 N N . GLY A 1 343 ? 0.538 -5.745 4.526 1.00 52.62 343 GLY A N 1
ATOM 2626 C CA . GLY A 1 343 ? 0.081 -5.599 5.920 1.00 52.62 343 GLY A CA 1
ATOM 2627 C C . GLY A 1 343 ? -0.983 -4.527 6.209 1.00 52.62 343 GLY A C 1
ATOM 2628 O O . GLY A 1 343 ? -1.326 -4.300 7.367 1.00 52.62 343 GLY A O 1
ATOM 2629 N N . GLY A 1 344 ? -1.476 -3.841 5.176 1.00 57.91 344 GLY A N 1
ATOM 2630 C CA . GLY A 1 344 ? -2.203 -2.569 5.254 1.00 57.91 344 GLY A CA 1
ATOM 2631 C C . GLY A 1 344 ? -3.670 -2.579 4.864 1.00 57.91 344 GLY A C 1
ATOM 2632 O O . GLY A 1 344 ? -4.226 -1.522 4.576 1.00 57.91 344 GLY A O 1
ATOM 2633 N N . GLY A 1 345 ? -4.297 -3.753 4.809 1.00 75.94 345 GLY A N 1
ATOM 2634 C CA . GLY A 1 345 ? -5.739 -3.813 4.588 1.00 75.94 345 GLY A CA 1
ATOM 2635 C C . GLY A 1 345 ? -6.540 -3.164 5.710 1.00 75.94 345 GLY A C 1
ATOM 2636 O O . GLY A 1 345 ? -6.030 -2.780 6.768 1.00 75.94 345 GLY A O 1
ATOM 2637 N N . MET A 1 346 ? -7.832 -3.057 5.463 1.00 87.44 346 MET A N 1
ATOM 2638 C CA . MET A 1 346 ? -8.784 -2.481 6.389 1.00 87.44 346 MET A CA 1
ATOM 2639 C C . MET A 1 346 ? -8.998 -3.408 7.591 1.00 87.44 346 MET A C 1
ATOM 2641 O O . MET A 1 346 ? -9.112 -4.628 7.467 1.00 87.44 346 MET A O 1
ATOM 2645 N N . MET A 1 347 ? -9.129 -2.807 8.768 1.00 93.19 347 MET A N 1
ATOM 2646 C CA . MET A 1 347 ? -9.621 -3.455 9.983 1.00 93.19 347 MET A CA 1
ATOM 2647 C C . MET A 1 347 ? -10.878 -2.725 10.476 1.00 93.19 347 MET A C 1
ATOM 2649 O O . MET A 1 347 ? -11.063 -1.547 10.157 1.00 93.19 347 MET A O 1
ATOM 2653 N N . PRO A 1 348 ? -11.734 -3.378 11.282 1.00 96.69 348 PRO A N 1
ATOM 2654 C CA . PRO A 1 348 ? -12.841 -2.699 11.935 1.00 96.69 348 PRO A CA 1
ATOM 2655 C C . PRO A 1 348 ? -12.352 -1.508 12.769 1.00 96.69 348 PRO A C 1
ATOM 2657 O O . PRO A 1 348 ? -11.418 -1.651 13.567 1.00 96.69 348 PRO A O 1
ATOM 2660 N N . TRP A 1 349 ? -13.035 -0.363 12.682 1.00 97.50 349 TRP A N 1
ATOM 2661 C CA . TRP A 1 349 ? -12.713 0.822 13.486 1.00 97.50 349 TRP A CA 1
ATOM 2662 C C . TRP A 1 349 ? -12.588 0.543 15.001 1.00 97.50 349 TRP A C 1
ATOM 2664 O O . TRP A 1 349 ? -11.692 1.128 15.613 1.00 97.50 349 TRP A O 1
ATOM 2674 N N . PRO A 1 350 ? -13.357 -0.379 15.635 1.00 98.44 350 PRO A N 1
ATOM 2675 C CA . PRO A 1 350 ? -13.154 -0.724 17.043 1.00 98.44 350 PRO A CA 1
ATOM 2676 C C . PRO A 1 350 ? -11.739 -1.212 17.370 1.00 98.44 350 PRO A C 1
ATOM 2678 O O . PRO A 1 350 ? -11.230 -0.937 18.457 1.00 98.44 350 PRO A O 1
ATOM 2681 N N . LEU A 1 351 ? -11.096 -1.937 16.445 1.00 97.81 351 LEU A N 1
ATOM 2682 C CA . LEU A 1 351 ? -9.732 -2.422 16.645 1.00 97.81 351 LEU A CA 1
ATOM 2683 C C . LEU A 1 351 ? -8.714 -1.294 16.555 1.00 97.81 351 LEU A C 1
ATOM 2685 O O . LEU A 1 351 ? -7.816 -1.253 17.394 1.00 97.81 351 LEU A O 1
ATOM 2689 N N . TYR A 1 352 ? -8.859 -0.371 15.598 1.00 97.31 352 TYR A N 1
ATOM 2690 C CA . TYR A 1 352 ? -8.000 0.815 15.529 1.00 97.31 352 TYR A CA 1
ATOM 2691 C C . TYR A 1 352 ? -8.042 1.594 16.845 1.00 97.31 352 TYR A C 1
ATOM 2693 O O . TYR A 1 352 ? -6.993 1.858 17.429 1.00 97.31 352 TYR A O 1
ATOM 2701 N N . VAL A 1 353 ? -9.241 1.828 17.382 1.00 98.25 353 VAL A N 1
ATOM 2702 C CA . VAL A 1 353 ? -9.443 2.520 18.664 1.00 98.25 353 VAL A CA 1
ATOM 2703 C C . VAL A 1 353 ? -8.777 1.786 19.822 1.00 98.25 353 VAL A C 1
ATOM 2705 O O . VAL A 1 353 ? -8.023 2.393 20.584 1.00 98.25 353 VAL A O 1
ATOM 2708 N N . ALA A 1 354 ? -9.019 0.480 19.954 1.00 98.75 354 ALA A N 1
ATOM 2709 C CA . ALA A 1 354 ? -8.443 -0.307 21.038 1.00 98.75 354 ALA A CA 1
ATOM 2710 C C . ALA A 1 354 ? -6.909 -0.341 20.959 1.00 98.75 354 ALA A C 1
ATOM 2712 O O . ALA A 1 354 ? -6.243 -0.159 21.977 1.00 98.75 354 ALA A O 1
ATOM 2713 N N . MET A 1 355 ? -6.330 -0.507 19.765 1.00 98.56 355 MET A N 1
ATOM 2714 C CA . MET A 1 355 ? -4.877 -0.449 19.571 1.00 98.56 355 MET A CA 1
ATOM 2715 C C . MET A 1 355 ? -4.307 0.933 19.919 1.00 98.56 355 MET A C 1
ATOM 2717 O O . MET A 1 355 ? -3.314 1.015 20.643 1.00 98.56 355 MET A O 1
ATOM 2721 N N . SER A 1 356 ? -4.956 2.021 19.490 1.00 98.31 356 SER A N 1
ATOM 2722 C CA . SER A 1 356 ? -4.567 3.381 19.878 1.00 98.31 356 SER A CA 1
ATOM 2723 C C . SER A 1 356 ? -4.600 3.575 21.390 1.00 98.31 356 SER A C 1
ATOM 2725 O O . SER A 1 356 ? -3.698 4.198 21.942 1.00 98.31 356 SER A O 1
ATOM 2727 N N . GLN A 1 357 ? -5.593 3.019 22.086 1.00 98.69 357 GLN A N 1
ATOM 2728 C CA . GLN A 1 357 ? -5.654 3.072 23.545 1.00 98.69 357 GLN A CA 1
ATOM 2729 C C . GLN A 1 357 ? -4.526 2.260 24.201 1.00 98.69 357 GLN A C 1
ATOM 2731 O O . GLN A 1 357 ? -3.961 2.732 25.188 1.00 98.69 357 GLN A O 1
ATOM 2736 N N . VAL A 1 358 ? -4.147 1.094 23.662 1.00 98.75 358 VAL A N 1
ATOM 2737 C CA . VAL A 1 358 ? -2.983 0.321 24.145 1.00 98.75 358 VAL A CA 1
ATOM 2738 C C . VAL A 1 358 ? -1.705 1.158 24.077 1.00 98.75 358 VAL A C 1
ATOM 2740 O O . VAL A 1 358 ? -0.988 1.244 25.079 1.00 98.75 358 VAL A O 1
ATOM 2743 N N . VAL A 1 359 ? -1.451 1.814 22.942 1.00 98.62 359 VAL A N 1
ATOM 2744 C CA . VAL A 1 359 ? -0.253 2.648 22.759 1.00 98.62 359 VAL A CA 1
ATOM 2745 C C . VAL A 1 359 ? -0.309 3.915 23.611 1.00 98.62 359 VAL A C 1
ATOM 2747 O O . VAL A 1 359 ? 0.633 4.199 24.342 1.00 98.62 359 VAL A O 1
ATOM 2750 N N . ALA A 1 360 ? -1.443 4.620 23.636 1.00 98.25 360 ALA A N 1
ATOM 2751 C CA . ALA A 1 360 ? -1.611 5.840 24.432 1.00 98.25 360 ALA A CA 1
ATOM 2752 C C . ALA A 1 360 ? -1.424 5.620 25.946 1.00 98.25 360 ALA A C 1
ATOM 2754 O O . ALA A 1 360 ? -1.120 6.562 26.677 1.00 98.25 360 ALA A O 1
ATOM 2755 N N . HIS A 1 361 ? -1.627 4.390 26.432 1.00 98.38 361 HIS A N 1
ATOM 2756 C CA . HIS A 1 361 ? -1.399 4.012 27.830 1.00 98.38 361 HIS A CA 1
ATOM 2757 C C . HIS A 1 361 ? 0.003 3.430 28.090 1.00 98.38 361 HIS A C 1
ATOM 2759 O O . HIS A 1 361 ? 0.254 2.956 29.200 1.00 98.38 361 HIS A O 1
ATOM 2765 N N . GLY A 1 362 ? 0.906 3.443 27.103 1.00 97.62 362 GLY A N 1
ATOM 2766 C CA . GLY A 1 362 ? 2.281 2.950 27.234 1.00 97.62 362 GLY A CA 1
ATOM 2767 C C . GLY A 1 362 ? 2.375 1.441 27.475 1.00 97.62 362 GLY A C 1
ATOM 2768 O O . GLY A 1 362 ? 3.282 0.979 28.163 1.00 97.62 362 GLY A O 1
ATOM 2769 N N . LEU A 1 363 ? 1.403 0.662 26.987 1.00 98.31 363 LEU A N 1
ATOM 2770 C CA . LEU A 1 363 ? 1.389 -0.799 27.157 1.00 98.31 363 LEU A CA 1
ATOM 2771 C C . LEU A 1 363 ? 2.110 -1.532 26.016 1.00 98.31 363 LEU A C 1
ATOM 2773 O O . LEU A 1 363 ? 2.549 -2.666 26.200 1.00 98.31 363 LEU A O 1
ATOM 2777 N N . ALA A 1 364 ? 2.219 -0.892 24.855 1.00 98.38 364 ALA A N 1
ATOM 2778 C CA . ALA A 1 364 ? 2.977 -1.327 23.689 1.00 98.38 364 ALA A CA 1
ATOM 2779 C C . ALA A 1 364 ? 3.289 -0.100 22.815 1.00 98.38 364 ALA A C 1
ATOM 2781 O O . ALA A 1 364 ? 2.690 0.955 23.013 1.00 98.38 364 ALA A O 1
ATOM 2782 N N . ALA A 1 365 ? 4.166 -0.250 21.828 1.00 98.12 365 ALA A N 1
ATOM 2783 C CA . ALA A 1 365 ? 4.453 0.771 20.822 1.00 98.12 365 ALA A CA 1
ATOM 2784 C C . ALA A 1 365 ? 4.211 0.239 19.403 1.00 98.12 365 ALA A C 1
ATOM 2786 O O . ALA A 1 365 ? 4.233 -0.974 19.169 1.00 98.12 365 ALA A O 1
ATOM 2787 N N . TRP A 1 366 ? 3.979 1.145 18.451 1.00 96.50 366 TRP A N 1
ATOM 2788 C CA . TRP A 1 366 ? 3.688 0.784 17.063 1.00 96.50 366 TRP A CA 1
ATOM 2789 C C . TRP A 1 366 ? 4.894 0.191 16.344 1.00 96.50 366 TRP A C 1
ATOM 2791 O O . TRP A 1 366 ? 4.749 -0.834 15.673 1.00 96.50 366 TRP A O 1
ATOM 2801 N N . SER A 1 367 ? 6.064 0.817 16.487 1.00 94.50 367 SER A N 1
ATOM 2802 C CA . SER A 1 367 ? 7.308 0.421 15.825 1.00 94.50 367 SER A CA 1
ATOM 2803 C C . SER A 1 367 ? 8.293 -0.281 16.758 1.00 94.50 367 SER A C 1
ATOM 2805 O O . SER A 1 367 ? 8.221 -0.209 17.990 1.00 94.50 367 SER A O 1
ATOM 2807 N N . ARG A 1 368 ? 9.252 -0.988 16.154 1.00 92.06 368 ARG A N 1
ATOM 2808 C CA . ARG A 1 368 ? 10.258 -1.754 16.890 1.00 92.06 368 ARG A CA 1
ATOM 2809 C C . ARG A 1 368 ? 11.254 -0.856 17.622 1.00 92.06 368 ARG A C 1
ATOM 2811 O O . ARG A 1 368 ? 11.681 -1.227 18.721 1.00 92.06 368 ARG A O 1
ATOM 2818 N N . GLY A 1 369 ? 11.682 0.251 17.016 1.00 89.06 369 GLY A N 1
ATOM 2819 C CA . GLY A 1 369 ? 12.636 1.172 17.628 1.00 89.06 369 GLY A CA 1
ATOM 2820 C C . GLY A 1 369 ? 12.037 1.841 18.854 1.00 89.06 369 GLY A C 1
ATOM 2821 O O . GLY A 1 369 ? 12.641 1.745 19.921 1.00 89.06 369 GLY A O 1
ATOM 2822 N N . VAL A 1 370 ? 10.812 2.370 18.749 1.00 93.19 370 VAL A N 1
ATOM 2823 C CA . VAL A 1 370 ? 10.095 2.961 19.894 1.00 93.19 370 VAL A CA 1
ATOM 2824 C C . VAL A 1 370 ? 9.852 1.922 20.988 1.00 93.19 370 VAL A C 1
ATOM 2826 O O . VAL A 1 370 ? 10.182 2.168 22.144 1.00 93.19 370 VAL A O 1
ATOM 2829 N N . ALA A 1 371 ? 9.386 0.715 20.640 1.00 95.94 371 ALA A N 1
ATOM 2830 C CA . ALA A 1 371 ? 9.207 -0.361 21.622 1.00 95.94 371 ALA A CA 1
ATOM 2831 C C . ALA A 1 371 ? 10.507 -0.684 22.383 1.00 95.94 371 ALA A C 1
ATOM 2833 O O . ALA A 1 371 ? 10.496 -0.929 23.591 1.00 95.94 371 ALA A O 1
ATOM 2834 N N . SER A 1 372 ? 11.642 -0.663 21.677 1.00 93.12 372 SER A N 1
ATOM 2835 C CA . SER A 1 372 ? 12.960 -0.895 22.271 1.00 93.12 372 SER A CA 1
ATOM 2836 C C . SER A 1 372 ? 13.408 0.272 23.153 1.00 93.12 372 SER A C 1
ATOM 2838 O O . SER A 1 372 ? 13.986 0.037 24.210 1.00 93.12 372 SER A O 1
ATOM 2840 N N . GLU A 1 373 ? 13.160 1.516 22.748 1.00 92.62 373 GLU A N 1
ATOM 2841 C CA . GLU A 1 373 ? 13.500 2.713 23.525 1.00 92.62 373 GLU A CA 1
ATOM 2842 C C . GLU A 1 373 ? 12.681 2.798 24.819 1.00 92.62 373 GLU A C 1
ATOM 2844 O O . GLU A 1 373 ? 13.242 2.964 25.904 1.00 92.62 373 GLU A O 1
ATOM 2849 N N . GLU A 1 374 ? 11.369 2.593 24.720 1.00 94.88 374 GLU A N 1
ATOM 2850 C CA . GLU A 1 374 ? 10.428 2.687 25.839 1.00 94.88 374 GLU A CA 1
ATOM 2851 C C . GLU A 1 374 ? 10.387 1.424 26.713 1.00 94.88 374 GLU A C 1
ATOM 2853 O O . GLU A 1 374 ? 9.773 1.428 27.779 1.00 94.88 374 GLU A O 1
ATOM 2858 N N . GLN A 1 375 ? 11.069 0.349 26.299 1.00 96.25 375 GLN A N 1
ATOM 2859 C CA . GLN A 1 375 ? 11.088 -0.948 26.989 1.00 96.25 375 GLN A CA 1
ATOM 2860 C C . GLN A 1 375 ? 9.683 -1.565 27.141 1.00 96.25 375 GLN A C 1
ATOM 2862 O O . GLN A 1 375 ? 9.367 -2.193 28.156 1.00 96.25 375 GLN A O 1
ATOM 2867 N N . VAL A 1 376 ? 8.851 -1.410 26.112 1.00 97.00 376 VAL A N 1
ATOM 2868 C CA . VAL A 1 376 ? 7.499 -1.980 26.015 1.00 97.00 376 VAL A CA 1
ATOM 2869 C C . VAL A 1 376 ? 7.434 -3.027 24.903 1.00 97.00 376 VAL A C 1
ATOM 2871 O O . VAL A 1 376 ? 8.401 -3.266 24.178 1.00 97.00 376 VAL A O 1
ATOM 2874 N N . HIS A 1 377 ? 6.298 -3.709 24.770 1.00 95.31 377 HIS A N 1
ATOM 2875 C CA . HIS A 1 377 ? 6.099 -4.632 23.658 1.00 95.31 377 HIS A CA 1
ATOM 2876 C C . HIS A 1 377 ? 5.993 -3.876 22.327 1.00 95.31 377 HIS A C 1
ATOM 2878 O O . HIS A 1 377 ? 5.392 -2.807 22.255 1.00 95.31 377 HIS A O 1
ATOM 2884 N N . TRP A 1 378 ? 6.540 -4.453 21.256 1.00 95.94 378 TRP A N 1
ATOM 2885 C CA . TRP A 1 378 ? 6.176 -4.044 19.902 1.00 95.94 378 TRP A CA 1
ATOM 2886 C C . TRP A 1 378 ? 4.805 -4.641 19.607 1.00 95.94 378 TRP A C 1
ATOM 2888 O O . TRP A 1 378 ? 4.700 -5.864 19.524 1.00 95.94 378 TRP A O 1
ATOM 2898 N N . LEU A 1 379 ? 3.784 -3.785 19.509 1.00 97.62 379 LEU A N 1
ATOM 2899 C CA . LEU A 1 379 ? 2.381 -4.185 19.458 1.00 97.62 379 LEU A CA 1
ATOM 2900 C C . LEU A 1 379 ? 2.171 -5.289 18.423 1.00 97.62 379 LEU A C 1
ATOM 2902 O O . LEU A 1 379 ? 2.454 -5.086 17.242 1.00 97.62 379 LEU A O 1
ATOM 2906 N N . ASP A 1 380 ? 1.647 -6.431 18.857 1.00 95.75 380 ASP A N 1
ATOM 2907 C CA . ASP A 1 380 ? 1.469 -7.590 17.990 1.00 95.75 380 ASP A CA 1
ATOM 2908 C C . ASP A 1 380 ? 0.096 -8.259 18.174 1.00 95.75 380 ASP A C 1
ATOM 2910 O O . ASP A 1 380 ? -0.256 -8.737 19.253 1.00 95.75 380 ASP A O 1
ATOM 2914 N N . LEU A 1 381 ? -0.680 -8.349 17.087 1.00 96.44 381 LEU A N 1
ATOM 2915 C CA . LEU A 1 381 ? -2.061 -8.859 17.083 1.00 96.44 381 LEU A CA 1
ATOM 2916 C C . LEU A 1 381 ? -2.181 -10.371 17.302 1.00 96.44 381 LEU A C 1
ATOM 2918 O O . LEU A 1 381 ? -3.291 -10.906 17.364 1.00 96.44 381 LEU A O 1
ATOM 2922 N N . VAL A 1 382 ? -1.057 -11.068 17.430 1.00 95.38 382 VAL A N 1
ATOM 2923 C CA . VAL A 1 382 ? -0.991 -12.495 17.763 1.00 95.38 382 VAL A CA 1
ATOM 2924 C C . VAL A 1 382 ? -0.226 -12.770 19.061 1.00 95.38 382 VAL A C 1
ATOM 2926 O O . VAL A 1 382 ? -0.149 -13.924 19.491 1.00 95.38 382 VAL A O 1
ATOM 2929 N N . ASN A 1 383 ? 0.309 -11.736 19.720 1.00 95.31 383 ASN A N 1
ATOM 2930 C CA . ASN A 1 383 ? 0.935 -11.869 21.030 1.00 95.31 383 ASN A CA 1
ATOM 2931 C C . ASN A 1 383 ? -0.146 -11.919 22.127 1.00 95.31 383 ASN A C 1
ATOM 2933 O O . ASN A 1 383 ? -0.918 -10.969 22.256 1.00 95.31 383 ASN A O 1
ATOM 2937 N N . PRO A 1 384 ? -0.208 -12.974 22.964 1.00 96.06 384 PRO A N 1
ATOM 2938 C CA . PRO A 1 384 ? -1.278 -13.118 23.954 1.00 96.06 384 PRO A CA 1
ATOM 2939 C C . PRO A 1 384 ? -1.407 -11.956 24.948 1.00 96.06 384 PRO A C 1
ATOM 2941 O O . PRO A 1 384 ? -2.517 -11.654 25.385 1.00 96.06 384 PRO A O 1
ATOM 2944 N N . THR A 1 385 ? -0.300 -11.305 25.317 1.00 97.38 385 THR A N 1
ATOM 2945 C CA . THR A 1 385 ? -0.321 -10.160 26.239 1.00 97.38 385 THR A CA 1
ATOM 2946 C C . THR A 1 385 ? -0.959 -8.946 25.574 1.00 97.38 385 THR A C 1
ATOM 2948 O O . THR A 1 385 ? -1.857 -8.328 26.146 1.00 97.38 385 THR A O 1
ATOM 2951 N N . ASP A 1 386 ? -0.542 -8.641 24.349 1.00 98.31 386 ASP A N 1
ATOM 2952 C CA . ASP A 1 386 ? -1.023 -7.478 23.604 1.00 98.31 386 ASP A CA 1
ATOM 2953 C C . ASP A 1 386 ? -2.485 -7.663 23.190 1.00 98.31 386 ASP A C 1
ATOM 2955 O O . ASP A 1 386 ? -3.306 -6.768 23.391 1.00 98.31 386 ASP A O 1
ATOM 2959 N N . VAL A 1 387 ? -2.849 -8.866 22.735 1.00 98.62 387 VAL A N 1
ATOM 2960 C CA . VAL A 1 387 ? -4.241 -9.263 22.469 1.00 98.62 387 VAL A CA 1
ATOM 2961 C C . VAL A 1 387 ? -5.101 -9.133 23.729 1.00 98.62 387 VAL A C 1
ATOM 2963 O O . VAL A 1 387 ? -6.235 -8.661 23.652 1.00 98.62 387 VAL A O 1
ATOM 2966 N N . GLY A 1 388 ? -4.571 -9.487 24.905 1.00 98.75 388 GLY A N 1
ATOM 2967 C CA . GLY A 1 388 ? -5.255 -9.288 26.184 1.00 98.75 388 GLY A CA 1
ATOM 2968 C C . GLY A 1 388 ? -5.498 -7.811 26.518 1.00 98.75 388 GLY A C 1
ATOM 2969 O O . GLY A 1 388 ? -6.576 -7.457 27.003 1.00 98.75 388 GLY A O 1
ATOM 2970 N N . ASN A 1 389 ? -4.532 -6.938 26.218 1.00 98.75 389 ASN A N 1
ATOM 2971 C CA . ASN A 1 389 ? -4.680 -5.491 26.387 1.00 98.75 389 ASN A CA 1
ATOM 2972 C C . ASN A 1 389 ? -5.728 -4.912 25.423 1.00 98.75 389 ASN A C 1
ATOM 2974 O O . ASN A 1 389 ? -6.597 -4.159 25.861 1.00 98.75 389 ASN A O 1
ATOM 2978 N N . ILE A 1 390 ? -5.702 -5.315 24.148 1.00 98.88 390 ILE A N 1
ATOM 2979 C CA . ILE A 1 390 ? -6.712 -4.937 23.145 1.00 98.88 390 ILE A CA 1
ATOM 2980 C C . ILE A 1 390 ? -8.107 -5.376 23.608 1.00 98.88 390 ILE A C 1
ATOM 2982 O O . ILE A 1 390 ? -9.031 -4.565 23.655 1.00 98.88 390 ILE A O 1
ATOM 2986 N N . LEU A 1 391 ? -8.258 -6.638 24.024 1.00 98.81 391 LEU A N 1
ATOM 2987 C CA . LEU A 1 391 ? -9.531 -7.193 24.489 1.00 98.81 391 LEU A CA 1
ATOM 2988 C C . LEU A 1 391 ? -10.113 -6.407 25.671 1.00 98.81 391 LEU A C 1
ATOM 2990 O O . LEU A 1 391 ? -11.318 -6.154 25.712 1.00 98.81 391 LEU A O 1
ATOM 2994 N N . LYS A 1 392 ? -9.267 -5.993 26.620 1.00 98.81 392 LYS A N 1
ATOM 2995 C CA . LYS A 1 392 ? -9.680 -5.178 27.769 1.00 98.81 392 LYS A CA 1
ATOM 2996 C C . LYS A 1 392 ? -10.285 -3.843 27.327 1.00 98.81 392 LYS A C 1
ATOM 2998 O O . LYS A 1 392 ? -11.326 -3.456 27.854 1.00 98.81 392 LYS A O 1
ATOM 3003 N N . PHE A 1 393 ? -9.651 -3.152 26.385 1.00 98.81 393 PHE A N 1
ATOM 3004 C CA . PHE A 1 393 ? -10.138 -1.870 25.875 1.00 98.81 393 PHE A CA 1
ATOM 3005 C C . PHE A 1 393 ? -11.428 -2.022 25.065 1.00 98.81 393 PHE A C 1
ATOM 3007 O O . PHE A 1 393 ? -12.401 -1.323 25.344 1.00 98.81 393 PHE A O 1
ATOM 3014 N N . LEU A 1 394 ? -11.513 -3.034 24.193 1.00 98.88 394 LEU A N 1
ATOM 3015 C CA . LEU A 1 394 ? -12.759 -3.359 23.488 1.00 98.88 394 LEU A CA 1
ATOM 3016 C C . LEU A 1 394 ? -13.926 -3.596 24.463 1.00 98.88 394 LEU A C 1
ATOM 3018 O O . LEU A 1 394 ? -15.033 -3.121 24.231 1.00 98.88 394 LEU A O 1
ATOM 3022 N N . GLN A 1 395 ? -13.699 -4.305 25.575 1.00 98.75 395 GLN A N 1
ATOM 3023 C CA . GLN A 1 395 ? -14.731 -4.557 26.592 1.00 98.75 395 GLN A CA 1
ATOM 3024 C C . GLN A 1 395 ? -15.182 -3.282 27.320 1.00 98.75 395 GLN A C 1
ATOM 3026 O O . GLN A 1 395 ? -16.370 -3.136 27.624 1.00 98.75 395 GLN A O 1
ATOM 3031 N N . GLN A 1 396 ? -14.257 -2.364 27.609 1.00 98.50 396 GLN A N 1
ATOM 3032 C CA . GLN A 1 396 ? -14.565 -1.075 28.239 1.00 98.50 396 GLN A CA 1
ATOM 3033 C C . GLN A 1 396 ? -15.399 -0.189 27.310 1.00 98.50 396 GLN A C 1
ATOM 3035 O O . GLN A 1 396 ? -16.427 0.366 27.719 1.00 98.50 396 GLN A O 1
ATOM 3040 N N . ASP A 1 397 ? 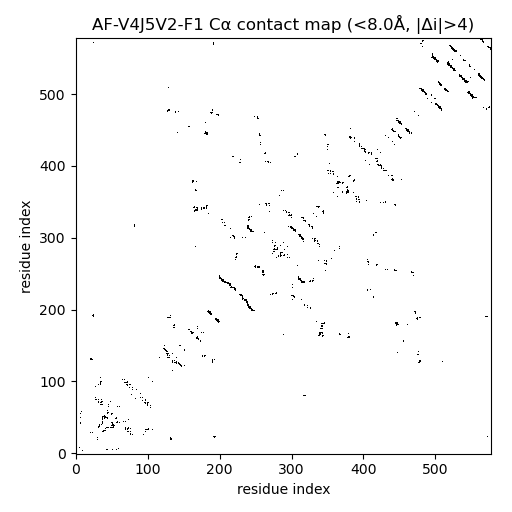-14.998 -0.115 26.047 1.00 98.50 397 ASP A N 1
ATOM 3041 C CA . ASP A 1 397 ? -15.683 0.667 25.030 1.00 98.50 397 ASP A CA 1
ATOM 3042 C C . ASP A 1 397 ? -17.059 0.072 24.687 1.00 98.50 397 ASP A C 1
ATOM 3044 O O . ASP A 1 397 ? -18.044 0.807 24.573 1.00 98.50 397 ASP A O 1
ATOM 3048 N N . ALA A 1 398 ? -17.181 -1.260 24.646 1.00 98.19 398 ALA A N 1
ATOM 3049 C CA . ALA A 1 398 ? -18.463 -1.944 24.475 1.00 98.19 398 ALA A CA 1
ATOM 3050 C C . ALA A 1 398 ? -19.465 -1.582 25.581 1.00 98.19 398 ALA A C 1
ATOM 3052 O O . ALA A 1 398 ? -20.643 -1.353 25.298 1.00 98.19 398 ALA A O 1
ATOM 3053 N N . ALA A 1 399 ? -19.005 -1.521 26.837 1.00 97.81 399 ALA A N 1
ATOM 3054 C CA . ALA A 1 399 ? -19.847 -1.228 27.998 1.00 97.81 399 ALA A CA 1
ATOM 3055 C C . ALA A 1 399 ? -20.381 0.214 28.007 1.00 97.81 399 ALA A C 1
ATOM 3057 O O . ALA A 1 399 ? -21.421 0.483 28.610 1.00 97.81 399 ALA A O 1
ATOM 3058 N N . SER A 1 400 ? -19.678 1.133 27.342 1.00 97.19 400 SER A N 1
ATOM 3059 C CA . SER A 1 400 ? -20.046 2.549 27.243 1.00 97.19 400 SER A CA 1
ATOM 3060 C C . SER A 1 400 ? -20.613 2.949 25.876 1.00 97.19 400 SER A C 1
ATOM 3062 O O . SER A 1 400 ? -21.040 4.092 25.720 1.00 97.19 400 SER A O 1
ATOM 3064 N N . ALA A 1 401 ? -20.660 2.019 24.913 1.00 97.31 401 ALA A N 1
ATOM 3065 C CA . ALA A 1 401 ? -20.968 2.292 23.508 1.00 97.31 401 ALA A CA 1
ATOM 3066 C C . ALA A 1 401 ? -20.107 3.438 22.946 1.00 97.31 401 ALA A C 1
ATOM 3068 O O . ALA A 1 401 ? -20.625 4.358 22.304 1.00 97.31 401 ALA A O 1
ATOM 3069 N N . TYR A 1 402 ? -18.808 3.407 23.257 1.00 98.50 402 TYR A N 1
ATOM 3070 C CA . TYR A 1 402 ? -17.871 4.470 22.907 1.00 98.50 402 TYR A CA 1
ATOM 3071 C C . TYR A 1 402 ? -17.823 4.694 21.389 1.00 98.50 402 TYR A C 1
ATOM 3073 O O . TYR A 1 402 ? -17.860 3.756 20.601 1.00 98.50 402 TYR A O 1
ATOM 3081 N N . ILE A 1 403 ? -17.763 5.958 20.972 1.00 98.31 403 ILE A N 1
ATOM 3082 C CA . ILE A 1 403 ? -17.501 6.344 19.584 1.00 98.31 403 ILE A CA 1
ATOM 3083 C C . ILE A 1 403 ? -16.387 7.397 19.635 1.00 98.31 403 ILE A C 1
ATOM 3085 O O . ILE A 1 403 ? -16.551 8.397 20.346 1.00 98.31 403 ILE A O 1
ATOM 3089 N N . PRO A 1 404 ? -15.277 7.210 18.900 1.00 97.06 404 PRO A N 1
ATOM 3090 C CA . PRO A 1 404 ? -14.175 8.161 18.839 1.00 97.06 404 PRO A CA 1
ATOM 3091 C C . PRO A 1 404 ? -14.632 9.569 18.477 1.00 97.06 404 PRO A C 1
ATOM 3093 O O . PRO A 1 404 ? -15.484 9.774 17.606 1.00 97.06 404 PRO A O 1
ATOM 3096 N N . ALA A 1 405 ? -14.016 10.563 19.117 1.00 96.44 405 ALA A N 1
ATOM 3097 C CA . ALA A 1 405 ? -14.347 11.967 18.890 1.00 96.44 405 ALA A CA 1
ATOM 3098 C C . ALA A 1 405 ? -14.175 12.376 17.417 1.00 96.44 405 ALA A C 1
ATOM 3100 O O . ALA A 1 405 ? -14.986 13.145 16.906 1.00 96.44 405 ALA A O 1
ATOM 3101 N N . GLY A 1 406 ? -13.165 11.834 16.728 1.00 96.75 406 GLY A N 1
ATOM 3102 C CA . GLY A 1 406 ? -12.926 12.087 15.308 1.00 96.75 406 GLY A CA 1
ATOM 3103 C C . GLY A 1 406 ? -14.092 11.638 14.420 1.00 96.75 406 GLY A C 1
ATOM 3104 O O . GLY A 1 406 ? -14.612 12.444 13.650 1.00 96.75 406 GLY A O 1
ATOM 3105 N N . LEU A 1 407 ? -14.592 10.408 14.592 1.00 97.56 407 LEU A N 1
ATOM 3106 C CA . LEU A 1 407 ? -15.777 9.924 13.868 1.00 97.56 407 LEU A CA 1
ATOM 3107 C C . LEU A 1 407 ? -17.028 10.757 14.164 1.00 97.56 407 LEU A C 1
ATOM 3109 O O . LEU A 1 407 ? -17.780 11.086 13.243 1.00 97.56 407 LEU A O 1
ATOM 3113 N N . LEU A 1 408 ? -17.243 11.147 15.427 1.00 97.94 408 LEU A N 1
ATOM 3114 C CA . LEU A 1 408 ? -18.359 12.023 15.801 1.00 97.94 408 LEU A CA 1
ATOM 3115 C C . LEU A 1 408 ? -18.260 13.398 15.126 1.00 97.94 408 LEU A C 1
ATOM 3117 O O . LEU A 1 408 ? -19.271 13.905 14.636 1.00 97.94 408 LEU A O 1
ATOM 3121 N N . GLN A 1 409 ? -17.060 13.981 15.062 1.00 97.88 409 GLN A N 1
ATOM 3122 C CA . GLN A 1 409 ? -16.810 15.250 14.373 1.00 97.88 409 GLN A CA 1
ATOM 3123 C C . GLN A 1 409 ? -17.093 15.134 12.875 1.00 97.88 409 GLN A C 1
ATOM 3125 O O . GLN A 1 409 ? -17.822 15.965 12.335 1.00 97.88 409 GLN A O 1
ATOM 3130 N N . VAL A 1 410 ? -16.584 14.095 12.206 1.00 98.12 410 VAL A N 1
ATOM 3131 C CA . VAL A 1 410 ? -16.835 13.883 10.772 1.00 98.12 410 VAL A CA 1
ATOM 3132 C C . VAL A 1 410 ? -18.327 13.707 10.507 1.00 98.12 410 VAL A C 1
ATOM 3134 O O . VAL A 1 410 ? -18.866 14.357 9.612 1.00 98.12 410 VAL A O 1
ATOM 3137 N N . GLN A 1 411 ? -19.021 12.895 11.306 1.00 97.31 411 GLN A N 1
ATOM 3138 C CA . GLN A 1 411 ? -20.471 12.712 11.210 1.00 97.31 411 GLN A CA 1
ATOM 3139 C C . GLN A 1 411 ? -21.229 14.037 11.382 1.00 97.31 411 GLN A C 1
ATOM 3141 O O . GLN A 1 411 ? -22.123 14.351 10.596 1.00 97.31 411 GLN A O 1
ATOM 3146 N N . GLN A 1 412 ? -20.864 14.839 12.384 1.00 97.62 412 GLN A N 1
ATOM 3147 C CA . GLN A 1 412 ? -21.511 16.123 12.654 1.00 97.62 412 GLN A CA 1
ATOM 3148 C C . GLN A 1 412 ? -21.274 17.141 11.531 1.00 97.62 412 GLN A C 1
ATOM 3150 O O . GLN A 1 412 ? -22.215 17.817 11.116 1.00 97.62 412 GLN A O 1
ATOM 3155 N N . LEU A 1 413 ? -20.035 17.266 11.052 1.00 97.88 413 LEU A N 1
ATOM 3156 C CA . LEU A 1 413 ? -19.646 18.272 10.061 1.00 97.88 413 LEU A CA 1
ATOM 3157 C C . LEU A 1 413 ? -20.079 17.897 8.638 1.00 97.88 413 LEU A C 1
ATOM 3159 O O . LEU A 1 413 ? -20.412 18.782 7.853 1.00 97.88 413 LEU A O 1
ATOM 3163 N N . SER A 1 414 ? -20.100 16.603 8.301 1.00 96.94 414 SER A N 1
ATOM 3164 C CA . SER A 1 414 ? -20.580 16.121 6.996 1.00 96.94 414 SER A CA 1
ATOM 3165 C C . SER A 1 414 ? -22.104 16.013 6.914 1.00 96.94 414 SER A C 1
ATOM 3167 O O . SER A 1 414 ? -22.662 16.040 5.819 1.00 96.94 414 SER A O 1
ATOM 3169 N N . GLY A 1 415 ? -22.789 15.859 8.053 1.00 95.69 415 GLY A N 1
ATOM 3170 C CA . GLY A 1 415 ? -24.221 15.560 8.100 1.00 95.69 415 GLY A CA 1
ATOM 3171 C C . GLY A 1 415 ? -24.575 14.124 7.691 1.00 95.69 415 GLY A C 1
ATOM 3172 O O . GLY A 1 415 ? -25.758 13.817 7.537 1.00 95.69 415 GLY A O 1
ATOM 3173 N N . VAL A 1 416 ? -23.585 13.241 7.517 1.00 95.25 416 VAL A N 1
ATOM 3174 C CA . VAL A 1 416 ? -23.780 11.827 7.171 1.00 95.25 416 VAL A CA 1
ATOM 3175 C C . VAL A 1 416 ? -23.605 10.970 8.418 1.00 95.25 416 VAL A C 1
ATOM 3177 O O . VAL A 1 416 ? -22.580 11.037 9.089 1.00 95.25 416 VAL A O 1
ATOM 3180 N N . GLN A 1 417 ? -24.603 10.139 8.725 1.00 94.50 417 GLN A N 1
ATOM 3181 C CA . GLN A 1 417 ? -24.512 9.199 9.838 1.00 94.50 417 GLN A CA 1
ATOM 3182 C C . GLN A 1 417 ? -23.529 8.069 9.502 1.00 94.50 417 GLN A C 1
ATOM 3184 O O . GLN A 1 417 ? -23.792 7.271 8.605 1.00 94.50 417 GLN A O 1
ATOM 3189 N N . LEU A 1 418 ? -22.418 8.003 10.236 1.00 95.81 418 LEU A N 1
ATOM 3190 C CA . LEU A 1 418 ? -21.379 6.979 10.111 1.00 95.81 418 LEU A CA 1
ATOM 3191 C C . LEU A 1 418 ? -21.577 5.858 11.134 1.00 95.81 418 LEU A C 1
ATOM 3193 O O . LEU A 1 418 ? -21.556 4.684 10.779 1.00 95.81 418 LEU A O 1
ATOM 3197 N N . VAL A 1 419 ? -21.796 6.220 12.402 1.00 96.31 419 VAL A N 1
ATOM 3198 C CA . VAL A 1 419 ? -21.904 5.281 13.529 1.00 96.31 419 VAL A CA 1
ATOM 3199 C C . VAL A 1 419 ? -22.973 5.771 14.504 1.00 96.31 419 VAL A C 1
ATOM 3201 O O . VAL A 1 419 ? -23.126 6.966 14.762 1.00 96.31 419 VAL A O 1
ATOM 3204 N N . ASN A 1 420 ? -23.725 4.832 15.076 1.00 96.38 420 ASN A N 1
ATOM 3205 C CA . ASN A 1 420 ? -24.591 5.073 16.228 1.00 96.38 420 ASN A CA 1
ATOM 3206 C C . ASN A 1 420 ? -24.222 4.124 17.372 1.00 96.38 420 ASN A C 1
ATOM 3208 O O . ASN A 1 420 ? -23.513 3.146 17.160 1.00 96.38 420 ASN A O 1
ATOM 3212 N N . SER A 1 421 ? -24.719 4.400 18.578 1.00 96.31 421 SER A N 1
ATOM 3213 C CA . SER A 1 421 ? -24.369 3.631 19.777 1.00 96.31 421 SER A CA 1
ATOM 3214 C C . SER A 1 421 ? -24.725 2.146 19.674 1.00 96.31 421 SER A C 1
ATOM 3216 O O . SER A 1 421 ? -23.954 1.307 20.122 1.00 96.31 421 SER A O 1
ATOM 3218 N N . THR A 1 422 ? -25.855 1.796 19.048 1.00 97.00 422 THR A N 1
ATOM 3219 C CA . THR A 1 422 ? -26.246 0.392 18.849 1.00 97.00 422 THR A CA 1
ATOM 3220 C C . THR A 1 422 ? -25.263 -0.338 17.941 1.00 97.00 422 THR A C 1
ATOM 3222 O O . THR A 1 422 ? -24.819 -1.434 18.281 1.00 97.00 422 THR A O 1
ATOM 3225 N N . PHE A 1 423 ? -24.901 0.274 16.812 1.00 96.81 423 PHE A N 1
ATOM 3226 C CA . PHE A 1 423 ? -23.899 -0.280 15.909 1.00 96.81 423 PHE A CA 1
ATOM 3227 C C . PHE A 1 423 ? -22.530 -0.362 16.589 1.00 96.81 423 PHE A C 1
ATOM 3229 O O . PHE A 1 423 ? -21.888 -1.399 16.492 1.00 96.81 423 PHE A O 1
ATOM 3236 N N . ALA A 1 424 ? -22.131 0.660 17.352 1.00 97.94 424 ALA A N 1
ATOM 3237 C CA . ALA A 1 424 ? -20.872 0.661 18.091 1.00 97.94 424 ALA A CA 1
ATOM 3238 C C . ALA A 1 424 ? -20.781 -0.493 19.092 1.00 97.94 424 ALA A C 1
ATOM 3240 O O . ALA A 1 424 ? -19.826 -1.262 19.052 1.00 97.94 424 ALA A O 1
ATOM 3241 N N . THR A 1 425 ? -21.795 -0.683 19.942 1.00 98.06 425 THR A N 1
ATOM 3242 C CA . THR A 1 425 ? -21.809 -1.814 20.880 1.00 98.06 425 THR A CA 1
ATOM 3243 C C . THR A 1 425 ? -21.699 -3.150 20.150 1.00 98.06 425 THR A C 1
ATOM 3245 O O . THR A 1 425 ? -20.923 -3.996 20.584 1.00 98.06 425 THR A O 1
ATOM 3248 N N . GLN A 1 426 ? -22.433 -3.348 19.048 1.00 98.38 426 GLN A N 1
ATOM 3249 C CA . GLN A 1 426 ? -22.352 -4.594 18.281 1.00 98.38 426 GLN A CA 1
ATOM 3250 C C . GLN A 1 426 ? -20.959 -4.798 17.670 1.00 98.38 426 GLN A C 1
ATOM 3252 O O . GLN A 1 426 ? -20.398 -5.879 17.805 1.00 98.38 426 GLN A O 1
ATOM 3257 N N . ALA A 1 427 ? -20.383 -3.747 17.088 1.00 98.19 427 ALA A N 1
ATOM 3258 C CA . ALA A 1 427 ? -19.060 -3.758 16.477 1.00 98.19 427 ALA A CA 1
ATOM 3259 C C . ALA A 1 427 ? -17.966 -4.175 17.478 1.00 98.19 427 ALA A C 1
ATOM 3261 O O . ALA A 1 427 ? -17.151 -5.057 17.205 1.00 98.19 427 ALA A O 1
ATOM 3262 N N . TYR A 1 428 ? -17.996 -3.629 18.699 1.00 98.69 428 TYR A N 1
ATOM 3263 C CA . TYR A 1 428 ? -17.095 -4.088 19.757 1.00 98.69 428 TYR A CA 1
ATOM 3264 C C . TYR A 1 428 ? -17.339 -5.550 20.145 1.00 98.69 428 TYR A C 1
ATOM 3266 O O . TYR A 1 428 ? -16.381 -6.298 20.327 1.00 98.69 428 TYR A O 1
ATOM 3274 N N . GLN A 1 429 ? -18.599 -5.977 20.282 1.00 98.69 429 GLN A N 1
ATOM 3275 C CA . GLN A 1 429 ? -18.917 -7.361 20.656 1.00 98.69 429 GLN A CA 1
ATOM 3276 C C . GLN A 1 429 ? -18.446 -8.370 19.606 1.00 98.69 429 GLN A C 1
ATOM 3278 O O . GLN A 1 429 ? -17.938 -9.425 19.979 1.00 98.69 429 GLN A O 1
ATOM 3283 N N . ASP A 1 430 ? -18.560 -8.050 18.320 1.00 98.69 430 ASP A N 1
ATOM 3284 C CA . ASP A 1 430 ? -18.096 -8.918 17.236 1.00 98.69 430 ASP A CA 1
ATOM 3285 C C . ASP A 1 430 ? -16.569 -9.108 17.296 1.00 98.69 430 ASP A C 1
ATOM 3287 O O . ASP A 1 430 ? -16.095 -10.250 17.327 1.00 98.69 430 ASP A O 1
ATOM 3291 N N . ALA A 1 431 ? -15.805 -8.024 17.476 1.00 98.69 431 ALA A N 1
ATOM 3292 C CA . ALA A 1 431 ? -14.352 -8.092 17.656 1.00 98.69 431 ALA A CA 1
ATOM 3293 C C . ALA A 1 431 ? -13.943 -8.882 18.921 1.00 98.69 431 ALA A C 1
ATOM 3295 O O . ALA A 1 431 ? -13.046 -9.728 18.877 1.00 98.69 431 ALA A O 1
ATOM 3296 N N . ILE A 1 432 ? -14.628 -8.664 20.053 1.00 98.88 432 ILE A N 1
ATOM 3297 C CA . ILE A 1 432 ? -14.415 -9.420 21.305 1.00 98.88 432 ILE A CA 1
ATOM 3298 C C . ILE A 1 432 ? -14.679 -10.916 21.072 1.00 98.88 432 ILE A C 1
ATOM 3300 O O . ILE A 1 432 ? -13.887 -11.760 21.499 1.00 98.88 432 ILE A O 1
ATOM 3304 N N . ASN A 1 433 ? -15.780 -11.262 20.401 1.00 98.75 433 ASN A N 1
ATOM 3305 C CA . ASN A 1 433 ? -16.148 -12.649 20.118 1.00 98.75 433 ASN A CA 1
ATOM 3306 C C . ASN A 1 433 ? -15.109 -13.336 19.231 1.00 98.75 433 ASN A C 1
ATOM 3308 O O . ASN A 1 433 ? -14.745 -14.486 19.500 1.00 98.75 433 ASN A O 1
ATOM 3312 N N . TYR A 1 434 ? -14.595 -12.638 18.219 1.00 98.69 434 TYR A N 1
ATOM 3313 C CA . TYR A 1 434 ? -13.519 -13.143 17.373 1.00 98.69 434 TYR A CA 1
ATOM 3314 C C . TYR A 1 434 ? -12.255 -13.442 18.187 1.00 98.69 434 TYR A C 1
ATOM 3316 O O . TYR A 1 434 ? -11.757 -14.571 18.147 1.00 98.69 434 TYR A O 1
ATOM 3324 N N . ILE A 1 435 ? -11.788 -12.480 18.991 1.00 98.75 435 ILE A N 1
ATOM 3325 C CA . ILE A 1 435 ? -10.593 -12.642 19.834 1.00 98.75 435 ILE A CA 1
ATOM 3326 C C . ILE A 1 435 ? -10.767 -13.809 20.811 1.00 98.75 435 ILE A C 1
ATOM 3328 O O . ILE A 1 435 ? -9.880 -14.653 20.926 1.00 98.75 435 ILE A O 1
ATOM 3332 N N . ASN A 1 436 ? -11.920 -13.915 21.474 1.00 98.62 436 ASN A N 1
ATOM 3333 C CA . ASN A 1 436 ? -12.203 -15.015 22.400 1.00 98.62 436 ASN A CA 1
ATOM 3334 C C . ASN A 1 436 ? -12.240 -16.385 21.705 1.00 98.62 436 ASN A C 1
ATOM 3336 O O . ASN A 1 436 ? -11.905 -17.396 22.322 1.00 98.62 436 ASN A O 1
ATOM 3340 N N . THR A 1 437 ? -12.658 -16.431 20.439 1.00 98.38 437 THR A N 1
ATOM 3341 C CA . THR A 1 437 ? -12.784 -17.679 19.674 1.00 98.38 437 THR A CA 1
ATOM 3342 C C . THR A 1 437 ? -11.441 -18.142 19.112 1.00 98.38 437 THR A C 1
ATOM 3344 O O . THR A 1 437 ? -11.124 -19.330 19.187 1.00 98.38 437 THR A O 1
ATOM 3347 N N . TYR A 1 438 ? -10.649 -17.225 18.552 1.00 98.19 438 TYR A N 1
ATOM 3348 C CA . TYR A 1 438 ? -9.447 -17.557 17.775 1.00 98.19 438 TYR A CA 1
ATOM 3349 C C . TYR A 1 438 ? -8.129 -17.139 18.437 1.00 98.19 438 TYR A C 1
ATOM 3351 O O . TYR A 1 438 ? -7.055 -17.468 17.926 1.00 98.19 438 TYR A O 1
ATOM 3359 N N . GLY A 1 439 ? -8.185 -16.434 19.569 1.00 97.81 439 GLY A N 1
ATOM 3360 C CA . GLY A 1 439 ? -7.020 -16.051 20.369 1.00 97.81 439 GLY A CA 1
ATOM 3361 C C . GLY A 1 439 ? -6.098 -15.020 19.714 1.00 97.81 439 GLY A C 1
ATOM 3362 O O . GLY A 1 439 ? -4.961 -14.875 20.151 1.00 97.81 439 GLY A O 1
ATOM 3363 N N . ASN A 1 440 ? -6.554 -14.335 18.665 1.00 97.50 440 ASN A N 1
ATOM 3364 C CA . ASN A 1 440 ? -5.807 -13.294 17.965 1.00 97.50 440 ASN A CA 1
ATOM 3365 C C . ASN A 1 440 ? -6.731 -12.133 17.578 1.00 97.50 440 ASN A C 1
ATOM 3367 O O . ASN A 1 440 ? -7.945 -12.310 17.492 1.00 97.50 440 ASN A O 1
ATOM 3371 N N . ALA A 1 441 ? -6.141 -10.966 17.331 1.00 97.69 441 ALA A N 1
ATOM 3372 C CA . ALA A 1 441 ? -6.831 -9.738 16.942 1.00 97.69 441 ALA A CA 1
ATOM 3373 C C . ALA A 1 441 ? -6.647 -9.392 15.449 1.00 97.69 441 ALA A C 1
ATOM 3375 O O . ALA A 1 441 ? -6.896 -8.260 15.049 1.00 97.69 441 ALA A O 1
ATOM 3376 N N . VAL A 1 442 ? -6.217 -10.346 14.612 1.00 96.19 442 VAL A N 1
ATOM 3377 C CA . VAL A 1 442 ? -6.094 -10.144 13.159 1.00 96.19 442 VAL A CA 1
ATOM 3378 C C . VAL A 1 442 ? -7.480 -10.286 12.527 1.00 96.19 442 VAL A C 1
ATOM 3380 O O . VAL A 1 442 ? -7.887 -11.384 12.140 1.00 96.19 442 VAL A O 1
ATOM 3383 N N . VAL A 1 443 ? -8.210 -9.171 12.460 1.00 96.50 443 VAL A N 1
ATOM 3384 C CA . VAL A 1 443 ? -9.540 -9.076 11.843 1.00 96.50 443 VAL A CA 1
ATOM 3385 C C . VAL A 1 443 ? -9.449 -8.214 10.588 1.00 96.50 443 VAL A C 1
ATOM 3387 O O . VAL A 1 443 ? -9.531 -6.992 10.665 1.00 96.50 443 VAL A O 1
ATOM 3390 N N . GLY A 1 444 ? -9.244 -8.863 9.445 1.00 93.94 444 GLY A N 1
ATOM 3391 C CA . GLY A 1 444 ? -9.231 -8.214 8.135 1.00 93.94 444 GLY A CA 1
ATOM 3392 C C . GLY A 1 444 ? -10.478 -8.508 7.305 1.00 93.94 444 GLY A C 1
ATOM 3393 O O . GLY A 1 444 ? -11.414 -9.178 7.749 1.00 93.94 444 GLY A O 1
ATOM 3394 N N . GLU A 1 445 ? -10.469 -7.987 6.092 1.00 92.62 445 GLU A N 1
ATOM 3395 C CA . GLU A 1 445 ? -11.461 -8.103 5.020 1.00 92.62 445 GLU A CA 1
ATOM 3396 C C . GLU A 1 445 ? -11.001 -9.035 3.884 1.00 92.62 445 GLU A C 1
ATOM 3398 O O . GLU A 1 445 ? -11.610 -9.104 2.826 1.00 92.62 445 GLU A O 1
ATOM 3403 N N . GLY A 1 446 ? -9.902 -9.761 4.068 1.00 92.25 446 GLY A N 1
ATOM 3404 C CA . GLY A 1 446 ? -9.346 -10.631 3.042 1.00 92.25 446 GLY A CA 1
ATOM 3405 C C . GLY A 1 446 ? -10.087 -11.960 2.842 1.00 92.25 446 GLY A C 1
ATOM 3406 O O . GLY A 1 446 ? -11.017 -12.327 3.572 1.00 92.25 446 GLY A O 1
ATOM 3407 N N . PRO A 1 447 ? -9.638 -12.752 1.851 1.00 91.81 447 PRO A N 1
ATOM 3408 C CA . PRO A 1 447 ? -10.253 -14.029 1.496 1.00 91.81 447 PRO A C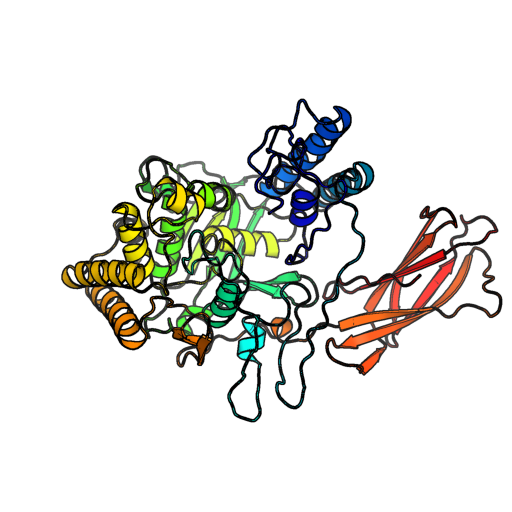A 1
ATOM 3409 C C . PRO A 1 447 ? -10.073 -15.141 2.533 1.00 91.81 447 PRO A C 1
ATOM 3411 O O . PRO A 1 447 ? -10.726 -16.187 2.431 1.00 91.81 447 PRO A O 1
ATOM 3414 N N . PHE A 1 448 ? -9.193 -14.957 3.516 1.00 94.38 448 PHE A N 1
ATOM 3415 C CA . PHE A 1 448 ? -8.943 -15.907 4.590 1.00 94.38 448 PHE A CA 1
ATOM 3416 C C . PHE A 1 448 ? -8.927 -15.215 5.954 1.00 94.38 448 PHE A C 1
ATOM 3418 O O . PHE A 1 448 ? -8.608 -14.044 6.081 1.00 94.38 448 PHE A O 1
ATOM 3425 N N . MET A 1 449 ? -9.233 -15.978 6.997 1.00 95.62 449 MET A N 1
ATOM 3426 C CA . MET A 1 449 ? -9.164 -15.554 8.393 1.00 95.62 449 MET A CA 1
ATOM 3427 C C . MET A 1 449 ? -8.142 -16.401 9.156 1.00 95.62 449 MET A C 1
ATOM 3429 O O . MET A 1 449 ? -8.010 -17.607 8.905 1.00 95.62 449 MET A O 1
ATOM 3433 N N . LEU A 1 450 ? -7.435 -15.789 10.107 1.00 96.19 450 LEU A N 1
ATOM 3434 C CA . LEU A 1 450 ? -6.471 -16.471 10.968 1.00 96.19 450 LEU A CA 1
ATOM 3435 C C . LEU A 1 450 ? -7.194 -17.138 12.148 1.00 96.19 450 LEU A C 1
ATOM 3437 O O . LEU A 1 450 ? -7.613 -16.473 13.089 1.00 96.19 450 LEU A O 1
ATOM 3441 N N . VAL A 1 451 ? -7.307 -18.469 12.133 1.00 97.50 451 VAL A N 1
ATOM 3442 C CA . VAL A 1 451 ? -8.042 -19.215 13.182 1.00 97.50 451 VAL A CA 1
ATOM 3443 C C . VAL A 1 451 ? -7.148 -19.874 14.222 1.00 97.50 451 VAL A C 1
ATOM 3445 O O . VAL A 1 451 ? -7.634 -20.384 15.227 1.00 97.50 451 VAL A O 1
ATOM 3448 N N . SER A 1 452 ? -5.843 -19.948 13.964 1.00 95.31 452 SER A N 1
ATOM 3449 C CA . SER A 1 452 ? -4.872 -20.463 14.924 1.00 95.31 452 SER A CA 1
ATOM 3450 C C . SER A 1 452 ? -3.467 -20.020 14.542 1.00 95.31 452 SER A C 1
ATOM 3452 O O . SER A 1 452 ? -3.083 -20.107 13.374 1.00 95.31 452 SER A O 1
ATOM 3454 N N . TYR A 1 453 ? -2.694 -19.592 15.534 1.00 92.31 453 TYR A N 1
ATOM 3455 C CA . TYR A 1 453 ? -1.317 -19.153 15.365 1.00 92.31 453 TYR A CA 1
ATOM 3456 C C . TYR A 1 453 ? -0.457 -19.749 16.481 1.00 92.31 453 TYR A C 1
ATOM 3458 O O . TYR A 1 453 ? -0.714 -19.522 17.662 1.00 92.31 453 TYR A O 1
ATOM 3466 N N . GLN A 1 454 ? 0.524 -20.572 16.114 1.00 89.81 454 GLN A N 1
ATOM 3467 C CA . GLN A 1 454 ? 1.441 -21.236 17.042 1.00 89.81 454 GLN A CA 1
ATOM 3468 C C . GLN A 1 454 ? 2.863 -21.184 16.477 1.00 89.81 454 GLN A C 1
ATOM 3470 O O . GLN A 1 454 ? 3.349 -22.186 15.950 1.00 89.81 454 GLN A O 1
ATOM 3475 N N . PRO A 1 455 ? 3.555 -20.037 16.534 1.00 83.50 455 PRO A N 1
ATOM 3476 C CA . PRO A 1 455 ? 4.927 -19.935 16.057 1.00 83.50 455 PRO A CA 1
ATOM 3477 C C . PRO A 1 455 ? 5.871 -20.762 16.956 1.00 83.50 455 PRO A C 1
ATOM 3479 O O . PRO A 1 455 ? 5.654 -20.845 18.166 1.00 83.50 455 PRO A O 1
ATOM 3482 N N . PRO A 1 456 ? 6.918 -21.405 16.405 1.00 84.25 456 PRO A N 1
ATOM 3483 C CA . PRO A 1 456 ? 7.301 -21.453 14.991 1.00 84.25 456 PRO A CA 1
ATOM 3484 C C . PRO A 1 456 ? 6.599 -22.573 14.194 1.00 84.25 456 PRO A C 1
ATOM 3486 O O . PRO A 1 456 ? 7.034 -22.897 13.093 1.00 84.25 456 PRO A O 1
ATOM 3489 N N . GLN A 1 457 ? 5.579 -23.224 14.759 1.00 86.62 457 GLN A N 1
ATOM 3490 C CA . GLN A 1 457 ? 4.974 -24.438 14.207 1.00 86.62 457 GLN A CA 1
ATOM 3491 C C . GLN A 1 457 ? 4.085 -24.146 12.998 1.00 86.62 457 GLN A C 1
ATOM 3493 O O . GLN A 1 457 ? 4.299 -24.735 11.940 1.00 86.62 457 GLN A O 1
ATOM 3498 N N . TYR A 1 458 ? 3.081 -23.274 13.141 1.00 89.06 458 TYR A N 1
ATOM 3499 C CA . TYR A 1 458 ? 2.152 -22.973 12.051 1.00 89.06 458 TYR A CA 1
ATOM 3500 C C . TYR A 1 458 ? 1.339 -21.686 12.265 1.00 89.06 458 TYR A C 1
ATOM 3502 O O . TYR A 1 458 ? 1.089 -21.256 13.391 1.00 89.06 458 TYR A O 1
ATOM 3510 N N . ALA A 1 459 ? 0.844 -21.145 11.151 1.00 91.44 459 ALA A N 1
ATOM 3511 C CA . ALA A 1 459 ? -0.324 -20.274 11.078 1.00 91.44 459 ALA A CA 1
ATOM 3512 C C . ALA A 1 459 ? -1.401 -21.009 10.268 1.00 91.44 459 ALA A C 1
ATOM 3514 O O . ALA A 1 459 ? -1.103 -21.588 9.221 1.00 91.44 459 ALA A O 1
ATOM 3515 N N . LYS A 1 460 ? -2.640 -21.040 10.761 1.00 94.62 460 LYS A N 1
ATOM 3516 C CA . LYS A 1 460 ? -3.761 -21.701 10.088 1.00 94.62 460 LYS A CA 1
ATOM 3517 C C . LYS A 1 460 ? -4.755 -20.658 9.605 1.00 94.62 460 LYS A C 1
ATOM 3519 O O . LYS A 1 460 ? -5.470 -20.057 10.405 1.00 94.62 460 LYS A O 1
ATOM 3524 N N . LEU A 1 461 ? -4.822 -20.524 8.288 1.00 94.62 461 LEU A N 1
ATOM 3525 C CA . LEU A 1 461 ? -5.796 -19.705 7.585 1.00 94.62 461 LEU A CA 1
ATOM 3526 C C . LEU A 1 461 ? -6.942 -20.587 7.079 1.00 94.62 461 LEU A C 1
ATOM 3528 O O . LEU A 1 461 ? -6.709 -21.684 6.562 1.00 94.62 461 LEU A O 1
ATOM 3532 N N . VAL A 1 462 ? -8.180 -20.125 7.229 1.00 95.50 462 VAL A N 1
ATOM 3533 C CA . VAL A 1 462 ? -9.364 -20.746 6.609 1.00 95.50 462 VAL A CA 1
ATOM 3534 C C . VAL A 1 462 ? -10.103 -19.705 5.791 1.00 95.50 462 VAL A C 1
ATOM 3536 O O . VAL A 1 462 ? -10.002 -18.520 6.081 1.00 95.50 462 VAL A O 1
ATOM 3539 N N . ARG A 1 463 ? -10.821 -20.140 4.756 1.00 93.81 463 ARG A N 1
ATOM 3540 C CA . ARG A 1 463 ? -11.577 -19.240 3.883 1.00 93.81 463 ARG A CA 1
ATOM 3541 C C . ARG A 1 463 ? -12.518 -18.362 4.716 1.00 93.81 463 ARG A C 1
ATOM 3543 O O . ARG A 1 463 ? -13.292 -18.902 5.506 1.00 93.81 463 ARG A O 1
ATOM 3550 N N . ASN A 1 464 ? -12.463 -17.052 4.499 1.00 94.75 464 ASN A N 1
ATOM 3551 C CA . ASN A 1 464 ? -13.433 -16.107 5.035 1.00 94.75 464 ASN A CA 1
ATOM 3552 C C . ASN A 1 464 ? -14.808 -16.443 4.422 1.00 94.75 464 ASN A C 1
ATOM 3554 O O . ASN A 1 464 ? -14.949 -16.396 3.196 1.00 94.75 464 ASN A O 1
ATOM 3558 N N . PRO A 1 465 ? -15.817 -16.826 5.225 1.00 95.00 465 PRO A N 1
ATOM 3559 C CA . PRO A 1 465 ? -17.128 -17.206 4.704 1.00 95.00 465 PRO A CA 1
ATOM 3560 C C . PRO A 1 465 ? -17.916 -16.025 4.120 1.00 95.00 465 PRO A C 1
ATOM 3562 O O . PRO A 1 465 ? -18.910 -16.258 3.432 1.00 95.00 465 PRO A O 1
ATOM 3565 N N . TYR A 1 466 ? -17.504 -14.786 4.394 1.00 95.69 466 TYR A N 1
ATOM 3566 C CA . TYR A 1 466 ? -18.179 -13.578 3.926 1.00 95.69 466 TYR A CA 1
ATOM 3567 C C . TYR A 1 466 ? -17.588 -13.000 2.636 1.00 95.69 466 TYR A C 1
ATOM 3569 O O . TYR A 1 466 ? -18.270 -12.230 1.964 1.00 95.69 466 TYR A O 1
ATOM 3577 N N . PHE A 1 467 ? -16.372 -13.413 2.271 1.00 93.44 467 PHE A N 1
ATOM 3578 C CA . PHE A 1 467 ? -15.648 -12.868 1.130 1.00 93.44 467 PHE A CA 1
ATOM 3579 C C . PHE A 1 467 ? -16.281 -13.282 -0.199 1.00 93.44 467 PHE A C 1
ATOM 3581 O O . PHE A 1 467 ? -16.248 -14.456 -0.587 1.00 93.44 467 PHE A O 1
ATOM 3588 N N . ASN A 1 468 ? -16.816 -12.307 -0.931 1.00 92.94 468 ASN A N 1
ATOM 3589 C CA . ASN A 1 468 ? -17.382 -12.500 -2.265 1.00 92.94 468 ASN A CA 1
ATOM 3590 C C . ASN A 1 468 ? -17.036 -11.347 -3.227 1.00 92.94 468 ASN A C 1
ATOM 3592 O O . ASN A 1 468 ? -17.736 -11.114 -4.218 1.00 92.94 468 ASN A O 1
ATOM 3596 N N . VAL A 1 469 ? -15.956 -10.615 -2.945 1.00 90.75 469 VAL A N 1
ATOM 3597 C CA . VAL A 1 469 ? -15.481 -9.519 -3.794 1.00 90.75 469 VAL A CA 1
ATOM 3598 C C . VAL A 1 469 ? -14.970 -10.074 -5.121 1.00 90.75 469 VAL A C 1
ATOM 3600 O O . VAL A 1 469 ? -14.158 -10.999 -5.173 1.00 90.75 469 VAL A O 1
ATOM 3603 N N . SER A 1 470 ? -15.445 -9.492 -6.222 1.00 86.94 470 SER A N 1
ATOM 3604 C CA . SER A 1 470 ? -14.917 -9.799 -7.551 1.00 86.94 470 SER A CA 1
ATOM 3605 C C . SER A 1 470 ? -13.573 -9.107 -7.751 1.00 86.94 470 SER A C 1
ATOM 3607 O O . SER A 1 470 ? -13.473 -7.891 -7.604 1.00 86.94 470 SER A O 1
ATOM 3609 N N . VAL A 1 471 ? -12.554 -9.876 -8.130 1.00 85.19 471 VAL A N 1
ATOM 3610 C CA . VAL A 1 471 ? -11.224 -9.345 -8.446 1.00 85.19 471 VAL A CA 1
ATOM 3611 C C . VAL A 1 471 ? -11.064 -9.117 -9.955 1.00 85.19 471 VAL A C 1
ATOM 3613 O O . VAL A 1 471 ? -11.583 -9.914 -10.745 1.00 85.19 471 VAL A O 1
ATOM 3616 N N . PRO A 1 472 ? -10.356 -8.056 -10.389 1.00 89.38 472 PRO A N 1
ATOM 3617 C CA . PRO A 1 472 ? -10.043 -7.842 -11.798 1.00 89.38 472 PRO A CA 1
ATOM 3618 C C . PRO A 1 472 ? -9.364 -9.067 -12.418 1.00 89.38 472 PRO A C 1
ATOM 3620 O O . PRO A 1 472 ? -8.377 -9.576 -11.889 1.00 89.38 472 PRO A O 1
ATOM 3623 N N . SER A 1 473 ? -9.855 -9.528 -13.572 1.00 88.75 473 SER A N 1
ATOM 3624 C CA . SER A 1 473 ? -9.345 -10.754 -14.204 1.00 88.75 473 SER A CA 1
ATOM 3625 C C . SER A 1 473 ? -7.861 -10.672 -14.553 1.00 88.75 473 SER A C 1
ATOM 3627 O O . SER A 1 473 ? -7.181 -11.689 -14.521 1.00 88.75 473 SER A O 1
ATOM 3629 N N . VAL A 1 474 ? -7.350 -9.473 -14.848 1.00 86.56 474 VAL A N 1
ATOM 3630 C CA . VAL A 1 474 ? -5.928 -9.231 -15.139 1.00 86.56 474 VAL A CA 1
ATOM 3631 C C . VAL A 1 474 ? -5.010 -9.611 -13.969 1.00 86.56 474 VAL A C 1
ATOM 3633 O O . VAL A 1 474 ? -3.895 -10.061 -14.198 1.00 86.56 474 VAL A O 1
ATOM 3636 N N . LEU A 1 475 ? -5.498 -9.529 -12.724 1.00 87.31 475 LEU A N 1
ATOM 3637 C CA . LEU A 1 475 ? -4.755 -9.942 -11.527 1.00 87.31 475 LEU A CA 1
ATOM 3638 C C . LEU A 1 475 ? -4.728 -11.463 -11.335 1.00 87.31 475 LEU A C 1
ATOM 3640 O O . LEU A 1 475 ? -3.961 -11.968 -10.522 1.00 87.31 475 LEU A O 1
ATOM 3644 N N . ALA A 1 476 ? -5.561 -12.191 -12.083 1.00 84.19 476 ALA A N 1
ATOM 3645 C CA . ALA A 1 476 ? -5.656 -13.645 -12.051 1.00 84.19 476 ALA A CA 1
ATOM 3646 C C . ALA A 1 476 ? -4.979 -14.333 -13.249 1.00 84.19 476 ALA A C 1
ATOM 3648 O O . ALA A 1 476 ? -5.057 -15.558 -13.381 1.00 84.19 476 ALA A O 1
ATOM 3649 N N . VAL A 1 477 ? -4.338 -13.567 -14.136 1.00 82.06 477 VAL A N 1
ATOM 3650 C CA . VAL A 1 477 ? -3.658 -14.092 -15.324 1.00 82.06 477 VAL A CA 1
ATOM 3651 C C . VAL A 1 477 ? -2.164 -14.249 -15.027 1.00 82.06 477 VAL A C 1
ATOM 3653 O O . VAL A 1 477 ? -1.521 -13.270 -14.648 1.00 82.06 477 VAL A O 1
ATOM 3656 N N . PRO A 1 478 ? -1.586 -15.452 -15.213 1.00 81.56 478 PRO A N 1
ATOM 3657 C CA . PRO A 1 478 ? -0.144 -15.629 -15.130 1.00 81.56 478 PRO A CA 1
ATOM 3658 C C . PRO A 1 478 ? 0.571 -14.768 -16.181 1.00 81.56 478 PRO A C 1
ATOM 3660 O O . PRO A 1 478 ? 0.115 -14.704 -17.329 1.00 81.56 478 PRO A O 1
ATOM 3663 N N . PRO A 1 479 ? 1.692 -14.129 -15.829 1.00 81.62 479 PRO A N 1
ATOM 3664 C CA . PRO A 1 479 ? 2.414 -13.284 -16.763 1.00 81.62 479 PRO A CA 1
ATOM 3665 C C . PRO A 1 479 ? 3.071 -14.093 -17.896 1.00 81.62 479 PRO A C 1
ATOM 3667 O O . PRO A 1 479 ? 3.250 -15.305 -17.801 1.00 81.62 479 PRO A O 1
ATOM 3670 N N . ILE A 1 480 ? 3.435 -13.420 -18.991 1.00 82.06 480 ILE A N 1
ATOM 3671 C CA . ILE A 1 480 ? 4.072 -14.019 -20.177 1.00 82.06 480 ILE A CA 1
ATOM 3672 C C . ILE A 1 480 ? 5.512 -13.521 -20.305 1.00 82.06 480 ILE A C 1
ATOM 3674 O O . ILE A 1 480 ? 5.746 -12.332 -20.469 1.00 82.06 480 ILE A O 1
ATOM 3678 N N . ILE A 1 481 ? 6.489 -14.418 -20.300 1.00 81.38 481 ILE A N 1
ATOM 3679 C CA . ILE A 1 481 ? 7.882 -14.071 -20.593 1.00 81.38 481 ILE A CA 1
ATOM 3680 C C . ILE A 1 481 ? 8.066 -14.055 -22.109 1.00 81.38 481 ILE A C 1
ATOM 3682 O O . ILE A 1 481 ? 7.827 -15.069 -22.775 1.00 81.38 481 ILE A O 1
ATOM 3686 N N . TYR A 1 482 ? 8.515 -12.925 -22.655 1.00 85.94 482 TYR A N 1
ATOM 3687 C CA . TYR A 1 482 ? 8.836 -12.821 -24.075 1.00 85.94 482 TYR A CA 1
ATOM 3688 C C . TYR A 1 482 ? 10.281 -13.222 -24.358 1.00 85.94 482 TYR A C 1
ATOM 3690 O O . TYR A 1 482 ? 11.208 -12.862 -23.634 1.00 85.94 482 TYR A O 1
ATOM 3698 N N . SER A 1 483 ? 10.476 -13.947 -25.454 1.00 87.12 483 SER A N 1
ATOM 3699 C CA . SER A 1 483 ? 11.787 -14.254 -26.010 1.00 87.12 483 SER A CA 1
ATOM 3700 C C . SER A 1 483 ? 11.836 -13.875 -27.483 1.00 87.12 483 SER A C 1
ATOM 3702 O O . SER A 1 483 ? 10.848 -13.962 -28.216 1.00 87.12 483 SER A O 1
ATOM 3704 N N . VAL A 1 484 ? 13.008 -13.423 -27.922 1.00 90.06 484 VAL A N 1
ATOM 3705 C CA . VAL A 1 484 ? 13.243 -12.993 -29.298 1.00 90.06 484 VAL A CA 1
ATOM 3706 C C . VAL A 1 484 ? 14.188 -13.976 -29.960 1.00 90.06 484 VAL A C 1
ATOM 3708 O O . VAL A 1 484 ? 15.301 -14.189 -29.484 1.00 90.06 484 VAL A O 1
ATOM 3711 N N . HIS A 1 485 ? 13.762 -14.559 -31.076 1.00 90.94 485 HIS A N 1
ATOM 3712 C CA . HIS A 1 485 ? 14.630 -15.366 -31.920 1.00 90.94 485 HIS A CA 1
ATOM 3713 C C . HIS A 1 485 ? 14.978 -14.575 -33.179 1.00 90.94 485 HIS A C 1
ATOM 3715 O O . HIS A 1 485 ? 14.109 -14.297 -34.004 1.00 90.94 485 HIS A O 1
ATOM 3721 N N . LEU A 1 486 ? 16.248 -14.197 -33.316 1.00 91.56 486 LEU A N 1
ATOM 3722 C CA . LEU A 1 486 ? 16.756 -13.490 -34.486 1.00 91.56 486 LEU A CA 1
ATOM 3723 C C . LEU A 1 486 ? 17.359 -14.475 -35.490 1.00 91.56 486 LEU A C 1
ATOM 3725 O O . LEU A 1 486 ? 18.231 -15.272 -35.146 1.00 91.56 486 LEU A O 1
ATOM 3729 N N . ASN A 1 487 ? 16.947 -14.376 -36.750 1.00 90.62 487 ASN A N 1
ATOM 3730 C CA . ASN A 1 487 ? 17.518 -15.158 -37.837 1.00 90.62 487 ASN A CA 1
ATOM 3731 C C . ASN A 1 487 ? 18.769 -14.449 -38.368 1.00 90.62 487 ASN A C 1
ATOM 3733 O O . ASN A 1 487 ? 18.676 -13.485 -39.135 1.00 90.62 487 ASN A O 1
ATOM 3737 N N . LEU A 1 488 ? 19.947 -14.930 -37.966 1.00 86.25 488 LEU A N 1
ATOM 3738 C CA . LEU A 1 488 ? 21.222 -14.445 -38.489 1.00 86.25 488 LEU A CA 1
ATOM 3739 C C . LEU A 1 488 ? 21.618 -15.200 -39.770 1.00 86.25 488 LEU A C 1
ATOM 3741 O O . LEU A 1 488 ? 21.429 -16.416 -39.857 1.00 86.25 488 LEU A O 1
ATOM 3745 N N . PRO A 1 489 ? 22.203 -14.517 -40.771 1.00 85.12 489 PRO A N 1
ATOM 3746 C CA . PRO A 1 489 ? 22.788 -15.198 -41.919 1.00 85.12 489 PRO A CA 1
ATOM 3747 C C . PRO A 1 489 ? 23.965 -16.077 -41.480 1.00 85.12 489 PRO A C 1
ATOM 3749 O O . PRO A 1 489 ? 24.620 -15.799 -40.479 1.00 85.12 489 PRO A O 1
ATOM 3752 N N . LEU A 1 490 ? 24.286 -17.104 -42.274 1.00 78.88 490 LEU A N 1
ATOM 3753 C CA . LEU A 1 490 ? 25.263 -18.151 -41.928 1.00 78.88 490 LEU A CA 1
ATOM 3754 C C . LEU A 1 490 ? 26.656 -17.626 -41.517 1.00 78.88 490 LEU A C 1
ATOM 3756 O O . LEU A 1 490 ? 27.370 -18.290 -40.775 1.00 78.88 490 LEU A O 1
ATOM 3760 N N . LEU A 1 491 ? 27.046 -16.451 -42.022 1.00 83.38 491 LEU A N 1
ATOM 3761 C CA . LEU A 1 491 ? 28.330 -15.802 -41.731 1.00 83.38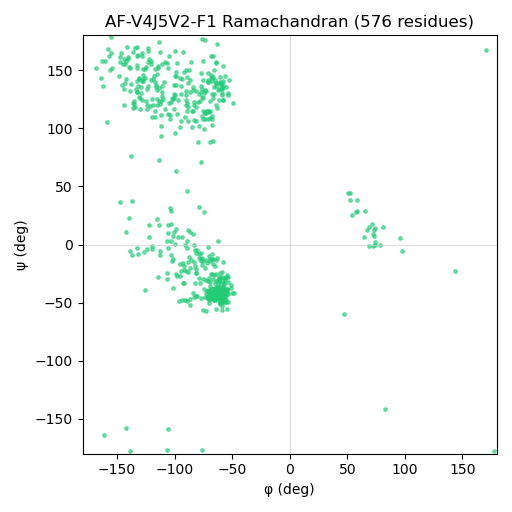 491 LEU A CA 1
ATOM 3762 C C . LEU A 1 491 ? 28.203 -14.590 -40.793 1.00 83.38 491 LEU A C 1
ATOM 3764 O O . LEU A 1 491 ? 29.185 -13.888 -40.580 1.00 83.38 491 LEU A O 1
ATOM 3768 N N . GLY A 1 492 ? 27.002 -14.283 -40.294 1.00 79.12 492 GLY A N 1
ATOM 3769 C CA . GLY A 1 492 ? 26.736 -13.104 -39.458 1.00 79.12 492 GLY A CA 1
ATOM 3770 C C . GLY A 1 492 ? 26.931 -11.754 -40.163 1.00 79.12 492 GLY A C 1
ATOM 3771 O O . GLY A 1 492 ? 26.851 -10.710 -39.527 1.00 79.12 492 GLY A O 1
ATOM 3772 N N . MET A 1 493 ? 27.190 -11.748 -41.474 1.00 88.44 493 MET A N 1
ATOM 3773 C CA . MET A 1 493 ? 27.443 -10.534 -42.249 1.00 88.44 493 MET A CA 1
ATOM 3774 C C . MET A 1 493 ? 26.139 -9.969 -42.812 1.00 88.44 493 MET A C 1
ATOM 3776 O O . MET A 1 493 ? 25.473 -10.623 -43.614 1.00 88.44 493 MET A O 1
ATOM 3780 N N . VAL A 1 494 ? 25.812 -8.731 -42.443 1.00 90.75 494 VAL A N 1
ATOM 3781 C CA . VAL A 1 494 ? 24.663 -7.987 -42.974 1.00 90.75 494 VAL A CA 1
ATOM 3782 C C . VAL A 1 494 ? 25.151 -6.613 -43.437 1.00 90.75 494 VAL A C 1
ATOM 3784 O O . VAL A 1 494 ? 25.873 -5.952 -42.688 1.00 90.75 494 VAL A O 1
ATOM 3787 N N . PRO A 1 495 ? 24.816 -6.163 -44.660 1.00 91.94 495 PRO A N 1
ATOM 3788 C CA . PRO A 1 495 ? 25.202 -4.831 -45.108 1.00 91.94 495 PRO A CA 1
ATOM 3789 C C . PRO A 1 495 ? 24.501 -3.753 -44.276 1.00 91.94 495 PRO A C 1
ATOM 3791 O O . PRO A 1 495 ? 23.365 -3.933 -43.839 1.00 91.94 495 PRO A O 1
ATOM 3794 N N . ALA A 1 496 ? 25.144 -2.596 -44.118 1.00 91.12 496 ALA A N 1
ATOM 3795 C CA . ALA A 1 496 ? 24.488 -1.416 -43.565 1.00 91.12 496 ALA A CA 1
ATOM 3796 C C . ALA A 1 496 ? 23.279 -1.031 -44.443 1.00 91.12 496 ALA A C 1
ATOM 3798 O O . ALA A 1 496 ? 23.377 -0.967 -45.670 1.00 91.12 496 ALA A O 1
ATOM 3799 N N . GLY A 1 497 ? 22.120 -0.812 -43.826 1.00 91.56 497 GLY A N 1
ATOM 3800 C CA . GLY A 1 497 ? 20.826 -0.668 -44.500 1.00 91.56 497 GLY A CA 1
ATOM 3801 C C . GLY A 1 497 ? 20.178 -1.984 -44.953 1.00 91.56 497 GLY A C 1
ATOM 3802 O O . GLY A 1 497 ? 19.101 -1.939 -45.542 1.00 91.56 497 GLY A O 1
ATOM 3803 N N . GLY A 1 498 ? 20.818 -3.131 -44.715 1.00 92.94 498 GLY A N 1
ATOM 3804 C CA . GLY A 1 498 ? 20.237 -4.458 -44.909 1.00 92.94 498 GLY A CA 1
ATOM 3805 C C . GLY A 1 498 ? 19.220 -4.802 -43.825 1.00 92.94 498 GLY A C 1
ATOM 3806 O O . GLY A 1 498 ? 19.034 -4.045 -42.874 1.00 92.94 498 GLY A O 1
ATOM 3807 N N . THR A 1 499 ? 18.568 -5.954 -43.958 1.00 93.94 499 THR A N 1
ATOM 3808 C CA . THR A 1 499 ? 17.520 -6.385 -43.030 1.00 93.94 499 THR A CA 1
ATOM 3809 C C . THR A 1 499 ? 17.899 -7.645 -42.264 1.00 93.94 499 THR A C 1
ATOM 3811 O O . THR A 1 499 ? 18.569 -8.542 -42.774 1.00 93.94 499 THR A O 1
ATOM 3814 N N . LEU A 1 500 ? 17.428 -7.705 -41.024 1.00 93.50 500 LEU A N 1
ATOM 3815 C CA . LEU A 1 500 ? 17.426 -8.880 -40.165 1.00 93.50 500 LEU A CA 1
ATOM 3816 C C . LEU A 1 500 ? 15.971 -9.232 -39.867 1.00 93.50 500 LEU A C 1
ATOM 3818 O O . LEU A 1 500 ? 15.156 -8.340 -39.649 1.00 93.50 500 LEU A O 1
ATOM 3822 N N . THR A 1 501 ? 15.633 -10.516 -39.854 1.00 94.94 501 THR A N 1
ATOM 3823 C CA . THR A 1 501 ? 14.276 -10.967 -39.509 1.00 94.94 501 THR A CA 1
ATOM 3824 C C . THR A 1 501 ? 14.314 -11.761 -38.222 1.00 94.94 501 THR A C 1
ATOM 3826 O O . THR A 1 501 ? 15.324 -12.388 -37.905 1.00 94.94 501 THR A O 1
ATOM 3829 N N . GLY A 1 502 ? 13.220 -11.752 -37.479 1.00 95.00 502 GLY A N 1
ATOM 3830 C CA . GLY A 1 502 ? 13.094 -12.570 -36.287 1.00 95.00 502 GLY A CA 1
ATOM 3831 C C . GLY A 1 502 ? 11.647 -12.864 -35.952 1.00 95.00 502 GLY A C 1
ATOM 3832 O O . GLY A 1 502 ? 10.725 -12.420 -36.640 1.00 95.00 502 GLY A O 1
ATOM 3833 N N . THR A 1 503 ? 11.465 -13.626 -34.884 1.00 96.00 503 THR A N 1
ATOM 3834 C CA . THR A 1 503 ? 10.157 -13.991 -34.350 1.00 96.00 503 THR A CA 1
ATOM 3835 C C . THR A 1 503 ? 10.152 -13.786 -32.844 1.00 96.00 503 THR A C 1
ATOM 3837 O O . THR A 1 503 ? 11.090 -14.188 -32.153 1.00 96.00 503 THR A O 1
ATOM 3840 N N . VAL A 1 504 ? 9.093 -13.161 -32.340 1.00 94.44 504 VAL A N 1
ATOM 3841 C CA . VAL A 1 504 ? 8.817 -13.055 -30.911 1.00 94.44 504 VAL A CA 1
ATOM 3842 C C . VAL A 1 504 ? 7.967 -14.234 -30.474 1.00 94.44 504 VAL A C 1
ATOM 3844 O O . VAL A 1 504 ? 6.931 -14.541 -31.072 1.00 94.44 504 VAL A O 1
ATOM 3847 N N . TYR A 1 505 ? 8.393 -14.853 -29.386 1.00 92.31 505 TYR A N 1
ATOM 3848 C CA . TYR A 1 505 ? 7.674 -15.904 -28.702 1.00 92.31 505 TYR A CA 1
ATOM 3849 C C . TYR A 1 505 ? 7.307 -15.459 -27.289 1.00 92.31 505 TYR A C 1
ATOM 3851 O O . TYR A 1 505 ? 8.005 -14.660 -26.676 1.00 92.31 505 TYR A O 1
ATOM 3859 N N . GLY A 1 506 ? 6.211 -15.992 -26.768 1.00 90.19 506 GLY A N 1
ATOM 3860 C CA . GLY A 1 506 ? 5.740 -15.779 -25.407 1.00 90.19 506 GLY A CA 1
ATOM 3861 C C . GLY A 1 506 ? 5.583 -17.116 -24.715 1.00 90.19 506 GLY A C 1
ATOM 3862 O O . GLY A 1 506 ? 5.027 -18.051 -25.299 1.00 90.19 506 GLY A O 1
ATOM 3863 N N . THR A 1 507 ? 6.079 -17.197 -23.487 1.00 87.69 507 THR A N 1
ATOM 3864 C CA . THR A 1 507 ? 5.962 -18.363 -22.612 1.00 87.69 507 THR A CA 1
ATOM 3865 C C . THR A 1 507 ? 5.196 -17.956 -21.366 1.00 87.69 507 THR A C 1
ATOM 3867 O O . THR A 1 507 ? 5.620 -17.046 -20.661 1.00 87.69 507 THR A O 1
ATOM 3870 N N . VAL A 1 508 ? 4.060 -18.602 -21.105 1.00 85.00 508 VAL A N 1
ATOM 3871 C CA . VAL A 1 508 ? 3.281 -18.340 -19.885 1.00 85.00 508 VAL A CA 1
ATOM 3872 C C . VAL A 1 508 ? 4.102 -18.790 -18.681 1.00 85.00 508 VAL A C 1
ATOM 3874 O O . VAL A 1 508 ? 4.602 -19.920 -18.674 1.00 85.00 508 VAL A O 1
ATOM 3877 N N . ASP A 1 509 ? 4.242 -17.925 -17.681 1.00 78.56 509 ASP A N 1
ATOM 3878 C CA . ASP A 1 509 ? 5.067 -18.204 -16.513 1.00 78.56 509 ASP A CA 1
ATOM 3879 C C . ASP A 1 509 ? 4.573 -19.440 -15.746 1.00 78.56 509 ASP A C 1
ATOM 3881 O O . ASP A 1 509 ? 3.380 -19.753 -15.697 1.00 78.56 509 ASP A O 1
ATOM 3885 N N . GLY A 1 510 ? 5.521 -20.197 -15.198 1.00 73.12 510 GLY A N 1
ATOM 3886 C CA . GLY A 1 510 ? 5.273 -21.513 -14.609 1.00 73.12 510 GLY A CA 1
ATOM 3887 C C . GLY A 1 510 ? 5.003 -22.633 -15.626 1.00 73.12 510 GLY A C 1
ATOM 3888 O O . GLY A 1 510 ? 4.677 -23.753 -15.223 1.00 73.12 510 GLY A O 1
ATOM 3889 N N . THR A 1 511 ? 5.148 -22.380 -16.932 1.00 77.56 511 THR A N 1
ATOM 3890 C CA . THR A 1 511 ? 4.972 -23.386 -17.992 1.00 77.56 511 THR A CA 1
ATOM 3891 C C . THR A 1 511 ? 6.161 -23.434 -18.956 1.00 77.56 511 THR A C 1
ATOM 3893 O O . THR A 1 511 ? 6.953 -22.505 -19.040 1.00 77.56 511 THR A O 1
ATOM 3896 N N . ASN A 1 512 ? 6.243 -24.513 -19.744 1.00 82.31 512 ASN A N 1
ATOM 3897 C CA . ASN A 1 512 ? 7.152 -24.620 -20.894 1.00 82.31 512 ASN A CA 1
ATOM 3898 C C . ASN A 1 512 ? 6.402 -24.436 -22.230 1.00 82.31 512 ASN A C 1
ATOM 3900 O O . ASN A 1 512 ? 6.867 -24.903 -23.270 1.00 82.31 512 ASN A O 1
ATOM 3904 N N . GLN A 1 513 ? 5.190 -23.866 -22.203 1.00 85.06 513 GLN A N 1
ATOM 3905 C CA . GLN A 1 513 ? 4.368 -23.686 -23.398 1.00 85.06 513 GLN A CA 1
ATOM 3906 C C . GLN A 1 513 ? 4.680 -22.343 -24.045 1.00 85.06 513 GLN A C 1
ATOM 3908 O O . GLN A 1 513 ? 4.398 -21.290 -23.478 1.00 85.06 513 GLN A O 1
ATOM 3913 N N . THR A 1 514 ? 5.230 -22.401 -25.253 1.00 90.19 514 THR A N 1
ATOM 3914 C CA . THR A 1 514 ? 5.671 -21.226 -26.000 1.00 90.19 514 THR A CA 1
ATOM 3915 C C . THR A 1 514 ? 4.861 -21.076 -27.288 1.00 90.19 514 THR A C 1
ATOM 3917 O O . THR A 1 514 ? 4.613 -22.056 -27.991 1.00 90.19 514 THR A O 1
ATOM 3920 N N . SER A 1 515 ? 4.451 -19.850 -27.617 1.00 94.56 515 SER A N 1
ATOM 3921 C CA . SER A 1 515 ? 3.715 -19.526 -28.850 1.00 94.56 515 SER A CA 1
ATOM 3922 C C . SER A 1 515 ? 4.145 -18.174 -29.416 1.00 94.56 515 SER A C 1
ATOM 3924 O O . SER A 1 515 ? 4.648 -17.329 -28.679 1.00 94.56 515 SER A O 1
ATOM 3926 N N . THR A 1 516 ? 3.979 -17.968 -30.721 1.00 95.31 516 THR A N 1
ATOM 3927 C CA . THR A 1 516 ? 4.295 -16.694 -31.386 1.00 95.31 516 THR A CA 1
ATOM 3928 C C . THR A 1 516 ? 3.400 -15.565 -30.880 1.00 95.31 516 THR A C 1
ATOM 3930 O O . THR A 1 516 ? 2.197 -15.773 -30.724 1.00 95.31 516 THR A O 1
ATOM 3933 N N . GLN A 1 517 ? 3.963 -14.375 -30.659 1.00 93.50 517 GLN A N 1
ATOM 3934 C CA . GLN A 1 517 ? 3.242 -13.251 -30.048 1.00 93.50 517 GLN A CA 1
ATOM 3935 C C . GLN A 1 517 ? 3.166 -12.043 -30.971 1.00 93.50 517 GLN A C 1
ATOM 3937 O O . GLN A 1 517 ? 4.192 -11.523 -31.406 1.00 93.50 517 GLN A O 1
ATOM 3942 N N . SER A 1 518 ? 1.948 -11.569 -31.214 1.00 94.06 518 SER A N 1
ATOM 3943 C CA . SER A 1 518 ? 1.666 -10.372 -32.010 1.00 94.06 518 SER A CA 1
ATOM 3944 C C . SER A 1 518 ? 1.641 -9.115 -31.148 1.00 94.06 518 SER A C 1
ATOM 3946 O O . SER A 1 518 ? 1.224 -9.166 -29.996 1.00 94.06 518 SER A O 1
ATOM 3948 N N . GLY A 1 519 ? 2.001 -7.968 -31.730 1.00 93.38 519 GLY A N 1
ATOM 3949 C CA . GLY A 1 519 ? 1.888 -6.672 -31.055 1.00 93.38 519 GLY A CA 1
ATOM 3950 C C . GLY A 1 519 ? 2.941 -6.428 -29.971 1.00 93.38 519 GLY A C 1
ATOM 3951 O O . GLY A 1 519 ? 2.790 -5.500 -29.183 1.00 93.38 519 GLY A O 1
ATOM 3952 N N . VAL A 1 520 ? 4.002 -7.237 -29.925 1.00 92.62 520 VAL A N 1
ATOM 3953 C CA . VAL A 1 520 ? 5.093 -7.094 -28.956 1.00 92.62 520 VAL A CA 1
ATOM 3954 C C . VAL A 1 520 ? 6.123 -6.114 -29.501 1.00 92.62 520 VAL A C 1
ATOM 3956 O O . VAL A 1 520 ? 6.550 -6.233 -30.652 1.00 92.62 520 VAL A O 1
ATOM 3959 N N . PHE A 1 521 ? 6.532 -5.145 -28.687 1.00 92.94 521 PHE A N 1
ATOM 3960 C CA . PHE A 1 521 ? 7.601 -4.219 -29.044 1.00 92.94 521 PHE A CA 1
ATOM 3961 C C . PHE A 1 521 ? 8.943 -4.929 -28.957 1.00 92.94 521 PHE A C 1
ATOM 3963 O O . PHE A 1 521 ? 9.240 -5.553 -27.944 1.00 92.94 521 PHE A O 1
ATOM 3970 N N . VAL A 1 522 ? 9.758 -4.805 -30.001 1.00 92.50 522 VAL A N 1
ATOM 3971 C CA . VAL A 1 522 ? 11.132 -5.301 -30.046 1.00 92.50 522 VAL A CA 1
ATOM 3972 C C . VAL A 1 522 ? 12.073 -4.113 -30.164 1.00 92.50 522 VAL A C 1
ATOM 3974 O O . VAL A 1 522 ? 12.007 -3.358 -31.136 1.00 92.50 522 VAL A O 1
ATOM 3977 N N . ILE A 1 523 ? 12.955 -3.965 -29.181 1.00 91.62 523 ILE A N 1
ATOM 3978 C CA . ILE A 1 523 ? 14.042 -2.988 -29.189 1.00 91.62 523 ILE A CA 1
ATOM 3979 C C . ILE A 1 523 ? 15.318 -3.722 -29.581 1.00 91.62 523 ILE A C 1
ATOM 3981 O O . ILE A 1 523 ? 15.683 -4.710 -28.946 1.00 91.62 523 ILE A O 1
ATOM 3985 N N . ALA A 1 524 ? 16.010 -3.224 -30.600 1.00 92.69 524 ALA A N 1
ATOM 3986 C CA . ALA A 1 524 ? 17.297 -3.739 -31.037 1.00 92.69 524 ALA A CA 1
ATOM 3987 C C . ALA A 1 524 ? 18.374 -2.671 -30.879 1.00 92.69 524 ALA A C 1
ATOM 3989 O O . ALA A 1 524 ? 18.342 -1.644 -31.557 1.00 92.69 524 ALA A O 1
ATOM 3990 N N . GLN A 1 525 ? 19.340 -2.924 -30.002 1.00 94.19 525 GLN A N 1
ATOM 3991 C CA . GLN A 1 525 ? 20.502 -2.067 -29.799 1.00 94.19 525 GLN A CA 1
ATOM 3992 C C . GLN A 1 525 ? 21.719 -2.663 -30.500 1.00 94.19 525 GLN A C 1
ATOM 3994 O O . GLN A 1 525 ? 22.098 -3.807 -30.252 1.00 94.19 525 GLN A O 1
ATOM 3999 N N . PHE A 1 526 ? 22.351 -1.865 -31.355 1.00 93.44 526 PHE A N 1
ATOM 4000 C CA . PHE A 1 526 ? 23.610 -2.208 -32.005 1.00 93.44 526 PHE A CA 1
ATOM 4001 C C . PHE A 1 526 ? 24.750 -1.696 -31.136 1.00 93.44 526 PHE A C 1
ATOM 4003 O O . PHE A 1 526 ? 24.946 -0.485 -31.000 1.00 93.44 526 PHE A O 1
ATOM 4010 N N . VAL A 1 527 ? 25.475 -2.624 -30.523 1.00 94.38 527 VAL A N 1
ATOM 4011 C CA . VAL A 1 527 ? 26.457 -2.345 -29.477 1.00 94.38 527 VAL A CA 1
ATOM 4012 C C . VAL A 1 527 ? 27.858 -2.670 -29.982 1.00 94.38 527 VAL A C 1
ATOM 4014 O O . VAL A 1 527 ? 28.082 -3.714 -30.600 1.00 94.38 527 VAL A O 1
ATOM 4017 N N . SER A 1 528 ? 28.814 -1.778 -29.738 1.00 92.94 528 SER A N 1
ATOM 4018 C CA . SER A 1 528 ? 30.218 -2.009 -30.080 1.00 92.94 528 SER A CA 1
ATOM 4019 C C . SER A 1 528 ? 30.826 -3.141 -29.232 1.00 92.94 528 SER A C 1
ATOM 4021 O O . SER A 1 528 ? 30.285 -3.481 -28.173 1.00 92.94 528 SER A O 1
ATOM 4023 N N . PRO A 1 529 ? 31.967 -3.728 -29.636 1.00 90.44 529 PRO A N 1
ATOM 4024 C CA . PRO A 1 529 ? 32.685 -4.703 -28.814 1.00 90.44 529 PRO A CA 1
ATOM 4025 C C . PRO A 1 529 ? 33.055 -4.176 -27.418 1.00 90.44 529 PRO A C 1
ATOM 4027 O O . PRO A 1 529 ? 33.115 -4.952 -26.465 1.00 90.44 529 PRO A O 1
ATOM 4030 N N . GLU A 1 530 ? 33.251 -2.863 -27.299 1.00 89.25 530 GLU A N 1
ATOM 4031 C CA . GLU A 1 530 ? 33.563 -2.133 -26.066 1.00 89.25 530 GLU A CA 1
ATOM 4032 C C . GLU A 1 530 ? 32.318 -1.814 -25.218 1.00 89.25 530 GLU A C 1
ATOM 4034 O O . GLU A 1 530 ? 32.453 -1.293 -24.114 1.00 89.25 530 GLU A O 1
ATOM 4039 N N . GLY A 1 531 ? 31.110 -2.127 -25.704 1.00 84.38 531 GLY A N 1
ATOM 4040 C CA . GLY A 1 531 ? 29.858 -1.969 -24.959 1.00 84.38 531 GLY A CA 1
ATOM 4041 C C . GLY A 1 531 ? 29.091 -0.670 -25.221 1.00 84.38 531 GLY A C 1
ATOM 4042 O O . GLY A 1 531 ? 28.076 -0.433 -24.570 1.00 84.38 531 GLY A O 1
ATOM 4043 N N . ALA A 1 532 ? 29.519 0.170 -26.168 1.00 87.88 532 ALA A N 1
ATOM 4044 C CA . ALA A 1 532 ? 28.804 1.405 -26.494 1.00 87.88 532 ALA A CA 1
ATOM 4045 C C . ALA A 1 532 ? 27.581 1.124 -27.381 1.00 87.88 532 ALA A C 1
ATOM 4047 O O . ALA A 1 532 ? 27.717 0.486 -28.424 1.00 87.88 532 ALA A O 1
ATOM 4048 N N . VAL A 1 533 ? 26.398 1.631 -27.016 1.00 90.62 533 VAL A N 1
ATOM 4049 C CA . VAL A 1 533 ? 25.214 1.607 -27.895 1.00 90.62 533 VAL A CA 1
ATOM 4050 C C . VAL A 1 533 ? 25.408 2.642 -29.005 1.00 90.62 533 VAL A C 1
ATOM 4052 O O . VAL A 1 533 ? 25.455 3.841 -28.740 1.00 90.62 533 VAL A O 1
ATOM 4055 N N . LEU A 1 534 ? 25.536 2.186 -30.250 1.00 94.44 534 LEU A N 1
ATOM 4056 C CA . LEU A 1 534 ? 25.832 3.038 -31.410 1.00 94.44 534 LEU A CA 1
ATOM 4057 C C . LEU A 1 534 ? 24.587 3.400 -32.220 1.00 94.44 534 LEU A C 1
ATOM 4059 O O . LEU A 1 534 ? 24.569 4.415 -32.916 1.00 94.44 534 LEU A O 1
ATOM 4063 N N . ALA A 1 535 ? 23.557 2.560 -32.153 1.00 94.19 535 ALA A N 1
ATOM 4064 C CA . ALA A 1 535 ? 22.265 2.796 -32.776 1.00 94.19 535 ALA A CA 1
ATOM 4065 C C . ALA A 1 535 ? 21.186 1.921 -32.125 1.00 94.19 535 ALA A C 1
ATOM 4067 O O . ALA A 1 535 ? 21.493 0.880 -31.538 1.00 94.19 535 ALA A O 1
ATOM 4068 N N . GLN A 1 536 ? 19.925 2.330 -32.264 1.00 93.69 536 GLN A N 1
ATOM 4069 C CA . GLN A 1 536 ? 18.767 1.590 -31.773 1.00 93.69 536 GLN A CA 1
ATOM 4070 C C . GLN A 1 536 ? 17.639 1.614 -32.808 1.00 93.69 536 GLN A C 1
ATOM 4072 O O . GLN A 1 536 ? 17.360 2.657 -33.393 1.00 93.69 536 GLN A O 1
ATOM 4077 N N . GLU A 1 537 ? 16.980 0.475 -32.985 1.00 92.75 537 GLU A N 1
ATOM 4078 C CA . GLU A 1 537 ? 15.768 0.312 -33.788 1.00 92.75 537 GLU A CA 1
ATOM 4079 C C . GLU A 1 537 ? 14.637 -0.214 -32.901 1.00 92.75 537 GLU A C 1
ATOM 4081 O O . GLU A 1 537 ? 14.865 -1.065 -32.041 1.00 92.75 537 GLU A O 1
ATOM 4086 N N . ASN A 1 538 ? 13.417 0.271 -33.131 1.00 93.12 538 ASN A N 1
ATOM 4087 C CA . ASN A 1 538 ? 12.225 -0.158 -32.404 1.00 93.12 538 ASN A CA 1
ATOM 4088 C C . ASN A 1 538 ? 11.178 -0.625 -33.416 1.00 93.12 538 ASN A C 1
ATOM 4090 O O . ASN A 1 538 ? 10.784 0.139 -34.298 1.00 93.12 538 ASN A O 1
ATOM 4094 N N . VAL A 1 539 ? 10.716 -1.864 -33.287 1.00 94.75 539 VAL A N 1
ATOM 4095 C CA . VAL A 1 539 ? 9.698 -2.451 -34.170 1.00 94.75 539 VAL A CA 1
ATOM 4096 C C . VAL A 1 539 ? 8.616 -3.144 -33.353 1.00 94.75 539 VAL A C 1
ATOM 4098 O O . VAL A 1 539 ? 8.757 -3.332 -32.148 1.00 94.75 539 VAL A O 1
ATOM 4101 N N . THR A 1 540 ? 7.526 -3.533 -34.003 1.00 95.69 540 THR A N 1
ATOM 4102 C CA . THR A 1 540 ? 6.438 -4.289 -33.376 1.00 95.69 540 THR A CA 1
ATOM 4103 C C . THR A 1 540 ? 6.233 -5.584 -34.145 1.00 95.69 540 THR A C 1
ATOM 4105 O O . THR A 1 540 ? 6.255 -5.577 -35.378 1.00 95.69 540 THR A O 1
ATOM 4108 N N . SER A 1 541 ? 6.054 -6.695 -33.433 1.00 96.06 541 SER A N 1
ATOM 4109 C CA . SER A 1 541 ? 5.802 -7.990 -34.056 1.00 96.06 541 SER A CA 1
ATOM 4110 C C . SER A 1 541 ? 4.438 -8.036 -34.756 1.00 96.06 541 SER A C 1
ATOM 4112 O O . SER A 1 541 ? 3.438 -7.501 -34.267 1.00 96.06 541 SER A O 1
ATOM 4114 N N . GLY A 1 542 ? 4.401 -8.681 -35.920 1.00 96.00 542 GLY A N 1
ATOM 4115 C CA . GLY A 1 542 ? 3.193 -8.935 -36.697 1.00 96.00 542 GLY A CA 1
ATOM 4116 C C . GLY A 1 542 ? 2.333 -10.059 -36.116 1.00 96.00 542 GLY A C 1
ATOM 4117 O O . GLY A 1 542 ? 2.652 -10.643 -35.084 1.00 96.00 542 GLY A O 1
ATOM 4118 N N . ALA A 1 543 ? 1.243 -10.393 -36.812 1.00 93.38 543 ALA A N 1
ATOM 4119 C CA . ALA A 1 543 ? 0.238 -11.362 -36.358 1.00 93.38 543 ALA A CA 1
ATOM 4120 C C . ALA A 1 543 ? 0.796 -12.766 -36.039 1.00 93.38 543 ALA A C 1
ATOM 4122 O O . ALA A 1 543 ? 0.250 -13.474 -35.198 1.00 93.38 543 ALA A O 1
ATOM 4123 N N . ASP A 1 544 ? 1.880 -13.164 -36.700 1.00 94.31 544 ASP A N 1
ATOM 4124 C CA . ASP A 1 544 ? 2.595 -14.433 -36.522 1.00 94.31 544 ASP A CA 1
ATOM 4125 C C . ASP A 1 544 ? 3.847 -14.295 -35.635 1.00 94.31 544 ASP A C 1
ATOM 4127 O O . ASP A 1 544 ? 4.710 -15.170 -35.609 1.00 94.31 544 ASP A O 1
ATOM 4131 N N . GLY A 1 545 ? 3.981 -13.169 -34.935 1.00 95.38 545 GLY A N 1
ATOM 4132 C CA . GLY A 1 545 ? 5.149 -12.819 -34.140 1.00 95.38 545 GLY A CA 1
ATOM 4133 C C . GLY A 1 545 ? 6.377 -12.402 -34.942 1.00 95.38 545 GLY A C 1
ATOM 4134 O O . GLY A 1 545 ? 7.407 -12.106 -34.335 1.00 95.38 545 GLY A O 1
ATOM 4135 N N . SER A 1 546 ? 6.310 -12.346 -36.275 1.00 96.75 546 SER A N 1
ATOM 4136 C CA . SER A 1 546 ? 7.452 -11.939 -37.095 1.00 96.75 546 SER A CA 1
ATOM 4137 C C . SER A 1 546 ? 7.761 -10.445 -36.965 1.00 96.75 546 SER A C 1
ATOM 4139 O O . SER A 1 546 ? 6.871 -9.614 -36.797 1.00 96.75 546 SER A O 1
ATOM 4141 N N . PHE A 1 547 ? 9.036 -10.080 -37.064 1.00 96.50 547 PHE A N 1
ATOM 4142 C CA . PHE A 1 547 ? 9.472 -8.688 -37.173 1.00 96.50 547 PHE A CA 1
ATOM 4143 C C . PHE A 1 547 ? 10.683 -8.573 -38.103 1.00 96.50 547 PHE A C 1
ATOM 4145 O O . PHE A 1 547 ? 11.389 -9.550 -38.368 1.00 96.50 547 PHE A O 1
ATOM 4152 N N . THR A 1 548 ? 10.924 -7.365 -38.612 1.00 95.94 548 THR A N 1
ATOM 4153 C CA . THR A 1 548 ? 12.078 -7.050 -39.465 1.00 95.94 548 THR A CA 1
ATOM 4154 C C . THR A 1 548 ? 12.802 -5.828 -38.920 1.00 95.94 548 THR A C 1
ATOM 4156 O O . THR A 1 548 ? 12.193 -4.774 -38.776 1.00 95.94 548 THR A O 1
ATOM 4159 N N . LEU A 1 549 ? 14.097 -5.963 -38.649 1.00 94.56 549 LEU A N 1
ATOM 4160 C CA . LEU A 1 549 ? 14.993 -4.880 -38.251 1.00 94.56 549 LEU A CA 1
ATOM 4161 C C . LEU A 1 549 ? 15.795 -4.402 -39.459 1.00 94.56 549 LEU A C 1
ATOM 4163 O O . LEU A 1 549 ? 16.206 -5.212 -40.292 1.00 94.56 549 LEU A O 1
ATOM 4167 N N . THR A 1 550 ? 16.076 -3.104 -39.521 1.00 94.50 550 THR A N 1
ATOM 4168 C CA . THR A 1 550 ? 17.013 -2.538 -40.499 1.00 94.50 550 THR A CA 1
ATOM 4169 C C . THR A 1 550 ? 18.355 -2.303 -39.819 1.00 94.50 550 THR A C 1
ATOM 4171 O O . THR A 1 550 ? 18.408 -1.684 -38.765 1.00 94.50 550 THR A O 1
ATOM 4174 N N . VAL A 1 551 ? 19.454 -2.774 -40.407 1.00 93.19 551 VAL A N 1
ATOM 4175 C CA . VAL A 1 551 ? 20.798 -2.458 -39.908 1.00 93.19 551 VAL A CA 1
ATOM 4176 C C . VAL A 1 551 ? 21.075 -0.974 -40.171 1.00 93.19 551 VAL A C 1
ATOM 4178 O O . VAL A 1 551 ? 21.011 -0.553 -41.330 1.00 93.19 551 VAL A O 1
ATOM 4181 N N . PRO A 1 552 ? 21.400 -0.157 -39.158 1.00 94.12 552 PRO A N 1
ATOM 4182 C CA . PRO A 1 552 ? 21.541 1.282 -39.338 1.00 94.12 552 PRO A CA 1
ATOM 4183 C C . PRO A 1 552 ? 22.660 1.643 -40.319 1.00 94.12 552 PRO A C 1
ATOM 4185 O O . PRO A 1 552 ? 23.783 1.147 -40.235 1.00 94.12 552 PRO A O 1
ATOM 4188 N N . LYS A 1 553 ? 22.363 2.555 -41.254 1.00 94.69 553 LYS A N 1
ATOM 4189 C CA . LYS A 1 553 ? 23.330 3.024 -42.268 1.00 94.69 553 LYS A CA 1
ATOM 4190 C C . LYS A 1 553 ? 24.499 3.821 -41.679 1.00 94.69 553 LYS A C 1
ATOM 4192 O O . LYS A 1 553 ? 25.490 4.032 -42.369 1.00 94.69 553 LYS A O 1
ATOM 4197 N N . SER A 1 554 ? 24.361 4.289 -40.440 1.00 92.88 554 SER A N 1
ATOM 4198 C CA . SER A 1 554 ? 25.384 5.026 -39.696 1.00 92.88 554 SER A CA 1
ATOM 4199 C C . SER A 1 554 ? 26.505 4.136 -39.156 1.00 92.88 554 SER A C 1
ATOM 4201 O O . SER A 1 554 ? 27.563 4.659 -38.814 1.00 92.88 554 SER A O 1
ATOM 4203 N N . LEU A 1 555 ? 26.297 2.817 -39.071 1.00 92.50 555 LEU A N 1
ATOM 4204 C CA . LEU A 1 555 ? 27.315 1.896 -38.574 1.00 92.50 555 LEU A CA 1
ATOM 4205 C C . LEU A 1 555 ? 28.434 1.730 -39.604 1.00 92.50 555 LEU A C 1
ATOM 4207 O O . LEU A 1 555 ? 28.192 1.482 -40.788 1.00 92.50 555 LEU A O 1
ATOM 4211 N N . THR A 1 556 ? 29.677 1.838 -39.146 1.00 92.25 556 THR A N 1
ATOM 4212 C CA . THR A 1 556 ? 30.849 1.545 -39.973 1.00 92.25 556 THR A CA 1
ATOM 4213 C C . THR A 1 556 ? 31.022 0.028 -40.131 1.00 92.25 556 THR A C 1
ATOM 4215 O O . THR A 1 556 ? 30.514 -0.744 -39.317 1.00 92.25 556 THR A O 1
ATOM 4218 N N . PRO A 1 557 ? 31.722 -0.465 -41.165 1.00 92.31 557 PRO A N 1
ATOM 4219 C CA . PRO A 1 557 ? 32.021 -1.893 -41.265 1.00 92.31 557 PRO A CA 1
ATOM 4220 C C . PRO A 1 557 ? 32.802 -2.390 -40.037 1.00 92.31 557 PRO A C 1
ATOM 4222 O O . PRO A 1 557 ? 33.856 -1.845 -39.716 1.00 92.31 557 PRO A O 1
ATOM 4225 N N . GLY A 1 558 ? 32.293 -3.418 -39.354 1.00 92.19 558 GLY A N 1
ATOM 4226 C CA . GLY A 1 558 ? 32.869 -3.909 -38.101 1.00 92.19 558 GLY A CA 1
ATOM 4227 C C . GLY A 1 558 ? 32.074 -5.055 -37.477 1.00 92.19 558 GLY A C 1
ATOM 4228 O O . GLY A 1 558 ? 31.094 -5.528 -38.051 1.00 92.19 558 GLY A O 1
ATOM 4229 N N . SER A 1 559 ? 32.525 -5.511 -36.306 1.00 91.75 559 SER A N 1
ATOM 4230 C CA . SER A 1 559 ? 31.798 -6.479 -35.474 1.00 91.75 559 SER A CA 1
ATOM 4231 C C . SER A 1 559 ? 30.967 -5.744 -34.431 1.00 91.75 559 SER A C 1
ATOM 4233 O O . SER A 1 559 ? 31.467 -4.817 -33.800 1.00 91.75 559 SER A O 1
ATOM 4235 N N . TYR A 1 560 ? 29.728 -6.184 -34.238 1.00 91.62 560 TYR A N 1
ATOM 4236 C CA . TYR A 1 560 ? 28.776 -5.588 -33.306 1.00 91.62 560 TYR A CA 1
ATOM 4237 C C . TYR A 1 560 ? 28.018 -6.690 -32.572 1.00 91.62 560 TYR A C 1
ATOM 4239 O O . TYR A 1 560 ? 27.808 -7.771 -33.124 1.00 91.62 560 TYR A O 1
ATOM 4247 N N . TYR A 1 561 ? 27.573 -6.397 -31.357 1.00 91.69 561 TYR A N 1
ATOM 4248 C CA . TYR A 1 561 ? 26.518 -7.160 -30.702 1.00 91.69 561 TYR A CA 1
ATOM 4249 C C . TYR A 1 561 ? 25.162 -6.556 -31.073 1.00 91.69 561 TYR A C 1
ATOM 4251 O O . TYR A 1 561 ? 25.041 -5.337 -31.204 1.00 91.69 561 TYR A O 1
ATOM 4259 N N . VAL A 1 562 ? 24.144 -7.400 -31.225 1.00 90.44 562 VAL A N 1
ATOM 4260 C CA . VAL A 1 562 ? 22.753 -6.954 -31.350 1.00 90.44 562 VAL A CA 1
ATOM 4261 C C . VAL A 1 562 ? 22.038 -7.400 -30.090 1.00 90.44 562 VAL A C 1
ATOM 4263 O O . VAL A 1 562 ? 21.720 -8.574 -29.948 1.00 90.44 562 VAL A O 1
ATOM 4266 N N . VAL A 1 563 ? 21.818 -6.468 -29.170 1.00 90.50 563 VAL A N 1
ATOM 4267 C CA . VAL A 1 563 ? 21.095 -6.750 -27.929 1.00 90.50 563 VAL A CA 1
ATOM 4268 C C . VAL A 1 563 ? 19.615 -6.514 -28.179 1.00 90.50 563 VAL A C 1
ATOM 4270 O O . VAL A 1 563 ? 19.219 -5.425 -28.603 1.00 90.50 563 VAL A O 1
ATOM 4273 N N . LEU A 1 564 ? 18.810 -7.548 -27.956 1.00 89.44 564 LEU A N 1
ATOM 4274 C CA . LEU A 1 564 ? 17.378 -7.542 -28.228 1.00 89.44 564 LEU A CA 1
ATOM 4275 C C . LEU A 1 564 ? 16.589 -7.567 -26.929 1.00 89.44 564 LEU A C 1
ATOM 4277 O O . LEU A 1 564 ? 16.859 -8.373 -26.040 1.00 89.44 564 LEU A O 1
ATOM 4281 N N . TYR A 1 565 ? 15.556 -6.738 -26.881 1.00 86.62 565 TYR A N 1
ATOM 4282 C CA . TYR A 1 565 ? 14.568 -6.730 -25.816 1.00 86.62 565 TYR A CA 1
ATOM 4283 C C . TYR A 1 565 ? 13.180 -6.863 -26.430 1.00 86.62 565 TYR A C 1
ATOM 4285 O O . TYR A 1 565 ? 12.927 -6.292 -27.492 1.00 86.62 565 TYR A O 1
ATOM 4293 N N . ALA A 1 566 ? 12.281 -7.584 -25.763 1.00 87.81 566 ALA A N 1
ATOM 4294 C CA . ALA A 1 566 ? 10.875 -7.645 -26.136 1.00 87.81 566 ALA A CA 1
ATOM 4295 C C . ALA A 1 566 ? 9.981 -7.366 -24.934 1.00 87.81 566 ALA A C 1
ATOM 4297 O O . ALA A 1 566 ? 10.230 -7.900 -23.856 1.00 87.81 566 ALA A O 1
ATOM 4298 N N . TYR A 1 567 ? 8.948 -6.548 -25.126 1.00 84.19 567 TYR A N 1
ATOM 4299 C CA . TYR A 1 567 ? 7.975 -6.243 -24.081 1.00 84.19 567 TYR A CA 1
ATOM 4300 C C . TYR A 1 567 ? 6.624 -5.809 -24.639 1.00 84.19 567 TYR A C 1
ATOM 4302 O O . TYR A 1 567 ? 6.486 -5.420 -25.803 1.00 84.19 567 TYR A O 1
ATOM 4310 N N . THR A 1 568 ? 5.627 -5.826 -23.765 1.00 82.12 568 THR A N 1
ATOM 4311 C CA . THR A 1 568 ? 4.335 -5.170 -23.972 1.00 82.12 568 THR A CA 1
ATOM 4312 C C . THR A 1 568 ? 4.098 -4.173 -22.843 1.00 82.12 568 THR A C 1
ATOM 4314 O O . THR A 1 568 ? 4.667 -4.343 -21.767 1.00 82.12 568 THR A O 1
ATOM 4317 N N . PRO A 1 569 ? 3.222 -3.169 -23.005 1.00 71.88 569 PRO A N 1
ATOM 4318 C CA . PRO A 1 569 ? 2.788 -2.351 -21.872 1.00 71.88 569 PRO A CA 1
ATOM 4319 C C . PRO A 1 569 ? 2.237 -3.219 -20.729 1.00 71.88 569 PRO A C 1
ATOM 4321 O O . PRO A 1 569 ? 2.475 -2.927 -19.566 1.00 71.88 569 PRO A O 1
ATOM 4324 N N . ASP A 1 570 ? 1.612 -4.355 -21.057 1.00 66.25 570 ASP A N 1
ATOM 4325 C CA . ASP A 1 570 ? 1.069 -5.320 -20.089 1.00 66.25 570 ASP A CA 1
ATOM 4326 C C . ASP A 1 570 ? 2.110 -6.280 -19.486 1.00 66.25 570 ASP A C 1
ATOM 4328 O O . ASP A 1 570 ? 1.789 -7.070 -18.598 1.00 66.25 570 ASP A O 1
ATOM 4332 N N . ASN A 1 571 ? 3.365 -6.232 -19.951 1.00 70.19 571 ASN A N 1
ATOM 4333 C CA . ASN A 1 571 ? 4.450 -7.039 -19.398 1.00 70.19 571 ASN A CA 1
ATOM 4334 C C . ASN A 1 571 ? 5.819 -6.440 -19.732 1.00 70.19 571 ASN A C 1
ATOM 4336 O O . ASN A 1 571 ? 6.279 -6.523 -20.875 1.00 70.19 571 ASN A O 1
ATOM 4340 N N . ILE A 1 572 ? 6.442 -5.833 -18.722 1.00 64.25 572 ILE A N 1
ATOM 4341 C CA . ILE A 1 572 ? 7.684 -5.063 -18.860 1.00 64.25 572 ILE A CA 1
ATOM 4342 C C . ILE A 1 572 ? 8.930 -5.849 -18.436 1.00 64.25 572 ILE A C 1
ATOM 4344 O O . ILE A 1 572 ? 10.004 -5.258 -18.336 1.00 64.25 572 ILE A O 1
ATOM 4348 N N . LEU A 1 573 ? 8.833 -7.165 -18.196 1.00 58.44 573 LEU A N 1
ATOM 4349 C CA . LEU A 1 573 ? 10.035 -7.964 -17.972 1.00 58.44 573 LEU A CA 1
ATOM 4350 C C . LEU A 1 573 ? 10.859 -8.052 -19.257 1.00 58.44 573 LEU A C 1
ATOM 4352 O O . LEU A 1 573 ? 10.569 -8.822 -20.172 1.00 58.44 573 LEU A O 1
ATOM 4356 N N . LEU A 1 574 ? 11.932 -7.271 -19.290 1.00 58.00 574 LEU A N 1
ATOM 4357 C CA . LEU A 1 574 ? 12.920 -7.290 -20.353 1.00 58.00 574 LEU A CA 1
ATOM 4358 C C . LEU A 1 574 ? 13.991 -8.328 -20.001 1.00 58.00 574 LEU A C 1
ATOM 4360 O O . LEU A 1 574 ? 14.829 -8.084 -19.136 1.00 58.00 574 LEU A O 1
ATOM 4364 N N . ASN A 1 575 ? 13.993 -9.477 -20.677 1.00 52.19 575 ASN A N 1
ATOM 4365 C CA . ASN A 1 575 ? 15.142 -10.382 -20.655 1.00 52.19 575 ASN A CA 1
ATOM 4366 C C . ASN A 1 575 ? 16.027 -10.092 -21.880 1.00 52.19 575 ASN A C 1
ATOM 4368 O O . ASN A 1 575 ? 15.655 -10.498 -22.986 1.00 52.19 575 ASN A O 1
ATOM 4372 N N . PRO A 1 576 ? 17.152 -9.364 -21.734 1.00 52.75 576 PRO A N 1
ATOM 4373 C CA . PRO A 1 576 ? 18.027 -9.082 -22.861 1.00 52.75 576 PRO A CA 1
ATOM 4374 C C . PRO A 1 576 ? 18.629 -10.374 -23.419 1.00 52.75 576 PRO A C 1
ATOM 4376 O O . PRO A 1 576 ? 19.371 -11.076 -22.731 1.00 52.75 576 PRO A O 1
ATOM 4379 N N . ALA A 1 577 ? 18.366 -10.656 -24.693 1.00 58.97 577 ALA A N 1
ATOM 4380 C CA . ALA A 1 577 ? 19.124 -11.647 -25.449 1.00 58.97 577 ALA A CA 1
ATOM 4381 C C . ALA A 1 577 ? 20.305 -10.941 -26.133 1.00 58.97 577 ALA A C 1
ATOM 4383 O O . ALA A 1 577 ? 20.111 -9.917 -26.793 1.00 58.97 577 ALA A O 1
ATOM 4384 N N . LYS A 1 578 ? 21.519 -11.469 -25.945 1.00 48.84 578 LYS A N 1
ATOM 4385 C CA . LYS A 1 578 ? 22.756 -10.950 -26.546 1.00 48.84 578 LYS A CA 1
ATOM 4386 C C . LYS A 1 578 ? 23.210 -11.796 -27.728 1.00 48.84 578 LYS A C 1
ATOM 4388 O O . LYS A 1 578 ? 23.144 -13.040 -27.604 1.00 48.84 578 LYS A O 1
#